Protein AF-0000000080794858 (afdb_homodimer)

Secondary structure (DSSP, 8-state):
------HHHHHHHH-GGGS-HHHHHHHHH-S--TT--HHHHHHHHHHHS-SHHHHHHS-HHHHHTSTTTHHHHHHHHHHHHHHHHHHHHHHHHHH-SB--SHHHHHHHTGGGGG-SS-EEEEEEE-TT-BEEEEEEEEE--SS-----HHHHHHHHHHTT-SEEEEEEE-TTS--PPPHHHHHHHHHHHHHHHHHT-EEEEEEEE-SSEEEETTTTEEEE--/------HHHHHHHH-GGGS-HHHHHHHHH-S--TT--HHHHHHHHHHHS-SHHHHHHS-HHHHHTSTTTHHHHHHHHHHHHHHHHHHHHHHHHHH-SB--SHHHHHHHTGGGGG-SS-EEEEEEE-TT-BEEEEEEEEE--SS-----HHHHHHHHHHTT-SEEEEEEE-TTS--PPPHHHHHHHHHHHHHHHHHT-EEEEEEEE-SSEEEETTTTEEEE--

InterPro domains:
  IPR001405 Uncharacterised protein family UPF0758 [PTHR30471] (3-214)
  IPR001405 Uncharacterised protein family UPF0758 [TIGR00608] (6-214)
  IPR010994 RuvA domain 2-like [SSF47781] (14-86)
  IPR020891 Uncharacterised protein family UPF0758, conserved site [PS01302] (168-173)
  IPR025657 RadC-like JAB domain [PF04002] (99-214)
  IPR025657 RadC-like JAB domain [cd08071] (103-213)
  IPR037518 MPN domain [PS50249] (98-219)
  IPR046778 UPF0758, N-terminal [PF20582] (3-74)

Radius of gyration: 23.9 Å; Cα contacts (8 Å, |Δi|>4): 787; chains: 2; bounding box: 67×64×55 Å

Structure (mmCIF, N/CA/C/O backbone):
data_AF-0000000080794858-model_v1
#
loop_
_entity.id
_entity.type
_entity.pdbx_description
1 polymer 'DNA repair protein RadC'
#
loop_
_atom_site.group_PDB
_atom_site.id
_atom_site.type_symbol
_atom_site.label_atom_id
_atom_site.label_alt_id
_atom_site.label_comp_id
_atom_site.label_asym_id
_atom_site.label_entity_id
_atom_site.label_seq_id
_atom_site.pdbx_PDB_ins_code
_atom_site.Cartn_x
_atom_site.Cartn_y
_atom_site.Cartn_z
_atom_site.occupancy
_atom_site.B_iso_or_equiv
_atom_site.auth_seq_id
_atom_site.auth_comp_id
_atom_site.auth_asym_id
_atom_site.auth_atom_id
_atom_site.pdbx_PDB_model_num
ATOM 1 N N . MET A 1 1 ? 20.516 34.281 8.891 1 31.47 1 MET A N 1
ATOM 2 C CA . MET A 1 1 ? 20.031 33.219 9.742 1 31.47 1 MET A CA 1
ATOM 3 C C . MET A 1 1 ? 19 32.344 9.008 1 31.47 1 MET A C 1
ATOM 5 O O . MET A 1 1 ? 17.938 32.844 8.625 1 31.47 1 MET A O 1
ATOM 9 N N . GLU A 1 2 ? 19.031 31.531 8.07 1 42.47 2 GLU A N 1
ATOM 10 C CA . GLU A 1 2 ? 18.266 30.953 6.977 1 42.47 2 GLU A CA 1
ATOM 11 C C . GLU A 1 2 ? 16.953 30.328 7.477 1 42.47 2 GLU A C 1
ATOM 13 O O . GLU A 1 2 ? 16.969 29.453 8.336 1 42.47 2 GLU A O 1
ATOM 18 N N . ASP A 1 3 ? 15.844 30.938 7.82 1 50.47 3 ASP A N 1
ATOM 19 C CA . ASP A 1 3 ? 14.617 30.953 8.617 1 50.47 3 ASP A CA 1
ATOM 20 C C . ASP A 1 3 ? 13.852 29.641 8.469 1 50.47 3 ASP A C 1
ATOM 22 O O . ASP A 1 3 ? 13.453 29.266 7.367 1 50.47 3 ASP A O 1
ATOM 26 N N . GLN A 1 4 ? 14.234 28.594 9.281 1 70 4 GLN A N 1
ATOM 27 C CA . GLN A 1 4 ? 13.789 27.203 9.305 1 70 4 GLN A CA 1
ATOM 28 C C . GLN A 1 4 ? 12.266 27.109 9.203 1 70 4 GLN A C 1
ATOM 30 O O . GLN A 1 4 ? 11.555 27.594 10.07 1 70 4 GLN A O 1
ATOM 35 N N . LEU A 1 5 ? 11.719 27 8.094 1 83.31 5 LEU A N 1
ATOM 36 C CA . LEU A 1 5 ? 10.289 26.922 7.84 1 83.31 5 LEU A CA 1
ATOM 37 C C . LEU A 1 5 ? 9.633 25.906 8.781 1 83.31 5 LEU A C 1
ATOM 39 O O . LEU A 1 5 ? 10.195 24.844 9.047 1 83.31 5 LEU A O 1
ATOM 43 N N . LYS A 1 6 ? 8.578 26.469 9.461 1 90.06 6 LYS A N 1
ATOM 44 C CA . LYS A 1 6 ? 7.75 25.547 10.219 1 90.06 6 LYS A CA 1
ATOM 45 C C . LYS A 1 6 ? 7.145 24.484 9.305 1 90.06 6 LYS A C 1
ATOM 47 O O . LYS A 1 6 ? 7.062 24.672 8.086 1 90.06 6 LYS A O 1
ATOM 52 N N . PRO A 1 7 ? 6.742 23.453 9.852 1 92.12 7 PRO A N 1
ATOM 53 C CA . PRO A 1 7 ? 6.273 22.328 9.039 1 92.12 7 PRO A CA 1
ATOM 54 C C . PRO A 1 7 ? 5.145 22.719 8.086 1 92.12 7 PRO A C 1
ATOM 56 O O . PRO A 1 7 ? 5.18 22.359 6.902 1 92.12 7 PRO A O 1
ATOM 59 N N . ARG A 1 8 ? 4.273 23.5 8.477 1 92.69 8 ARG A N 1
ATOM 60 C CA . ARG A 1 8 ? 3.16 23.891 7.617 1 92.69 8 ARG A CA 1
ATOM 61 C C . ARG A 1 8 ? 3.641 24.766 6.465 1 92.69 8 ARG A C 1
ATOM 63 O O . ARG A 1 8 ? 3.191 24.609 5.328 1 92.69 8 ARG A O 1
ATOM 70 N N . GLU A 1 9 ? 4.531 25.625 6.785 1 94.19 9 GLU A N 1
ATOM 71 C CA . GLU A 1 9 ? 5.098 26.484 5.758 1 94.19 9 GLU A CA 1
ATOM 72 C C . GLU A 1 9 ? 5.902 25.688 4.738 1 94.19 9 GLU A C 1
ATOM 74 O O . GLU A 1 9 ? 5.84 25.953 3.539 1 94.19 9 GLU A O 1
ATOM 79 N N . LYS A 1 10 ? 6.617 24.844 5.293 1 94.56 10 LYS A N 1
ATOM 80 C CA . LYS A 1 10 ? 7.426 23.984 4.43 1 94.56 10 LYS A CA 1
ATOM 81 C C . LYS A 1 10 ? 6.547 23.172 3.482 1 94.56 10 LYS A C 1
ATOM 83 O O . LYS A 1 10 ? 6.848 23.062 2.291 1 94.56 10 LYS A O 1
ATOM 88 N N . LEU A 1 11 ? 5.492 22.609 3.959 1 95.12 11 LEU A N 1
ATOM 89 C CA . LEU A 1 11 ? 4.555 21.844 3.137 1 95.12 11 LEU A CA 1
ATOM 90 C C . LEU A 1 11 ? 3.939 22.734 2.057 1 95.12 11 LEU A C 1
ATOM 92 O O . LEU A 1 11 ? 3.812 22.312 0.904 1 95.12 11 LEU A O 1
ATOM 96 N N . GLU A 1 12 ? 3.621 23.906 2.447 1 93.75 12 GLU A N 1
ATOM 97 C CA . GLU A 1 12 ? 3.004 24.844 1.515 1 93.75 12 GLU A CA 1
ATOM 98 C C . GLU A 1 12 ? 3.967 25.234 0.393 1 93.75 12 GLU A C 1
ATOM 100 O O . GLU A 1 12 ? 3.566 25.328 -0.769 1 93.75 12 GLU A O 1
ATOM 105 N N . LYS A 1 13 ? 5.156 25.344 0.765 1 92.69 13 LYS A N 1
ATOM 106 C CA . LYS A 1 13 ? 6.133 25.875 -0.186 1 92.69 13 LYS A CA 1
ATOM 107 C C . LYS A 1 13 ? 6.695 24.75 -1.065 1 92.69 13 LYS A C 1
ATOM 109 O O . LYS A 1 13 ? 6.895 24.953 -2.266 1 92.69 13 LYS A O 1
ATOM 114 N N . TYR A 1 14 ? 6.918 23.562 -0.442 1 91.19 14 TYR A N 1
ATOM 115 C CA . TYR A 1 14 ? 7.703 22.562 -1.155 1 91.19 14 TYR A CA 1
ATOM 116 C C . TYR A 1 14 ? 6.906 21.281 -1.352 1 91.19 14 TYR A C 1
ATOM 118 O O . TYR A 1 14 ? 7.352 20.359 -2.045 1 91.19 14 TYR A O 1
ATOM 126 N N . GLY A 1 15 ? 5.734 21.188 -0.728 1 89.94 15 GLY A N 1
ATOM 127 C CA . GLY A 1 15 ? 4.926 19.984 -0.835 1 89.94 15 GLY A CA 1
ATOM 128 C C . GLY A 1 15 ? 5.137 19.016 0.314 1 89.94 15 GLY A C 1
ATOM 129 O O . GLY A 1 15 ? 6.133 19.109 1.035 1 89.94 15 GLY A O 1
ATOM 130 N N . PRO A 1 16 ? 4.25 18.141 0.483 1 92.56 16 PRO A N 1
ATOM 131 C CA . PRO A 1 16 ? 4.301 17.234 1.633 1 92.56 16 PRO A CA 1
ATOM 132 C C . PRO A 1 16 ? 5.492 16.281 1.577 1 92.56 16 PRO A C 1
ATOM 134 O O . PRO A 1 16 ? 6.004 15.867 2.619 1 92.56 16 PRO A O 1
ATOM 137 N N . GLN A 1 17 ? 5.938 15.883 0.399 1 87.06 17 GLN A N 1
ATOM 138 C CA . GLN A 1 17 ? 7.039 14.938 0.234 1 87.06 17 GLN A CA 1
ATOM 139 C C . GLN A 1 17 ? 8.344 15.508 0.785 1 87.06 17 GLN A C 1
ATOM 141 O O . GLN A 1 17 ? 9.297 14.766 1.027 1 87.06 17 GLN A O 1
ATOM 146 N N . SER A 1 18 ? 8.391 16.75 0.962 1 89.12 18 SER A N 1
ATOM 147 C CA . SER A 1 18 ? 9.609 17.406 1.421 1 89.12 18 SER A CA 1
ATOM 148 C C . SER A 1 18 ? 9.742 17.328 2.938 1 89.12 18 SER A C 1
ATOM 150 O O . SER A 1 18 ? 10.805 17.625 3.486 1 89.12 18 SER A O 1
ATOM 152 N N . LEU A 1 19 ? 8.75 16.922 3.613 1 93.62 19 LEU A N 1
ATOM 153 C CA . LEU A 1 19 ? 8.75 16.875 5.07 1 93.62 19 LEU A CA 1
ATOM 154 C C . LEU A 1 19 ? 9.227 15.508 5.566 1 93.62 19 LEU A C 1
ATOM 156 O O . LEU A 1 19 ? 9.07 14.5 4.875 1 93.62 19 LEU A O 1
ATOM 160 N N . THR A 1 20 ? 9.75 15.516 6.734 1 93.12 20 THR A N 1
ATOM 161 C CA . THR A 1 20 ? 10.078 14.266 7.406 1 93.12 20 THR A CA 1
ATOM 162 C C . THR A 1 20 ? 8.836 13.664 8.062 1 93.12 20 THR A C 1
ATOM 164 O O . THR A 1 20 ? 7.812 14.336 8.203 1 93.12 20 THR A O 1
ATOM 167 N N . ASP A 1 21 ? 8.953 12.406 8.461 1 93.75 21 ASP A N 1
ATOM 168 C CA . ASP A 1 21 ? 7.852 11.781 9.195 1 93.75 21 ASP A CA 1
ATOM 169 C C . ASP A 1 21 ? 7.504 12.586 10.445 1 93.75 21 ASP A C 1
ATOM 171 O O . ASP A 1 21 ? 6.328 12.758 10.766 1 93.75 21 ASP A O 1
ATOM 175 N N . GLN A 1 22 ? 8.516 13.016 11.078 1 93.62 22 GLN A N 1
ATOM 176 C CA . GLN A 1 22 ? 8.336 13.812 12.289 1 93.62 22 GLN A CA 1
ATOM 177 C C . GLN A 1 22 ? 7.523 15.07 12 1 93.62 22 GLN A C 1
ATOM 179 O O . GLN A 1 22 ? 6.605 15.406 12.75 1 93.62 22 GLN A O 1
ATOM 184 N N . GLU A 1 23 ? 7.863 15.734 11.008 1 94.81 23 GLU A N 1
ATOM 185 C CA . GLU A 1 23 ? 7.18 16.969 10.633 1 94.81 23 GLU A CA 1
ATOM 186 C C . GLU A 1 23 ? 5.727 16.703 10.258 1 94.81 23 GLU A C 1
ATOM 188 O O . GLU A 1 23 ? 4.836 17.469 10.617 1 94.81 23 GLU A O 1
ATOM 193 N N . LEU A 1 24 ? 5.484 15.68 9.547 1 96.19 24 LEU A N 1
ATOM 194 C CA . LEU A 1 24 ? 4.125 15.328 9.148 1 96.19 24 LEU A CA 1
ATOM 195 C C . LEU A 1 24 ? 3.266 15.016 10.367 1 96.19 24 LEU A C 1
ATOM 197 O O . LEU A 1 24 ? 2.135 15.492 10.477 1 96.19 24 LEU A O 1
ATOM 201 N N . ILE A 1 25 ? 3.818 14.258 11.25 1 95.25 25 ILE A N 1
ATOM 202 C CA . ILE A 1 25 ? 3.094 13.898 12.461 1 95.25 25 ILE A CA 1
ATOM 203 C C . ILE A 1 25 ? 2.807 15.148 13.289 1 95.25 25 ILE A C 1
ATOM 205 O O . ILE A 1 25 ? 1.727 15.281 13.867 1 95.25 25 ILE A O 1
ATOM 209 N N . ALA A 1 26 ? 3.732 16.047 13.312 1 94.38 26 ALA A N 1
ATOM 210 C CA . ALA A 1 26 ? 3.549 17.312 14.039 1 94.38 26 ALA A CA 1
ATOM 211 C C . ALA A 1 26 ? 2.359 18.094 13.484 1 94.38 26 ALA A C 1
ATOM 213 O O . ALA A 1 26 ? 1.592 18.688 14.25 1 94.38 26 ALA A O 1
ATOM 214 N N . ILE A 1 27 ? 2.191 18.109 12.227 1 94 27 ILE A N 1
ATOM 215 C CA . ILE A 1 27 ? 1.076 18.812 11.594 1 94 27 ILE A CA 1
ATOM 216 C C . ILE A 1 27 ? -0.241 18.156 12.016 1 94 27 ILE A C 1
ATOM 218 O O . ILE A 1 27 ? -1.203 18.844 12.352 1 94 27 ILE A O 1
ATOM 222 N N . ILE A 1 28 ? -0.264 16.891 12.016 1 93.62 28 ILE A N 1
ATOM 223 C CA . ILE A 1 28 ? -1.477 16.125 12.297 1 93.62 28 ILE A CA 1
ATOM 224 C C . ILE A 1 28 ? -1.88 16.312 13.758 1 93.62 28 ILE A C 1
ATOM 226 O O . ILE A 1 28 ? -3.064 16.453 14.062 1 93.62 28 ILE A O 1
ATOM 230 N N . LEU A 1 29 ? -0.874 16.344 14.578 1 91.56 29 LEU A N 1
ATOM 231 C CA . LEU A 1 29 ? -1.149 16.516 16 1 91.56 29 LEU A CA 1
ATOM 232 C C . LEU A 1 29 ? -1.615 17.938 16.297 1 91.56 29 LEU A C 1
ATOM 234 O O . LEU A 1 29 ? -2.35 18.172 17.266 1 91.56 29 LEU A O 1
ATOM 238 N N . ARG A 1 30 ? -1.357 18.844 15.352 1 78.44 30 ARG A N 1
ATOM 239 C CA . ARG A 1 30 ? -1.738 20.25 15.414 1 78.44 30 ARG A CA 1
ATOM 240 C C . ARG A 1 30 ? -1.168 20.922 16.656 1 78.44 30 ARG A C 1
ATOM 242 O O . ARG A 1 30 ? -0.031 21.391 16.656 1 78.44 30 ARG A O 1
ATOM 249 N N . HIS A 1 31 ? -2.127 20.953 17.812 1 70.25 31 HIS A N 1
ATOM 250 C CA . HIS A 1 31 ? -1.74 21.672 19.016 1 70.25 31 HIS A CA 1
ATOM 251 C C . HIS A 1 31 ? -1.237 20.719 20.094 1 70.25 31 HIS A C 1
ATOM 253 O O . HIS A 1 31 ? -1.739 19.594 20.219 1 70.25 31 HIS A O 1
ATOM 259 N N . GLY A 1 32 ? 0.112 20.625 20.125 1 59.91 32 GLY A N 1
ATOM 260 C CA . GLY A 1 32 ? 0.549 19.906 21.312 1 59.91 32 GLY A CA 1
ATOM 261 C C . GLY A 1 32 ? -0.231 20.297 22.562 1 59.91 32 GLY A C 1
ATOM 262 O O . GLY A 1 32 ? -1.165 21.094 22.484 1 59.91 32 GLY A O 1
ATOM 263 N N . VAL A 1 33 ? -0.437 19.391 23.516 1 64.88 33 VAL A N 1
ATOM 264 C CA . VAL A 1 33 ? -0.989 19.734 24.828 1 64.88 33 VAL A CA 1
ATOM 265 C C . VAL A 1 33 ? -0.159 20.844 25.469 1 64.88 33 VAL A C 1
ATOM 267 O O . VAL A 1 33 ? 1.002 21.047 25.094 1 64.88 33 VAL A O 1
ATOM 270 N N . ARG A 1 34 ? -0.881 21.641 26.25 1 66 34 ARG A N 1
ATOM 271 C CA . ARG A 1 34 ? -0.225 22.719 26.984 1 66 34 ARG A CA 1
ATOM 272 C C . ARG A 1 34 ? 1.13 22.281 27.531 1 66 34 ARG A C 1
ATOM 274 O O . ARG A 1 34 ? 1.252 21.188 28.094 1 66 34 ARG A O 1
ATOM 281 N N . ASN A 1 35 ? 2.215 22.953 27.156 1 69.88 35 ASN A N 1
ATOM 282 C CA . ASN A 1 35 ? 3.562 22.828 27.703 1 69.88 35 ASN A CA 1
ATOM 283 C C . ASN A 1 35 ? 4.422 21.891 26.875 1 69.88 35 ASN A C 1
ATOM 285 O O . ASN A 1 35 ? 5.559 21.578 27.25 1 69.88 35 ASN A O 1
ATOM 289 N N . TYR A 1 36 ? 3.762 21.297 25.844 1 76.44 36 TYR A N 1
ATOM 290 C CA . TYR A 1 36 ? 4.629 20.422 25.062 1 76.44 36 TYR A CA 1
ATOM 291 C C . TYR A 1 36 ? 4.797 20.953 23.641 1 76.44 36 TYR A C 1
ATOM 293 O O . TYR A 1 36 ? 3.828 21.406 23.016 1 76.44 36 TYR A O 1
ATOM 301 N N . ASN A 1 37 ? 5.969 20.922 23.25 1 86.38 37 ASN A N 1
ATOM 302 C CA . ASN A 1 37 ? 6.312 21.203 21.859 1 86.38 37 ASN A CA 1
ATOM 303 C C . ASN A 1 37 ? 5.949 20.047 20.938 1 86.38 37 ASN A C 1
ATOM 305 O O . ASN A 1 37 ? 6.422 18.922 21.141 1 86.38 37 ASN A O 1
ATOM 309 N N . VAL A 1 38 ? 5.133 20.344 20.016 1 89.06 38 VAL A N 1
ATOM 310 C CA . VAL A 1 38 ? 4.574 19.281 19.188 1 89.06 38 VAL A CA 1
ATOM 311 C C . VAL A 1 38 ? 5.695 18.578 18.422 1 89.06 38 VAL A C 1
ATOM 313 O O . VAL A 1 38 ? 5.598 17.375 18.141 1 89.06 38 VAL A O 1
ATOM 316 N N . PHE A 1 39 ? 6.695 19.25 18.125 1 88.69 39 PHE A N 1
ATOM 317 C CA . PHE A 1 39 ? 7.832 18.641 17.438 1 88.69 39 PHE A CA 1
ATOM 318 C C . PHE A 1 39 ? 8.523 17.609 18.328 1 88.69 39 PHE A C 1
ATOM 320 O O . PHE A 1 39 ? 8.883 16.531 17.859 1 88.69 39 PHE A O 1
ATOM 327 N N . ASP A 1 40 ? 8.672 18 19.5 1 91.12 40 ASP A N 1
ATOM 328 C CA . ASP A 1 40 ? 9.273 17.078 20.469 1 91.12 40 ASP A CA 1
ATOM 329 C C . ASP A 1 40 ? 8.391 15.859 20.688 1 91.12 40 ASP A C 1
ATOM 331 O O . ASP A 1 40 ? 8.891 14.734 20.797 1 91.12 40 ASP A O 1
ATOM 335 N N . VAL A 1 41 ? 7.203 16.109 20.766 1 93.38 41 VAL A N 1
ATOM 336 C CA . VAL A 1 41 ? 6.242 15.023 20.953 1 93.38 41 VAL A CA 1
ATOM 337 C C . VAL A 1 41 ? 6.328 14.047 19.797 1 93.38 41 VAL A C 1
ATOM 339 O O . VAL A 1 41 ? 6.395 12.828 19.984 1 93.38 41 VAL A O 1
ATOM 342 N N . SER A 1 42 ? 6.336 14.57 18.594 1 94.06 42 SER A N 1
ATOM 343 C CA . SER A 1 42 ? 6.406 13.758 17.391 1 94.06 42 SER A CA 1
ATOM 344 C C . SER A 1 42 ? 7.691 12.93 17.344 1 94.06 42 SER A C 1
ATOM 346 O O . SER A 1 42 ? 7.68 11.773 16.922 1 94.06 42 SER A O 1
ATOM 348 N N . GLU A 1 43 ? 8.68 13.531 17.75 1 93.25 43 GLU A N 1
ATOM 349 C CA . GLU A 1 43 ? 9.961 12.828 17.812 1 93.25 43 GLU A CA 1
ATOM 350 C C . GLU A 1 43 ? 9.898 11.648 18.766 1 93.25 43 GLU A C 1
ATOM 352 O O . GLU A 1 43 ? 10.398 10.562 18.469 1 93.25 43 GLU A O 1
ATOM 357 N N . GLN A 1 44 ? 9.375 11.859 19.891 1 93.06 44 GLN A N 1
ATOM 358 C CA . GLN A 1 44 ? 9.258 10.812 20.891 1 93.06 44 GLN A CA 1
ATOM 359 C C . GLN A 1 44 ? 8.398 9.656 20.391 1 93.06 44 GLN A C 1
ATOM 361 O O . GLN A 1 44 ? 8.727 8.484 20.625 1 93.06 44 GLN A O 1
ATOM 366 N N . ILE A 1 45 ? 7.363 9.977 19.734 1 93.69 45 ILE A N 1
ATOM 367 C CA . ILE A 1 45 ? 6.461 8.977 19.172 1 93.69 45 ILE A CA 1
ATOM 368 C C . ILE A 1 45 ? 7.219 8.094 18.172 1 93.69 45 ILE A C 1
ATOM 370 O O . ILE A 1 45 ? 7.125 6.863 18.234 1 93.69 45 ILE A O 1
ATOM 374 N N . LEU A 1 46 ? 7.984 8.719 17.359 1 93.06 46 LEU A N 1
ATOM 375 C CA . LEU A 1 46 ? 8.68 7.984 16.297 1 93.06 46 LEU A CA 1
ATOM 376 C C . LEU A 1 46 ? 9.852 7.191 16.875 1 93.06 46 LEU A C 1
ATOM 378 O O . LEU A 1 46 ? 10.266 6.191 16.281 1 93.06 46 LEU A O 1
ATOM 382 N N . LYS A 1 47 ? 10.406 7.691 17.922 1 93 47 LYS A N 1
ATOM 383 C CA . LYS A 1 47 ? 11.453 6.934 18.594 1 93 47 LYS A CA 1
ATOM 384 C C . LYS A 1 47 ? 10.898 5.656 19.219 1 93 47 LYS A C 1
ATOM 386 O O . LYS A 1 47 ? 11.555 4.617 19.203 1 93 47 LYS A O 1
ATOM 391 N N . LYS A 1 48 ? 9.773 5.812 19.734 1 93.44 48 LYS A N 1
ATOM 392 C CA . LYS A 1 48 ? 9.141 4.684 20.406 1 93.44 48 LYS A CA 1
ATOM 393 C C . LYS A 1 48 ? 8.539 3.705 19.406 1 93.44 48 LYS A C 1
ATOM 395 O O . LYS A 1 48 ? 8.664 2.488 19.562 1 93.44 48 LYS A O 1
ATOM 400 N N . TYR A 1 49 ? 7.859 4.32 18.469 1 90.75 49 TYR A N 1
ATOM 401 C CA . TYR A 1 49 ? 7.262 3.525 17.406 1 90.75 49 TYR A CA 1
ATOM 402 C C . TYR A 1 49 ? 8.016 3.721 16.094 1 90.75 49 TYR A C 1
ATOM 404 O O . TYR A 1 49 ? 7.73 4.656 15.344 1 90.75 49 TYR A O 1
ATOM 412 N N . LYS A 1 50 ? 8.812 3.113 15.602 1 85.94 50 LYS A N 1
ATOM 413 C CA . LYS A 1 50 ? 9.867 3.254 14.602 1 85.94 50 LYS A CA 1
ATOM 414 C C . LYS A 1 50 ? 9.289 3.338 13.195 1 85.94 50 LYS A C 1
ATOM 416 O O . LYS A 1 50 ? 9.875 3.973 12.312 1 85.94 50 LYS A O 1
ATOM 421 N N . THR A 1 51 ? 8.117 2.654 12.992 1 85.62 51 THR A N 1
ATOM 422 C CA . THR A 1 51 ? 7.559 2.65 11.641 1 85.62 51 THR A CA 1
ATOM 423 C C . THR A 1 51 ? 6.094 3.076 11.656 1 85.62 51 THR A C 1
ATOM 425 O O . THR A 1 51 ? 5.434 3.002 12.695 1 85.62 51 THR A O 1
ATOM 428 N N . LEU A 1 52 ? 5.621 3.564 10.516 1 88.88 52 LEU A N 1
ATOM 429 C CA . LEU A 1 52 ? 4.211 3.908 10.391 1 88.88 52 LEU A CA 1
ATOM 430 C C . LEU A 1 52 ? 3.33 2.68 10.594 1 88.88 52 LEU A C 1
ATOM 432 O O . LEU A 1 52 ? 2.23 2.785 11.141 1 88.88 52 LEU A O 1
ATOM 436 N N . SER A 1 53 ? 3.875 1.523 10.25 1 82.94 53 SER A N 1
ATOM 437 C CA . SER A 1 53 ? 3.152 0.272 10.461 1 82.94 53 SER A CA 1
ATOM 438 C C . SER A 1 53 ? 2.914 0.01 11.945 1 82.94 53 SER A C 1
ATOM 440 O O . SER A 1 53 ? 1.817 -0.391 12.336 1 82.94 53 SER A O 1
ATOM 442 N N . GLU A 1 54 ? 3.9 0.25 12.68 1 85.56 54 GLU A N 1
ATOM 443 C CA . GLU A 1 54 ? 3.762 0.079 14.125 1 85.56 54 GLU A CA 1
ATOM 444 C C . GLU A 1 54 ? 2.762 1.076 14.703 1 85.56 54 GLU A C 1
ATOM 446 O O . GLU A 1 54 ? 1.99 0.738 15.602 1 85.56 54 GLU A O 1
ATOM 451 N N . LEU A 1 55 ? 2.748 2.258 14.18 1 91.06 55 LEU A N 1
ATOM 452 C CA . LEU A 1 55 ? 1.843 3.295 14.656 1 91.06 55 LEU A CA 1
ATOM 453 C C . LEU A 1 55 ? 0.393 2.936 14.352 1 91.06 55 LEU A C 1
ATOM 455 O O . LEU A 1 55 ? -0.503 3.223 15.148 1 91.06 55 LEU A O 1
ATOM 459 N N . VAL A 1 56 ? 0.213 2.377 13.25 1 88 56 VAL A N 1
ATOM 460 C CA . VAL A 1 56 ? -1.124 1.949 12.852 1 88 56 VAL A CA 1
ATOM 461 C C . VAL A 1 56 ? -1.64 0.891 13.82 1 88 56 VAL A C 1
ATOM 463 O O . VAL A 1 56 ? -2.822 0.883 14.172 1 88 56 VAL A O 1
ATOM 466 N N . ASP A 1 57 ? -0.797 0.107 14.391 1 83 57 ASP A N 1
ATOM 467 C CA . ASP A 1 57 ? -1.176 -1.06 15.188 1 83 57 ASP A CA 1
ATOM 468 C C . ASP A 1 57 ? -1.411 -0.682 16.641 1 83 57 ASP A C 1
ATOM 470 O O . ASP A 1 57 ? -2.006 -1.451 17.406 1 83 57 ASP A O 1
ATOM 474 N N . ILE A 1 58 ? -0.93 0.425 16.969 1 88.62 58 ILE A N 1
ATOM 475 C CA . ILE A 1 58 ? -1.081 0.834 18.375 1 88.62 58 ILE A CA 1
ATOM 476 C C . ILE A 1 58 ? -2.516 1.292 18.625 1 88.62 58 ILE A C 1
ATOM 478 O O . ILE A 1 58 ? -3.146 1.886 17.75 1 88.62 58 ILE A O 1
ATOM 482 N N . SER A 1 59 ? -2.996 1.044 19.781 1 90.62 59 SER A N 1
ATOM 483 C CA . SER A 1 59 ? -4.371 1.403 20.109 1 90.62 59 SER A CA 1
ATOM 484 C C . SER A 1 59 ? -4.504 2.902 20.359 1 90.62 59 SER A C 1
ATOM 486 O O . SER A 1 59 ? -3.521 3.574 20.672 1 90.62 59 SER A O 1
ATOM 488 N N . LEU A 1 60 ? -5.738 3.348 20.281 1 93.94 60 LEU A N 1
ATOM 489 C CA . LEU A 1 60 ? -6.035 4.746 20.562 1 93.94 60 LEU A CA 1
ATOM 490 C C . LEU A 1 60 ? -5.664 5.086 22 1 93.94 60 LEU A C 1
ATOM 492 O O . LEU A 1 60 ? -5.105 6.152 22.266 1 93.94 60 LEU A O 1
ATOM 496 N N . GLU A 1 61 ? -5.953 4.234 22.891 1 93.31 61 GLU A N 1
ATOM 497 C CA . GLU A 1 61 ? -5.668 4.434 24.297 1 93.31 61 GLU A CA 1
ATOM 498 C C . GLU A 1 61 ? -4.172 4.582 24.547 1 93.31 61 GLU A C 1
ATOM 500 O O . GLU A 1 61 ? -3.74 5.477 25.281 1 93.31 61 GLU A O 1
ATOM 505 N N . GLU A 1 62 ? -3.439 3.75 23.984 1 93.81 62 GLU A N 1
ATOM 506 C CA . GLU A 1 62 ? -1.991 3.752 24.172 1 93.81 62 GLU A CA 1
ATOM 507 C C . GLU A 1 62 ? -1.368 5.039 23.641 1 93.81 62 GLU A C 1
ATOM 509 O O . GLU A 1 62 ? -0.521 5.645 24.312 1 93.81 62 GLU A O 1
ATOM 514 N N . ILE A 1 63 ? -1.796 5.441 22.516 1 94 63 ILE A N 1
ATOM 515 C CA . ILE A 1 63 ? -1.201 6.629 21.906 1 94 63 ILE A CA 1
ATOM 516 C C . ILE A 1 63 ? -1.65 7.875 22.672 1 94 63 ILE A C 1
ATOM 518 O O . ILE A 1 63 ? -0.889 8.836 22.812 1 94 63 ILE A O 1
ATOM 522 N N . SER A 1 64 ? -2.832 7.898 23.219 1 93.94 64 SER A N 1
ATOM 523 C CA . SER A 1 64 ? -3.355 9.039 23.969 1 93.94 64 SER A CA 1
ATOM 524 C C . SER A 1 64 ? -2.58 9.25 25.266 1 93.94 64 SER A C 1
ATOM 526 O O . SER A 1 64 ? -2.549 10.359 25.797 1 93.94 64 SER A O 1
ATOM 528 N N . LYS A 1 65 ? -1.977 8.25 25.703 1 92.81 65 LYS A N 1
ATOM 529 C CA . LYS A 1 65 ? -1.26 8.305 26.969 1 92.81 65 LYS A CA 1
ATOM 530 C C . LYS A 1 65 ? 0.153 8.852 26.781 1 92.81 65 LYS A C 1
ATOM 532 O O . LYS A 1 65 ? 0.823 9.203 27.75 1 92.81 65 LYS A O 1
ATOM 537 N N . GLU A 1 66 ? 0.54 8.852 25.578 1 91.81 66 GLU A N 1
ATOM 538 C CA . GLU A 1 66 ? 1.854 9.438 25.328 1 91.81 66 GLU A CA 1
ATOM 539 C C . GLU A 1 66 ? 1.882 10.914 25.703 1 91.81 66 GLU A C 1
ATOM 541 O O . GLU A 1 66 ? 0.937 11.656 25.422 1 91.81 66 GLU A O 1
ATOM 546 N N . LYS A 1 67 ? 2.932 11.305 26.328 1 88.94 67 LYS A N 1
ATOM 547 C CA . LYS A 1 67 ? 3.053 12.68 26.812 1 88.94 67 LYS A CA 1
ATOM 548 C C . LYS A 1 67 ? 2.961 13.68 25.672 1 88.94 67 LYS A C 1
ATOM 550 O O . LYS A 1 67 ? 3.723 13.602 24.703 1 88.94 67 LYS A O 1
ATOM 555 N N . GLY A 1 68 ? 2.021 14.602 25.766 1 90.81 68 GLY A N 1
ATOM 556 C CA . GLY A 1 68 ? 1.928 15.688 24.812 1 90.81 68 GLY A CA 1
ATOM 557 C C . GLY A 1 68 ? 0.973 15.383 23.672 1 90.81 68 GLY A C 1
ATOM 558 O O . GLY A 1 68 ? 0.729 16.25 22.812 1 90.81 68 GLY A O 1
ATOM 559 N N . VAL A 1 69 ? 0.447 14.25 23.531 1 92.25 69 VAL A N 1
ATOM 560 C CA . VAL A 1 69 ? -0.434 13.891 22.422 1 92.25 69 VAL A CA 1
ATOM 561 C C . VAL A 1 69 ? -1.881 14.211 22.797 1 92.25 69 VAL A C 1
ATOM 563 O O . VAL A 1 69 ? -2.574 14.914 22.062 1 92.25 69 VAL A O 1
ATOM 566 N N . GLY A 1 70 ? -2.354 13.758 23.984 1 90.25 70 GLY A N 1
ATOM 567 C CA . GLY A 1 70 ? -3.727 13.945 24.422 1 90.25 70 GLY A CA 1
ATOM 568 C C . GLY A 1 70 ? -4.734 13.219 23.547 1 90.25 70 GLY A C 1
ATOM 569 O O . GLY A 1 70 ? -4.367 12.586 22.562 1 90.25 70 GLY A O 1
ATOM 570 N N . LYS A 1 71 ? -5.977 13.414 23.891 1 90.94 71 LYS A N 1
ATOM 571 C CA . LYS A 1 71 ? -7.062 12.688 23.234 1 90.94 71 LYS A CA 1
ATOM 572 C C . LYS A 1 71 ? -7.285 13.195 21.812 1 90.94 71 LYS A C 1
ATOM 574 O O . LYS A 1 71 ? -7.406 12.398 20.875 1 90.94 71 LYS A O 1
ATOM 579 N N . VAL A 1 72 ? -7.293 14.461 21.688 1 89.81 72 VAL A N 1
ATOM 580 C CA . VAL A 1 72 ? -7.578 15.07 20.391 1 89.81 72 VAL A CA 1
ATOM 581 C C . VAL A 1 72 ? -6.469 14.727 19.406 1 89.81 72 VAL A C 1
ATOM 583 O O . VAL A 1 72 ? -6.738 14.312 18.281 1 89.81 72 VAL A O 1
ATOM 586 N N . GLY A 1 73 ? -5.27 14.836 19.859 1 92.31 73 GLY A N 1
ATOM 587 C CA . GLY A 1 73 ? -4.141 14.477 19.016 1 92.31 73 GLY A CA 1
ATOM 588 C C . GLY A 1 73 ? -4.145 13.016 18.609 1 92.31 73 GLY A C 1
ATOM 589 O O . GLY A 1 73 ? -3.865 12.688 17.453 1 92.31 73 GLY A O 1
ATOM 590 N N . ALA A 1 74 ? -4.496 12.188 19.531 1 94.56 74 ALA A N 1
ATOM 591 C CA . ALA A 1 74 ? -4.551 10.758 19.266 1 94.56 74 ALA A CA 1
ATOM 592 C C . ALA A 1 74 ? -5.613 10.43 18.219 1 94.56 74 ALA A C 1
ATOM 594 O O . ALA A 1 74 ? -5.375 9.633 17.312 1 94.56 74 ALA A O 1
ATOM 595 N N . ILE A 1 75 ? -6.688 11.039 18.328 1 94.44 75 ILE A N 1
ATOM 596 C CA . ILE A 1 75 ? -7.793 10.82 17.406 1 94.44 75 ILE A CA 1
ATOM 597 C C . ILE A 1 75 ? -7.387 11.273 16 1 94.44 75 ILE A C 1
ATOM 599 O O . ILE A 1 75 ? -7.602 10.555 15.023 1 94.44 75 ILE A O 1
ATOM 603 N N . ASN A 1 76 ? -6.789 12.43 15.945 1 93.31 76 ASN A N 1
ATOM 604 C CA . ASN A 1 76 ? -6.336 12.945 14.656 1 93.31 76 ASN A CA 1
ATOM 605 C C . ASN A 1 76 ? -5.32 12.008 14.008 1 93.31 76 ASN A C 1
ATOM 607 O O . ASN A 1 76 ? -5.406 11.719 12.812 1 93.31 76 ASN A O 1
ATOM 611 N N . LEU A 1 77 ? -4.445 11.625 14.781 1 94.69 77 LEU A N 1
ATOM 612 C CA . LEU A 1 77 ? -3.389 10.758 14.273 1 94.69 77 LEU A CA 1
ATOM 613 C C . LEU A 1 77 ? -3.961 9.43 13.797 1 94.69 77 LEU A C 1
ATOM 615 O O . LEU A 1 77 ? -3.629 8.961 12.711 1 94.69 77 LEU A O 1
ATOM 619 N N . LYS A 1 78 ? -4.812 8.867 14.555 1 95.19 78 LYS A N 1
ATOM 620 C CA . LYS A 1 78 ? -5.422 7.594 14.188 1 95.19 78 LYS A CA 1
ATOM 621 C C . LYS A 1 78 ? -6.266 7.734 12.922 1 95.19 78 LYS A C 1
ATOM 623 O O . LYS A 1 78 ? -6.309 6.816 12.102 1 95.19 78 LYS A O 1
ATOM 628 N N . ALA A 1 79 ? -6.914 8.828 12.797 1 95.19 79 ALA A N 1
ATOM 629 C CA . ALA A 1 79 ? -7.688 9.086 11.586 1 95.19 79 ALA A CA 1
ATOM 630 C C . ALA A 1 79 ? -6.777 9.141 10.359 1 95.19 79 ALA A C 1
ATOM 632 O O . ALA A 1 79 ? -7.074 8.523 9.328 1 95.19 79 ALA A O 1
ATOM 633 N N . ALA A 1 80 ? -5.699 9.836 10.508 1 94.38 80 ALA A N 1
ATOM 634 C CA . ALA A 1 80 ? -4.746 9.961 9.406 1 94.38 80 ALA A CA 1
ATOM 635 C C . ALA A 1 80 ? -4.16 8.602 9.031 1 94.38 80 ALA A C 1
ATOM 637 O O . ALA A 1 80 ? -4.062 8.266 7.848 1 94.38 80 ALA A O 1
ATOM 638 N N . LEU A 1 81 ? -3.828 7.875 9.961 1 93.25 81 LEU A N 1
ATOM 639 C CA . LEU A 1 81 ? -3.246 6.559 9.734 1 93.25 81 LEU A CA 1
ATOM 640 C C . LEU A 1 81 ? -4.254 5.625 9.07 1 93.25 81 LEU A C 1
ATOM 642 O O . LEU A 1 81 ? -3.893 4.824 8.203 1 93.25 81 LEU A O 1
ATOM 646 N N . GLU A 1 82 ? -5.492 5.773 9.438 1 92.44 82 GLU A N 1
ATOM 647 C CA . GLU A 1 82 ? -6.539 4.969 8.812 1 92.44 82 GLU A CA 1
ATOM 648 C C . GLU A 1 82 ? -6.699 5.324 7.336 1 92.44 82 GLU A C 1
ATOM 650 O O . GLU A 1 82 ? -6.871 4.438 6.496 1 92.44 82 GLU A O 1
ATOM 655 N N . ILE A 1 83 ? -6.617 6.539 7.062 1 90.31 83 ILE A N 1
ATOM 656 C CA . ILE A 1 83 ? -6.652 6.973 5.668 1 90.31 83 ILE A CA 1
ATOM 657 C C . ILE A 1 83 ? -5.496 6.332 4.902 1 90.31 83 ILE A C 1
ATOM 659 O O . ILE A 1 83 ? -5.676 5.859 3.777 1 90.31 83 ILE A O 1
ATOM 663 N N . GLY A 1 84 ? -4.387 6.305 5.527 1 86 84 GLY A N 1
ATOM 664 C CA . GLY A 1 84 ? -3.227 5.676 4.918 1 86 84 GLY A CA 1
ATOM 665 C C . GLY A 1 84 ? -3.422 4.195 4.648 1 86 84 GLY A C 1
ATOM 666 O O . GLY A 1 84 ? -3.074 3.703 3.572 1 86 84 GLY A O 1
ATOM 667 N N . LYS A 1 85 ? -3.924 3.531 5.566 1 84.62 85 LYS A N 1
ATOM 668 C CA . LYS A 1 85 ? -4.219 2.109 5.426 1 84.62 85 LYS A CA 1
ATOM 669 C C . LYS A 1 85 ? -5.172 1.859 4.258 1 84.62 85 LYS A C 1
ATOM 671 O O . LYS A 1 85 ? -4.941 0.959 3.445 1 84.62 85 LYS A O 1
ATOM 676 N N . ARG A 1 86 ? -6.125 2.646 4.16 1 85.06 86 ARG A N 1
ATOM 677 C CA . ARG A 1 86 ? -7.105 2.488 3.09 1 85.06 86 ARG A CA 1
ATOM 678 C C . ARG A 1 86 ? -6.492 2.809 1.732 1 85.06 86 ARG A C 1
ATOM 680 O O . ARG A 1 86 ? -6.801 2.156 0.734 1 85.06 86 ARG A O 1
ATOM 687 N N . TYR A 1 87 ? -5.695 3.826 1.756 1 83.94 87 TYR A N 1
ATOM 688 C CA . TYR A 1 87 ? -4.973 4.145 0.53 1 83.94 87 TYR A CA 1
ATOM 689 C C . TYR A 1 87 ? -4.141 2.957 0.061 1 83.94 87 TYR A C 1
ATOM 691 O O . TYR A 1 87 ? -4.164 2.604 -1.12 1 83.94 87 TYR A O 1
ATOM 699 N N . HIS A 1 88 ? -3.459 2.381 0.964 1 76.75 88 HIS A N 1
ATOM 700 C CA . HIS A 1 88 ? -2.641 1.209 0.676 1 76.75 88 HIS A CA 1
ATOM 701 C C . HIS A 1 88 ? -3.48 0.081 0.089 1 76.75 88 HIS A C 1
ATOM 703 O O . HIS A 1 88 ? -3.115 -0.506 -0.932 1 76.75 88 HIS A O 1
ATOM 709 N N . LEU A 1 89 ? -4.551 -0.148 0.63 1 75.75 89 LEU A N 1
ATOM 710 C CA . LEU A 1 89 ? -5.422 -1.232 0.192 1 75.75 89 LEU A CA 1
ATOM 711 C C . LEU A 1 89 ? -5.992 -0.946 -1.194 1 75.75 89 LEU A C 1
ATOM 713 O O . LEU A 1 89 ? -6.098 -1.852 -2.025 1 75.75 89 LEU A O 1
ATOM 717 N N . GLN A 1 90 ? -6.371 0.276 -1.416 1 76.19 90 GLN A N 1
ATOM 718 C CA . GLN A 1 90 ? -6.844 0.688 -2.734 1 76.19 90 GLN A CA 1
ATOM 719 C C . GLN A 1 90 ? -5.777 0.458 -3.799 1 76.19 90 GLN A C 1
ATOM 721 O O . GLN A 1 90 ? -6.074 -0.044 -4.887 1 76.19 90 GLN A O 1
ATOM 726 N N . LYS A 1 91 ? -4.617 0.761 -3.467 1 75.12 91 LYS A N 1
ATOM 727 C CA . LYS A 1 91 ? -3.516 0.599 -4.41 1 75.12 91 LYS A CA 1
ATOM 728 C C . LYS A 1 91 ? -3.236 -0.877 -4.68 1 75.12 91 LYS A C 1
ATOM 730 O O . LYS A 1 91 ? -2.955 -1.263 -5.816 1 75.12 91 LYS A O 1
ATOM 735 N N . LEU A 1 92 ? -3.283 -1.688 -3.684 1 69.62 92 LEU A N 1
ATOM 736 C CA . LEU A 1 92 ? -3.084 -3.125 -3.84 1 69.62 92 LEU A CA 1
ATOM 737 C C . LEU A 1 92 ? -4.148 -3.725 -4.754 1 69.62 92 LEU A C 1
ATOM 739 O O . LEU A 1 92 ? -3.842 -4.559 -5.605 1 69.62 92 LEU A O 1
ATOM 743 N N . ARG A 1 93 ? -5.344 -3.246 -4.551 1 68.75 93 ARG A N 1
ATOM 744 C CA . ARG A 1 93 ? -6.445 -3.758 -5.359 1 68.75 93 ARG A CA 1
ATOM 745 C C . ARG A 1 93 ? -6.281 -3.355 -6.82 1 68.75 93 ARG A C 1
ATOM 747 O O . ARG A 1 93 ? -6.621 -4.121 -7.723 1 68.75 93 ARG A O 1
ATOM 754 N N . GLN A 1 94 ? -5.805 -2.244 -6.969 1 68.5 94 GLN A N 1
ATOM 755 C CA . GLN A 1 94 ? -5.523 -1.796 -8.328 1 68.5 94 GLN A CA 1
ATOM 756 C C . GLN A 1 94 ? -4.395 -2.611 -8.953 1 68.5 94 GLN A C 1
ATOM 758 O O . GLN A 1 94 ? -4.422 -2.9 -10.148 1 68.5 94 GLN A O 1
ATOM 763 N N . LYS A 1 95 ? -3.543 -3.01 -8.086 1 62.75 95 LYS A N 1
ATOM 764 C CA . LYS A 1 95 ? -2.383 -3.771 -8.547 1 62.75 95 LYS A CA 1
ATOM 765 C C . LYS A 1 95 ? -2.764 -5.215 -8.859 1 62.75 95 LYS A C 1
ATOM 767 O O . LYS A 1 95 ? -2.33 -5.77 -9.875 1 62.75 95 LYS A O 1
ATOM 772 N N . TYR A 1 96 ? -3.422 -5.758 -7.902 1 64.81 96 TYR A N 1
ATOM 773 C CA . TYR A 1 96 ? -3.744 -7.176 -8.023 1 64.81 96 TYR A CA 1
ATOM 774 C C . TYR A 1 96 ? -5.129 -7.367 -8.633 1 64.81 96 TYR A C 1
ATOM 776 O O . TYR A 1 96 ? -6.039 -7.867 -7.965 1 64.81 96 TYR A O 1
ATOM 784 N N . GLN A 1 97 ? -5.156 -6.922 -9.867 1 71.31 97 GLN A N 1
ATOM 785 C CA . GLN A 1 97 ? -6.41 -7.129 -10.578 1 71.31 97 GLN A CA 1
ATOM 786 C C . GLN A 1 97 ? -6.625 -8.609 -10.898 1 71.31 97 GLN A C 1
ATOM 788 O O . GLN A 1 97 ? -7.754 -9.031 -11.156 1 71.31 97 GLN A O 1
ATOM 793 N N . LYS A 1 98 ? -5.422 -9.289 -10.844 1 82.31 98 LYS A N 1
ATOM 794 C CA . LYS A 1 98 ? -5.441 -10.742 -11.016 1 82.31 98 LYS A CA 1
ATOM 795 C C . LYS A 1 98 ? -4.918 -11.453 -9.773 1 82.31 98 LYS A C 1
ATOM 797 O O . LYS A 1 98 ? -4.059 -10.922 -9.062 1 82.31 98 LYS A O 1
ATOM 802 N N . VAL A 1 99 ? -5.5 -12.547 -9.516 1 87.81 99 VAL A N 1
ATOM 803 C CA . VAL A 1 99 ? -5.004 -13.375 -8.422 1 87.81 99 VAL A CA 1
ATOM 804 C C . VAL A 1 99 ? -4.586 -14.742 -8.953 1 87.81 99 VAL A C 1
ATOM 806 O O . VAL A 1 99 ? -5.434 -15.562 -9.297 1 87.81 99 VAL A O 1
ATOM 809 N N . THR A 1 100 ? -3.25 -14.93 -8.945 1 86.31 100 THR A N 1
ATOM 810 C CA . THR A 1 100 ? -2.744 -16.172 -9.539 1 86.31 100 THR A CA 1
ATOM 811 C C . THR A 1 100 ? -1.979 -16.984 -8.508 1 86.31 100 THR A C 1
ATOM 813 O O . THR A 1 100 ? -1.453 -18.062 -8.82 1 86.31 100 THR A O 1
ATOM 816 N N . SER A 1 101 ? -1.863 -16.484 -7.301 1 87.5 101 SER A N 1
ATOM 817 C CA . SER A 1 101 ? -1.141 -17.188 -6.238 1 87.5 101 SER A CA 1
ATOM 818 C C . SER A 1 101 ? -1.775 -16.922 -4.875 1 87.5 101 SER A C 1
ATOM 820 O O . SER A 1 101 ? -2.48 -15.93 -4.695 1 87.5 101 SER A O 1
ATOM 822 N N . PRO A 1 102 ? -1.46 -17.844 -3.893 1 91.56 102 PRO A N 1
ATOM 823 C CA . PRO A 1 102 ? -1.966 -17.609 -2.539 1 91.56 102 PRO A CA 1
ATOM 824 C C . PRO A 1 102 ? -1.45 -16.297 -1.945 1 91.56 102 PRO A C 1
ATOM 826 O O . PRO A 1 102 ? -2.172 -15.617 -1.207 1 91.56 102 PRO A O 1
ATOM 829 N N . GLU A 1 103 ? -0.272 -16 -2.309 1 83.62 103 GLU A N 1
ATOM 830 C CA . GLU A 1 103 ? 0.326 -14.766 -1.802 1 83.62 103 GLU A CA 1
ATOM 831 C C . GLU A 1 103 ? -0.43 -13.539 -2.301 1 83.62 103 GLU A C 1
ATOM 833 O O . GLU A 1 103 ? -0.667 -12.602 -1.543 1 83.62 103 GLU A O 1
ATOM 838 N N . GLU A 1 104 ? -0.769 -13.555 -3.557 1 82.38 104 GLU A N 1
ATOM 839 C CA . GLU A 1 104 ? -1.541 -12.445 -4.113 1 82.38 104 GLU A CA 1
ATOM 840 C C . GLU A 1 104 ? -2.908 -12.336 -3.443 1 82.38 104 GLU A C 1
ATOM 842 O O . GLU A 1 104 ? -3.371 -11.234 -3.145 1 82.38 104 GLU A O 1
ATOM 847 N N . ALA A 1 105 ? -3.516 -13.508 -3.137 1 90.31 105 ALA A N 1
ATOM 848 C CA . ALA A 1 105 ? -4.789 -13.516 -2.422 1 90.31 105 ALA A CA 1
ATOM 849 C C . ALA A 1 105 ? -4.641 -12.922 -1.026 1 90.31 105 ALA A C 1
ATOM 851 O O . ALA A 1 105 ? -5.504 -12.164 -0.572 1 90.31 105 ALA A O 1
ATOM 852 N N . TYR A 1 106 ? -3.564 -13.234 -0.397 1 88.81 106 TYR A N 1
ATOM 853 C CA . TYR A 1 106 ? -3.26 -12.672 0.915 1 88.81 106 TYR A CA 1
ATOM 854 C C . TYR A 1 106 ? -3.184 -11.148 0.853 1 88.81 106 TYR A C 1
ATOM 856 O O . TYR A 1 106 ? -3.795 -10.461 1.67 1 88.81 106 TYR A O 1
ATOM 864 N N . HIS A 1 107 ? -2.578 -10.672 -0.128 1 81.75 107 HIS A N 1
ATOM 865 C CA . HIS A 1 107 ? -2.367 -9.234 -0.213 1 81.75 107 HIS A CA 1
ATOM 866 C C . HIS A 1 107 ? -3.666 -8.508 -0.545 1 81.75 107 HIS A C 1
ATOM 868 O O . HIS A 1 107 ? -3.916 -7.414 -0.032 1 81.75 107 HIS A O 1
ATOM 874 N N . VAL A 1 108 ? -4.418 -9.086 -1.356 1 83.06 108 VAL A N 1
ATOM 875 C CA . VAL A 1 108 ? -5.707 -8.508 -1.724 1 83.06 108 VAL A CA 1
ATOM 876 C C . VAL A 1 108 ? -6.605 -8.422 -0.491 1 83.06 108 VAL A C 1
ATOM 878 O O . VAL A 1 108 ? -7.395 -7.488 -0.358 1 83.06 108 VAL A O 1
ATOM 881 N N . CYS A 1 109 ? -6.395 -9.344 0.502 1 88.19 109 CYS A N 1
ATOM 882 C CA . CYS A 1 109 ? -7.277 -9.406 1.662 1 88.19 109 CYS A CA 1
ATOM 883 C C . CYS A 1 109 ? -6.527 -9.062 2.939 1 88.19 109 CYS A C 1
ATOM 885 O O . CYS A 1 109 ? -6.895 -9.516 4.027 1 88.19 109 CYS A O 1
ATOM 887 N N . GLU A 1 110 ? -5.484 -8.336 2.826 1 82.62 110 GLU A N 1
ATOM 888 C CA . GLU A 1 110 ? -4.609 -8.023 3.953 1 82.62 110 GLU A CA 1
ATOM 889 C C . GLU A 1 110 ? -5.355 -7.242 5.031 1 82.62 110 GLU A C 1
ATOM 891 O O . GLU A 1 110 ? -5 -7.312 6.211 1 82.62 110 GLU A O 1
ATOM 896 N N . ASP A 1 111 ? -6.355 -6.488 4.688 1 80.44 111 ASP A N 1
ATOM 897 C CA . ASP A 1 111 ? -7.156 -5.711 5.629 1 80.44 111 ASP A CA 1
ATOM 898 C C . ASP A 1 111 ? -7.805 -6.617 6.672 1 80.44 111 ASP A C 1
ATOM 900 O O . ASP A 1 111 ? -8.156 -6.164 7.766 1 80.44 111 ASP A O 1
ATOM 904 N N . MET A 1 112 ? -7.898 -7.828 6.434 1 86.44 112 MET A N 1
ATOM 905 C CA . MET A 1 112 ? -8.602 -8.758 7.312 1 86.44 112 MET A CA 1
ATOM 906 C C . MET A 1 112 ? -7.785 -9.039 8.57 1 86.44 112 MET A C 1
ATOM 908 O O . MET A 1 112 ? -8.305 -9.57 9.555 1 86.44 112 MET A O 1
ATOM 912 N N . ILE A 1 113 ? -6.535 -8.758 8.492 1 82 113 ILE A N 1
ATOM 913 C CA . ILE A 1 113 ? -5.676 -8.945 9.648 1 82 113 ILE A CA 1
ATOM 914 C C . ILE A 1 113 ? -6.203 -8.117 10.82 1 82 113 ILE A C 1
ATOM 916 O O . ILE A 1 113 ? -5.992 -8.477 11.984 1 82 113 ILE A O 1
ATOM 920 N N . TYR A 1 114 ? -6.891 -7.133 10.508 1 74.5 114 TYR A N 1
ATOM 921 C CA . TYR A 1 114 ? -7.277 -6.164 11.523 1 74.5 114 TYR A CA 1
ATOM 922 C C . TYR A 1 114 ? -8.703 -6.422 12.008 1 74.5 114 TYR A C 1
ATOM 924 O O . TYR A 1 114 ? -9.188 -5.734 12.906 1 74.5 114 TYR A O 1
ATOM 932 N N . LEU A 1 115 ? -9.336 -7.324 11.484 1 78.19 115 LEU A N 1
ATOM 933 C CA . LEU A 1 115 ? -10.711 -7.617 11.891 1 78.19 115 LEU A CA 1
ATOM 934 C C . LEU A 1 115 ? -10.734 -8.398 13.195 1 78.19 115 LEU A C 1
ATOM 936 O O . LEU A 1 115 ? -9.953 -9.328 13.383 1 78.19 115 LEU A O 1
ATOM 940 N N . SER A 1 116 ? -11.602 -8.016 14.016 1 78.62 116 SER A N 1
ATOM 941 C CA . SER A 1 116 ? -11.711 -8.648 15.328 1 78.62 116 SER A CA 1
ATOM 942 C C . SER A 1 116 ? -12.625 -9.867 15.273 1 78.62 116 SER A C 1
ATOM 944 O O . SER A 1 116 ? -12.672 -10.656 16.219 1 78.62 116 SER A O 1
ATOM 946 N N . THR A 1 117 ? -13.344 -9.977 14.297 1 82.88 117 THR A N 1
ATOM 947 C CA . THR A 1 117 ? -14.227 -11.125 14.117 1 82.88 117 THR A CA 1
ATOM 948 C C . THR A 1 117 ? -13.766 -11.992 12.953 1 82.88 117 THR A C 1
ATOM 950 O O . THR A 1 117 ? -13.164 -11.484 12 1 82.88 117 THR A O 1
ATOM 953 N N . GLU A 1 118 ? -14.062 -13.25 13.148 1 87.88 118 GLU A N 1
ATOM 954 C CA . GLU A 1 118 ? -13.797 -14.125 12.016 1 87.88 118 GLU A CA 1
ATOM 955 C C . GLU A 1 118 ? -14.734 -13.82 10.852 1 87.88 118 GLU A C 1
ATOM 957 O O . GLU A 1 118 ? -15.953 -13.875 11 1 87.88 118 GLU A O 1
ATOM 962 N N . THR A 1 119 ? -14.18 -13.492 9.797 1 90.25 119 THR A N 1
ATOM 963 C CA . THR A 1 119 ? -14.922 -13.125 8.594 1 90.25 119 THR A CA 1
ATOM 964 C C . THR A 1 119 ? -14.508 -13.992 7.414 1 90.25 119 THR A C 1
ATOM 966 O O . THR A 1 119 ? -13.32 -14.281 7.227 1 90.25 119 THR A O 1
ATOM 969 N N . VAL A 1 120 ? -15.547 -14.523 6.695 1 92.94 120 VAL A N 1
ATOM 970 C CA . VAL A 1 120 ? -15.297 -15.281 5.469 1 92.94 120 VAL A CA 1
ATOM 971 C C . VAL A 1 120 ? -15.547 -14.383 4.258 1 92.94 120 VAL A C 1
ATOM 973 O O . VAL A 1 120 ? -16.609 -13.773 4.137 1 92.94 120 VAL A O 1
ATOM 976 N N . ARG A 1 121 ? -14.492 -14.352 3.377 1 94.19 121 ARG A N 1
ATOM 977 C CA . ARG A 1 121 ? -14.516 -13.523 2.172 1 94.19 121 ARG A CA 1
ATOM 978 C C . ARG A 1 121 ? -14.297 -14.375 0.924 1 94.19 121 ARG A C 1
ATOM 980 O O . ARG A 1 121 ? -13.602 -15.391 0.975 1 94.19 121 ARG A O 1
ATOM 987 N N . ALA A 1 122 ? -14.969 -13.992 -0.209 1 96.06 122 ALA A N 1
ATOM 988 C CA . ALA A 1 122 ? -14.719 -14.664 -1.481 1 96.06 122 ALA A CA 1
ATOM 989 C C . ALA A 1 122 ? -14.227 -13.68 -2.537 1 96.06 122 ALA A C 1
ATOM 991 O O . ALA A 1 122 ? -14.75 -12.57 -2.645 1 96.06 122 ALA A O 1
ATOM 992 N N . ILE A 1 123 ? -13.242 -14.062 -3.264 1 95.88 123 ILE A N 1
ATOM 993 C CA . ILE A 1 123 ? -12.758 -13.344 -4.438 1 95.88 123 ILE A CA 1
ATOM 994 C C . ILE A 1 123 ? -13.266 -14.031 -5.707 1 95.88 123 ILE A C 1
ATOM 996 O O . ILE A 1 123 ? -12.828 -15.141 -6.035 1 95.88 123 ILE A O 1
ATOM 1000 N N . PHE A 1 124 ? -14.078 -13.391 -6.453 1 96.56 124 PHE A N 1
ATOM 1001 C CA . PHE A 1 124 ? -14.648 -13.992 -7.656 1 96.56 124 PHE A CA 1
ATOM 1002 C C . PHE A 1 124 ? -13.844 -13.602 -8.891 1 96.56 124 PHE A C 1
ATOM 1004 O O . PHE A 1 124 ? -13.492 -12.43 -9.062 1 96.56 124 PHE A O 1
ATOM 1011 N N . LEU A 1 125 ? -13.648 -14.539 -9.766 1 96.62 125 LEU A N 1
ATOM 1012 C CA . LEU A 1 125 ? -12.688 -14.352 -10.844 1 96.62 125 LEU A CA 1
ATOM 1013 C C . LEU A 1 125 ? -13.297 -14.703 -12.195 1 96.62 125 LEU A C 1
ATOM 1015 O O . LEU A 1 125 ? -14.219 -15.523 -12.266 1 96.62 125 LEU A O 1
ATOM 1019 N N . ASP A 1 126 ? -12.711 -14.086 -13.242 1 93.94 126 ASP A N 1
ATOM 1020 C CA . ASP A 1 126 ? -13.078 -14.484 -14.594 1 93.94 126 ASP A CA 1
ATOM 1021 C C . ASP A 1 126 ? -12.109 -15.539 -15.133 1 93.94 126 ASP A C 1
ATOM 1023 O O . ASP A 1 126 ? -11.312 -16.094 -14.375 1 93.94 126 ASP A O 1
ATOM 1027 N N . SER A 1 127 ? -12.281 -15.828 -16.375 1 93.44 127 SER A N 1
ATOM 1028 C CA . SER A 1 127 ? -11.523 -16.922 -16.969 1 93.44 127 SER A CA 1
ATOM 1029 C C . SER A 1 127 ? -10.039 -16.594 -17.047 1 93.44 127 SER A C 1
ATOM 1031 O O . SER A 1 127 ? -9.195 -17.484 -17.125 1 93.44 127 SER A O 1
ATOM 1033 N N . LYS A 1 128 ? -9.766 -15.336 -17 1 89.88 128 LYS A N 1
ATOM 1034 C CA . LYS A 1 128 ? -8.375 -14.914 -17.062 1 89.88 128 LYS A CA 1
ATOM 1035 C C . LYS A 1 128 ? -7.824 -14.648 -15.664 1 89.88 128 LYS A C 1
ATOM 1037 O O . LYS A 1 128 ? -6.723 -14.109 -15.516 1 89.88 128 LYS A O 1
ATOM 1042 N N . LEU A 1 129 ? -8.578 -14.938 -14.648 1 91.94 129 LEU A N 1
ATOM 1043 C CA . LEU A 1 129 ? -8.242 -14.82 -13.234 1 91.94 129 LEU A CA 1
ATOM 1044 C C . LEU A 1 129 ? -8.211 -13.359 -12.797 1 91.94 129 LEU A C 1
ATOM 1046 O O . LEU A 1 129 ? -7.57 -13.016 -11.805 1 91.94 129 LEU A O 1
ATOM 1050 N N . HIS A 1 130 ? -8.93 -12.594 -13.609 1 88.31 130 HIS A N 1
ATOM 1051 C CA . HIS A 1 130 ? -9.18 -11.227 -13.172 1 88.31 130 HIS A CA 1
ATOM 1052 C C . HIS A 1 130 ? -10.25 -11.188 -12.086 1 88.31 130 HIS A C 1
ATOM 1054 O O . HIS A 1 130 ? -11.242 -11.914 -12.156 1 88.31 130 HIS A O 1
ATOM 1060 N N . ILE A 1 131 ? -10.023 -10.258 -11.203 1 90.88 131 ILE A N 1
ATOM 1061 C CA . ILE A 1 131 ? -11.023 -10.094 -10.148 1 90.88 131 ILE A CA 1
ATOM 1062 C C . ILE A 1 131 ? -12.266 -9.422 -10.727 1 90.88 131 ILE A C 1
ATOM 1064 O O . ILE A 1 131 ? -12.188 -8.32 -11.281 1 90.88 131 ILE A O 1
ATOM 1068 N N . ILE A 1 132 ? -13.344 -10.133 -10.562 1 91.12 132 ILE A N 1
ATOM 1069 C CA . ILE A 1 132 ? -14.641 -9.555 -10.906 1 91.12 132 ILE A CA 1
ATOM 1070 C C . ILE A 1 132 ? -15.156 -8.727 -9.734 1 91.12 132 ILE A C 1
ATOM 1072 O O . ILE A 1 132 ? -15.555 -7.57 -9.906 1 91.12 132 ILE A O 1
ATOM 1076 N N . THR A 1 133 ? -15.156 -9.297 -8.555 1 88.69 133 THR A N 1
ATOM 1077 C CA . THR A 1 133 ? -15.609 -8.641 -7.336 1 88.69 133 THR A CA 1
ATOM 1078 C C . THR A 1 133 ? -15.156 -9.406 -6.098 1 88.69 133 THR A C 1
ATOM 1080 O O . THR A 1 133 ? -14.688 -10.547 -6.207 1 88.69 133 THR A O 1
ATOM 1083 N N . ILE A 1 134 ? -15.172 -8.711 -4.914 1 91.56 134 ILE A N 1
ATOM 1084 C CA . ILE A 1 134 ? -14.828 -9.273 -3.611 1 91.56 134 ILE A CA 1
ATOM 1085 C C . ILE A 1 134 ? -15.984 -9.055 -2.639 1 91.56 134 ILE A C 1
ATOM 1087 O O . ILE A 1 134 ? -16.516 -7.945 -2.52 1 91.56 134 ILE A O 1
ATOM 1091 N N . LYS A 1 135 ? -16.375 -10.203 -1.947 1 90.06 135 LYS A N 1
ATOM 1092 C CA . LYS A 1 135 ? -17.547 -10.102 -1.074 1 90.06 135 LYS A CA 1
ATOM 1093 C C . LYS A 1 135 ? -17.281 -10.781 0.268 1 90.06 135 LYS A C 1
ATOM 1095 O O . LYS A 1 135 ? -16.766 -11.891 0.315 1 90.06 135 LYS A O 1
ATOM 1100 N N . ASP A 1 136 ? -17.672 -10.055 1.324 1 90.31 136 ASP A N 1
ATOM 1101 C CA . ASP A 1 136 ? -17.766 -10.734 2.611 1 90.31 136 ASP A CA 1
ATOM 1102 C C . ASP A 1 136 ? -19 -11.617 2.678 1 90.31 136 ASP A C 1
ATOM 1104 O O . ASP A 1 136 ? -20.125 -11.125 2.613 1 90.31 136 ASP A O 1
ATOM 1108 N N . ILE A 1 137 ? -18.75 -12.891 2.801 1 91.69 137 ILE A N 1
ATOM 1109 C CA . ILE A 1 137 ? -19.828 -13.867 2.76 1 91.69 137 ILE A CA 1
ATOM 1110 C C . ILE A 1 137 ? -20.422 -14.039 4.156 1 91.69 137 ILE A C 1
ATOM 1112 O O . ILE A 1 137 ? -21.641 -14.203 4.301 1 91.69 137 ILE A O 1
ATOM 1116 N N . SER A 1 138 ? -19.547 -14.109 5.16 1 85.44 138 SER A N 1
ATOM 1117 C CA . SER A 1 138 ? -19.984 -14.289 6.539 1 85.44 138 SER A CA 1
ATOM 1118 C C . SER A 1 138 ? -19.125 -13.484 7.504 1 85.44 138 SER A C 1
ATOM 1120 O O . SER A 1 138 ? -17.922 -13.289 7.266 1 85.44 138 SER A O 1
ATOM 1122 N N . ASN A 1 139 ? -19.781 -12.938 8.5 1 76.75 139 ASN A N 1
ATOM 1123 C CA . ASN A 1 139 ? -19.094 -12.219 9.562 1 76.75 139 ASN A CA 1
ATOM 1124 C C . ASN A 1 139 ? -19.375 -12.836 10.93 1 76.75 139 ASN A C 1
ATOM 1126 O O . ASN A 1 139 ? -20.531 -12.922 11.352 1 76.75 139 ASN A O 1
ATOM 1130 N N . GLY A 1 140 ? -18.531 -13.922 11.391 1 59.94 140 GLY A N 1
ATOM 1131 C CA . GLY A 1 140 ? -18.656 -14.797 12.547 1 59.94 140 GLY A CA 1
ATOM 1132 C C . GLY A 1 140 ? -19.422 -14.172 13.688 1 59.94 140 GLY A C 1
ATOM 1133 O O . GLY A 1 140 ? -19 -13.172 14.258 1 59.94 140 GLY A O 1
ATOM 1134 N N . THR A 1 141 ? -20.641 -14.148 13.711 1 48.94 141 THR A N 1
ATOM 1135 C CA . THR A 1 141 ? -21.188 -14.125 15.062 1 48.94 141 THR A CA 1
ATOM 1136 C C . THR A 1 141 ? -20.688 -15.32 15.867 1 48.94 141 THR A C 1
ATOM 1138 O O . THR A 1 141 ? -20.109 -16.25 15.312 1 48.94 141 THR A O 1
ATOM 1141 N N . VAL A 1 142 ? -20.984 -15.547 17.25 1 44.5 142 VAL A N 1
ATOM 1142 C CA . VAL A 1 142 ? -20.641 -16.547 18.266 1 44.5 142 VAL A CA 1
ATOM 1143 C C . VAL A 1 142 ? -20.516 -17.922 17.594 1 44.5 142 VAL A C 1
ATOM 1145 O O . VAL A 1 142 ? -19.547 -18.641 17.844 1 44.5 142 VAL A O 1
ATOM 1148 N N . ASN A 1 143 ? -21.516 -18.656 17.219 1 44.53 143 ASN A N 1
ATOM 1149 C CA . ASN A 1 143 ? -21.625 -20.078 16.953 1 44.53 143 ASN A CA 1
ATOM 1150 C C . ASN A 1 143 ? -21.391 -20.406 15.484 1 44.53 143 ASN A C 1
ATOM 1152 O O . ASN A 1 143 ? -21.156 -21.562 15.125 1 44.53 143 ASN A O 1
ATOM 1156 N N . MET A 1 144 ? -21.938 -19.609 14.469 1 47.5 144 MET A N 1
ATOM 1157 C CA . MET A 1 144 ? -22.297 -20.078 13.133 1 47.5 144 MET A CA 1
ATOM 1158 C C . MET A 1 144 ? -21.312 -19.562 12.094 1 47.5 144 MET A C 1
ATOM 1160 O O . MET A 1 144 ? -21.703 -18.953 11.102 1 47.5 144 MET A O 1
ATOM 1164 N N . SER A 1 145 ? -20.156 -19.109 12.281 1 50.53 145 SER A N 1
ATOM 1165 C CA . SER A 1 145 ? -19.297 -18.297 11.422 1 50.53 145 SER A CA 1
ATOM 1166 C C . SER A 1 145 ? -19.031 -18.984 10.086 1 50.53 145 SER A C 1
ATOM 1168 O O . SER A 1 145 ? -18.203 -18.516 9.305 1 50.53 145 SER A O 1
ATOM 1170 N N . ILE A 1 146 ? -19.75 -20.188 9.859 1 60.72 146 ILE A N 1
ATOM 1171 C CA . ILE A 1 146 ? -19.25 -20.969 8.727 1 60.72 146 ILE A CA 1
ATOM 1172 C C . ILE A 1 146 ? -19.906 -20.453 7.441 1 60.72 146 ILE A C 1
ATOM 1174 O O . ILE A 1 146 ? -21.078 -20.125 7.426 1 60.72 146 ILE A O 1
ATOM 1178 N N . ALA A 1 147 ? -19.219 -20.031 6.461 1 78.25 147 ALA A N 1
ATOM 1179 C CA . ALA A 1 147 ? -19.719 -19.734 5.121 1 78.25 147 ALA A CA 1
ATOM 1180 C C . ALA A 1 147 ? -20.438 -20.938 4.527 1 78.25 147 ALA A C 1
ATOM 1182 O O . ALA A 1 147 ? -19.844 -22.016 4.367 1 78.25 147 ALA A O 1
ATOM 1183 N N . HIS A 1 148 ? -21.859 -20.781 4.398 1 86.81 148 HIS A N 1
ATOM 1184 C CA . HIS A 1 148 ? -22.594 -21.828 3.711 1 86.81 148 HIS A CA 1
ATOM 1185 C C . HIS A 1 148 ? -22.375 -21.766 2.203 1 86.81 148 HIS A C 1
ATOM 1187 O O . HIS A 1 148 ? -22.375 -20.688 1.616 1 86.81 148 HIS A O 1
ATOM 1193 N N . PRO A 1 149 ? -22.266 -23.047 1.614 1 91.88 149 PRO A N 1
ATOM 1194 C CA . PRO A 1 149 ? -22.047 -23.062 0.166 1 91.88 149 PRO A CA 1
ATOM 1195 C C . PRO A 1 149 ? -23.094 -22.266 -0.599 1 91.88 149 PRO A C 1
ATOM 1197 O O . PRO A 1 149 ? -22.766 -21.578 -1.577 1 91.88 149 PRO A O 1
ATOM 1200 N N . ARG A 1 150 ? -24.25 -22.281 -0.129 1 90.5 150 ARG A N 1
ATOM 1201 C CA . ARG A 1 150 ? -25.344 -21.578 -0.798 1 90.5 150 ARG A CA 1
ATOM 1202 C C . ARG A 1 150 ? -25.016 -20.094 -0.937 1 90.5 150 ARG A C 1
ATOM 1204 O O . ARG A 1 150 ? -25.266 -19.5 -1.987 1 90.5 150 ARG A O 1
ATOM 1211 N N . ASP A 1 151 ? -24.547 -19.516 0.07 1 92.12 151 ASP A N 1
ATOM 1212 C CA . ASP A 1 151 ? -24.281 -18.094 0.078 1 92.12 151 ASP A CA 1
ATOM 1213 C C . ASP A 1 151 ? -23.125 -17.734 -0.856 1 92.12 151 ASP A C 1
ATOM 1215 O O . ASP A 1 151 ? -23.141 -16.672 -1.499 1 92.12 151 ASP A O 1
ATOM 1219 N N . ILE A 1 152 ? -22.188 -18.562 -0.958 1 94.94 152 ILE A N 1
ATOM 1220 C CA . ILE A 1 152 ? -21.016 -18.359 -1.815 1 94.94 152 ILE A CA 1
ATOM 1221 C C . ILE A 1 152 ? -21.438 -18.453 -3.281 1 94.94 152 ILE A C 1
ATOM 1223 O O . ILE A 1 152 ? -21.141 -17.547 -4.074 1 94.94 152 ILE A O 1
ATOM 1227 N N . PHE A 1 153 ? -22.141 -19.453 -3.607 1 94.94 153 PHE A N 1
ATOM 1228 C CA . PHE A 1 153 ? -22.438 -19.734 -5.008 1 94.94 153 PHE A CA 1
ATOM 1229 C C . PHE A 1 153 ? -23.562 -18.828 -5.516 1 94.94 153 PHE A C 1
ATOM 1231 O O . PHE A 1 153 ? -23.625 -18.547 -6.711 1 94.94 153 PHE A O 1
ATOM 1238 N N . ARG A 1 154 ? -24.406 -18.391 -4.598 1 93.56 154 ARG A N 1
ATOM 1239 C CA . ARG A 1 154 ? -25.344 -17.344 -4.992 1 93.56 154 ARG A CA 1
ATOM 1240 C C . ARG A 1 154 ? -24.609 -16.141 -5.586 1 93.56 154 ARG A C 1
ATOM 1242 O O . ARG A 1 154 ? -24.953 -15.68 -6.676 1 93.56 154 ARG A O 1
ATOM 1249 N N . GLU A 1 155 ? -23.625 -15.719 -4.891 1 94.69 155 GLU A N 1
ATOM 1250 C CA . GLU A 1 155 ? -22.828 -14.578 -5.359 1 94.69 155 GLU A CA 1
ATOM 1251 C C . GLU A 1 155 ? -22.062 -14.93 -6.637 1 94.69 155 GLU A C 1
ATOM 1253 O O . GLU A 1 155 ? -22 -14.125 -7.566 1 94.69 155 GLU A O 1
ATOM 1258 N N . ALA A 1 156 ? -21.5 -16.078 -6.707 1 96 156 ALA A N 1
ATOM 1259 C CA . ALA A 1 156 ? -20.734 -16.516 -7.871 1 96 156 ALA A CA 1
ATOM 1260 C C . ALA A 1 156 ? -21.578 -16.469 -9.141 1 96 156 ALA A C 1
ATOM 1262 O O . ALA A 1 156 ? -21.125 -15.984 -10.18 1 96 156 ALA A O 1
ATOM 1263 N N . ILE A 1 157 ? -22.734 -16.953 -9.023 1 94.62 157 ILE A N 1
ATOM 1264 C CA . ILE A 1 157 ? -23.656 -17 -10.164 1 94.62 157 ILE A CA 1
ATOM 1265 C C . ILE A 1 157 ? -24.109 -15.594 -10.531 1 94.62 157 ILE A C 1
ATOM 1267 O O . ILE A 1 157 ? -24.125 -15.227 -11.703 1 94.62 157 ILE A O 1
ATOM 1271 N N . MET A 1 158 ? -24.438 -14.812 -9.547 1 93.56 158 MET A N 1
ATOM 1272 C CA . MET A 1 158 ? -24.891 -13.445 -9.758 1 93.56 158 MET A CA 1
ATOM 1273 C C . MET A 1 158 ? -23.875 -12.641 -10.539 1 93.56 158 MET A C 1
ATOM 1275 O O . MET A 1 158 ? -24.234 -11.812 -11.383 1 93.56 158 MET A O 1
ATOM 1279 N N . TYR A 1 159 ? -22.594 -12.875 -10.328 1 93.94 159 TYR A N 1
ATOM 1280 C CA . TYR A 1 159 ? -21.547 -12.055 -10.922 1 93.94 159 TYR A CA 1
ATOM 1281 C C . TYR A 1 159 ? -20.891 -12.773 -12.102 1 93.94 159 TYR A C 1
ATOM 1283 O O . TYR A 1 159 ? -19.875 -12.328 -12.625 1 93.94 159 TYR A O 1
ATOM 1291 N N . ASN A 1 160 ? -21.406 -13.883 -12.492 1 94.69 160 ASN A N 1
ATOM 1292 C CA . ASN A 1 160 ? -20.906 -14.68 -13.617 1 94.69 160 ASN A CA 1
ATOM 1293 C C . ASN A 1 160 ? -19.438 -15.039 -13.438 1 94.69 160 ASN A C 1
ATOM 1295 O O . ASN A 1 160 ? -18.641 -14.867 -14.359 1 94.69 160 ASN A O 1
ATOM 1299 N N . ALA A 1 161 ? -19.141 -15.477 -12.242 1 96.5 161 ALA A N 1
ATOM 1300 C CA . ALA A 1 161 ? -17.766 -15.883 -11.961 1 96.5 161 ALA A CA 1
ATOM 1301 C C . ALA A 1 161 ? -17.453 -17.234 -12.578 1 96.5 161 ALA A C 1
ATOM 1303 O O . ALA A 1 161 ? -18.297 -18.141 -12.578 1 96.5 161 ALA A O 1
ATOM 1304 N N . VAL A 1 162 ? -16.219 -17.344 -13.094 1 97.38 162 VAL A N 1
ATOM 1305 C CA . VAL A 1 162 ? -15.742 -18.625 -13.625 1 97.38 162 VAL A CA 1
ATOM 1306 C C . VAL A 1 162 ? -15.172 -19.469 -12.492 1 97.38 162 VAL A C 1
ATOM 1308 O O . VAL A 1 162 ? -15.352 -20.688 -12.469 1 97.38 162 VAL A O 1
ATOM 1311 N N . SER A 1 163 ? -14.523 -18.812 -11.586 1 97.75 163 SER A N 1
ATOM 1312 C CA . SER A 1 163 ? -13.938 -19.438 -10.406 1 97.75 163 SER A CA 1
ATOM 1313 C C . SER A 1 163 ? -13.859 -18.453 -9.242 1 97.75 163 SER A C 1
ATOM 1315 O O . SER A 1 163 ? -14.297 -17.312 -9.359 1 97.75 163 SER A O 1
ATOM 1317 N N . PHE A 1 164 ? -13.336 -19.016 -8.039 1 97.5 164 PHE A N 1
ATOM 1318 C CA . PHE A 1 164 ? -13.195 -18.109 -6.91 1 97.5 164 PHE A CA 1
ATOM 1319 C C . PHE A 1 164 ? -12.141 -18.625 -5.934 1 97.5 164 PHE A C 1
ATOM 1321 O O . PHE A 1 164 ? -11.695 -19.766 -6.047 1 97.5 164 PHE A O 1
ATOM 1328 N N . ILE A 1 165 ? -11.75 -17.719 -5.082 1 97.44 165 ILE A N 1
ATOM 1329 C CA . ILE A 1 165 ? -10.883 -18.031 -3.953 1 97.44 165 ILE A CA 1
ATOM 1330 C C . ILE A 1 165 ? -11.586 -17.672 -2.646 1 97.44 165 ILE A C 1
ATOM 1332 O O . ILE A 1 165 ? -12.133 -16.578 -2.51 1 97.44 165 ILE A O 1
ATOM 1336 N N . LEU A 1 166 ? -11.555 -18.656 -1.73 1 96.5 166 LEU A N 1
ATOM 1337 C CA . LEU A 1 166 ? -12.102 -18.406 -0.398 1 96.5 166 LEU A CA 1
ATOM 1338 C C . LEU A 1 166 ? -11.008 -17.922 0.553 1 96.5 166 LEU A C 1
ATOM 1340 O O . LEU A 1 166 ? -9.898 -18.453 0.548 1 96.5 166 LEU A O 1
ATOM 1344 N N . VAL A 1 167 ? -11.406 -16.891 1.322 1 95.38 167 VAL A N 1
ATOM 1345 C CA . VAL A 1 167 ? -10.461 -16.359 2.303 1 95.38 167 VAL A CA 1
ATOM 1346 C C . VAL A 1 167 ? -11.156 -16.188 3.652 1 95.38 167 VAL A C 1
ATOM 1348 O O . VAL A 1 167 ? -12.297 -15.727 3.717 1 95.38 167 VAL A O 1
ATOM 1351 N N . HIS A 1 168 ? -10.516 -16.547 4.766 1 94 168 HIS A N 1
ATOM 1352 C CA . HIS A 1 168 ? -11.023 -16.156 6.078 1 94 168 HIS A CA 1
ATOM 1353 C C . HIS A 1 168 ? -9.883 -15.844 7.043 1 94 168 HIS A C 1
ATOM 1355 O O . HIS A 1 168 ? -8.734 -16.219 6.793 1 94 168 HIS A O 1
ATOM 1361 N N . ASN A 1 169 ? -10.297 -15.055 8.07 1 92.5 169 ASN A N 1
ATOM 1362 C CA . ASN A 1 169 ? -9.266 -14.656 9.023 1 92.5 169 ASN A CA 1
ATOM 1363 C C . ASN A 1 169 ? -9.461 -15.344 10.367 1 92.5 169 ASN A C 1
ATOM 1365 O O . ASN A 1 169 ? -10.57 -15.758 10.711 1 92.5 169 ASN A O 1
ATOM 1369 N N . HIS A 1 170 ? -8.352 -15.5 11.016 1 89.25 170 HIS A N 1
ATOM 1370 C CA . HIS A 1 170 ? -8.359 -15.812 12.438 1 89.25 170 HIS A CA 1
ATOM 1371 C C . HIS A 1 170 ? -7.973 -14.594 13.266 1 89.25 170 HIS A C 1
ATOM 1373 O O . HIS A 1 170 ? -6.836 -14.125 13.195 1 89.25 170 HIS A O 1
ATOM 1379 N N . PRO A 1 171 ? -8.867 -14.164 14.086 1 83.56 171 PRO A N 1
ATOM 1380 C CA . PRO A 1 171 ? -8.555 -12.984 14.898 1 83.56 171 PRO A CA 1
ATOM 1381 C C . PRO A 1 171 ? -7.324 -13.18 15.781 1 83.56 171 PRO A C 1
ATOM 1383 O O . PRO A 1 171 ? -6.629 -12.211 16.109 1 83.56 171 PRO A O 1
ATOM 1386 N N . SER A 1 172 ? -7.023 -14.359 16.062 1 84.81 172 SER A N 1
ATOM 1387 C CA . SER A 1 172 ? -5.859 -14.68 16.875 1 84.81 172 SER A CA 1
ATOM 1388 C C . SER A 1 172 ? -4.559 -14.383 16.141 1 84.81 172 SER A C 1
ATOM 1390 O O . SER A 1 172 ? -3.492 -14.297 16.75 1 84.81 172 SER A O 1
ATOM 1392 N N . GLY A 1 173 ? -4.633 -14.375 14.82 1 87.25 173 GLY A N 1
ATOM 1393 C CA . GLY A 1 173 ? -3.447 -14.156 14.016 1 87.25 173 GLY A CA 1
ATOM 1394 C C . GLY A 1 173 ? -2.775 -15.438 13.57 1 87.25 173 GLY A C 1
ATOM 1395 O O . GLY A 1 173 ? -1.854 -15.414 12.75 1 87.25 173 GLY A O 1
ATOM 1396 N N . ASP A 1 174 ? -3.211 -16.578 14.062 1 90.44 174 ASP A N 1
ATOM 1397 C CA . ASP A 1 174 ? -2.676 -17.875 13.695 1 90.44 174 ASP A CA 1
ATOM 1398 C C . ASP A 1 174 ? -3.463 -18.5 12.539 1 90.44 174 ASP A C 1
ATOM 1400 O O . ASP A 1 174 ? -4.641 -18.828 12.688 1 90.44 174 ASP A O 1
ATOM 1404 N N . PRO A 1 175 ? -2.781 -18.734 11.484 1 94.19 175 PRO A N 1
ATOM 1405 C CA . PRO A 1 175 ? -3.512 -19.188 10.297 1 94.19 175 PRO A CA 1
ATOM 1406 C C . PRO A 1 175 ? -3.717 -20.703 10.273 1 94.19 175 PRO A C 1
ATOM 1408 O O . PRO A 1 175 ? -4.25 -21.25 9.297 1 94.19 175 PRO A O 1
ATOM 1411 N N . THR A 1 176 ? -3.365 -21.453 11.219 1 94.19 176 THR A N 1
ATOM 1412 C CA . THR A 1 176 ? -3.502 -22.906 11.242 1 94.19 176 THR A CA 1
ATOM 1413 C C . THR A 1 176 ? -4.965 -23.312 11.102 1 94.19 176 THR A C 1
ATOM 1415 O O . THR A 1 176 ? -5.824 -22.828 11.836 1 94.19 176 THR A O 1
ATOM 1418 N N . PRO A 1 177 ? -5.219 -24.25 10.258 1 94.44 177 PRO A N 1
ATOM 1419 C CA . PRO A 1 177 ? -6.613 -24.641 10.047 1 94.44 177 PRO A CA 1
ATOM 1420 C C . PRO A 1 177 ? -7.145 -25.547 11.156 1 94.44 177 PRO A C 1
ATOM 1422 O O . PRO A 1 177 ? -6.406 -26.391 11.68 1 94.44 177 PRO A O 1
ATOM 1425 N N . SER A 1 178 ? -8.445 -25.359 11.438 1 91.25 178 SER A N 1
ATOM 1426 C CA . SER A 1 178 ? -9.156 -26.297 12.312 1 91.25 178 SER A CA 1
ATOM 1427 C C . SER A 1 178 ? -9.75 -27.453 11.523 1 91.25 178 SER A C 1
ATOM 1429 O O . SER A 1 178 ? -9.719 -27.453 10.297 1 91.25 178 SER A O 1
ATOM 1431 N N . MET A 1 179 ? -10.234 -28.469 12.297 1 91.5 179 MET A N 1
ATOM 1432 C CA . MET A 1 179 ? -10.945 -29.562 11.641 1 91.5 179 MET A CA 1
ATOM 1433 C C . MET A 1 179 ? -12.203 -29.062 10.938 1 91.5 179 MET A C 1
ATOM 1435 O O . MET A 1 179 ? -12.547 -29.531 9.852 1 91.5 179 MET A O 1
ATOM 1439 N N . HIS A 1 180 ? -12.797 -28.125 11.531 1 89.25 180 HIS A N 1
ATOM 1440 C CA . HIS A 1 180 ? -13.977 -27.531 10.93 1 89.25 180 HIS A CA 1
ATOM 1441 C C . HIS A 1 180 ? -13.625 -26.828 9.625 1 89.25 180 HIS A C 1
ATOM 1443 O O . HIS A 1 180 ? -14.375 -26.922 8.641 1 89.25 180 HIS A O 1
ATOM 1449 N N . ASP A 1 181 ? -12.555 -26.141 9.609 1 91.75 181 ASP A N 1
ATOM 1450 C CA . ASP A 1 181 ? -12.094 -25.484 8.391 1 91.75 181 ASP A CA 1
ATOM 1451 C C . ASP A 1 181 ? -11.906 -26.5 7.258 1 91.75 181 ASP A C 1
ATOM 1453 O O . ASP A 1 181 ? -12.281 -26.234 6.113 1 91.75 181 ASP A O 1
ATOM 1457 N N . ARG A 1 182 ? -11.375 -27.609 7.562 1 93.38 182 ARG A N 1
ATOM 1458 C CA . ARG A 1 182 ? -11.109 -28.641 6.566 1 93.38 182 ARG A CA 1
ATOM 1459 C C . ARG A 1 182 ? -12.414 -29.219 6.031 1 93.38 182 ARG A C 1
ATOM 1461 O O . ARG A 1 182 ? -12.555 -29.453 4.824 1 93.38 182 ARG A O 1
ATOM 1468 N N . ASP A 1 183 ? -13.258 -29.406 6.91 1 91.75 183 ASP A N 1
ATOM 1469 C CA . ASP A 1 183 ? -14.547 -29.969 6.523 1 91.75 183 ASP A CA 1
ATOM 1470 C C . ASP A 1 183 ? -15.305 -29.031 5.594 1 91.75 183 ASP A C 1
ATOM 1472 O O . ASP A 1 183 ? -15.82 -29.453 4.555 1 91.75 183 ASP A O 1
ATOM 1476 N N . ILE A 1 184 ? -15.305 -27.859 5.957 1 90.88 184 ILE A N 1
ATOM 1477 C CA . ILE A 1 184 ? -16.062 -26.875 5.18 1 90.88 184 ILE A CA 1
ATOM 1478 C C . ILE A 1 184 ? -15.383 -26.672 3.824 1 90.88 184 ILE A C 1
ATOM 1480 O O . ILE A 1 184 ? -16.062 -26.469 2.814 1 90.88 184 ILE A O 1
ATOM 1484 N N . THR A 1 185 ? -14.172 -26.672 3.832 1 94.56 185 THR A N 1
ATOM 1485 C CA . THR A 1 185 ? -13.422 -26.531 2.586 1 94.56 185 THR A CA 1
ATOM 1486 C C . THR A 1 185 ? -13.789 -27.656 1.615 1 94.56 185 THR A C 1
ATOM 1488 O O . THR A 1 185 ? -14.062 -27.406 0.44 1 94.56 185 THR A O 1
ATOM 1491 N N . LYS A 1 186 ? -13.797 -28.828 2.115 1 94.69 186 LYS A N 1
ATOM 1492 C CA . LYS A 1 186 ? -14.148 -29.984 1.29 1 94.69 186 LYS A CA 1
ATOM 1493 C C . LYS A 1 186 ? -15.562 -29.859 0.739 1 94.69 186 LYS A C 1
ATOM 1495 O O . LYS A 1 186 ? -15.797 -30.094 -0.447 1 94.69 186 LYS A O 1
ATOM 1500 N N . LYS A 1 187 ? -16.406 -29.469 1.595 1 93.69 187 LYS A N 1
ATOM 1501 C CA . LYS A 1 187 ? -17.812 -2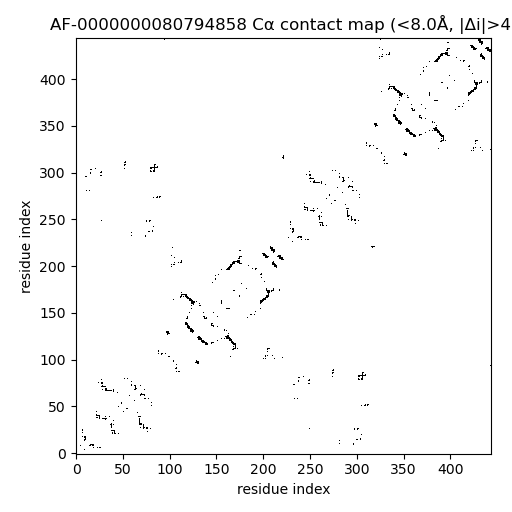9.312 1.199 1 93.69 187 LYS A CA 1
ATOM 1502 C C . LYS A 1 187 ? -17.953 -28.281 0.086 1 93.69 187 LYS A C 1
ATOM 1504 O O . LYS A 1 187 ? -18.656 -28.516 -0.895 1 93.69 187 LYS A O 1
ATOM 1509 N N . ILE A 1 188 ? -17.281 -27.234 0.216 1 95.5 188 ILE A N 1
ATOM 1510 C CA . ILE A 1 188 ? -17.391 -26.141 -0.751 1 95.5 188 ILE A CA 1
ATOM 1511 C C . ILE A 1 188 ? -16.703 -26.547 -2.059 1 95.5 188 ILE A C 1
ATOM 1513 O O . ILE A 1 188 ? -17.234 -26.281 -3.143 1 95.5 188 ILE A O 1
ATOM 1517 N N . MET A 1 189 ? -15.648 -27.188 -1.948 1 95.81 189 MET A N 1
ATOM 1518 C CA . MET A 1 189 ? -14.93 -27.656 -3.129 1 95.81 189 MET A CA 1
ATOM 1519 C C . MET A 1 189 ? -15.805 -28.625 -3.941 1 95.81 189 MET A C 1
ATOM 1521 O O . MET A 1 189 ? -15.906 -28.484 -5.16 1 95.81 189 MET A O 1
ATOM 1525 N N . ASP A 1 190 ? -16.391 -29.516 -3.264 1 95.25 190 ASP A N 1
ATOM 1526 C CA . ASP A 1 190 ? -17.266 -30.484 -3.912 1 95.25 190 ASP A CA 1
ATOM 1527 C C . ASP A 1 190 ? -18.453 -29.797 -4.59 1 95.25 190 ASP A C 1
ATOM 1529 O O . ASP A 1 190 ? -18.812 -30.141 -5.715 1 95.25 190 ASP A O 1
ATOM 1533 N N . SER A 1 191 ? -18.969 -28.859 -3.916 1 93.56 191 SER A N 1
ATOM 1534 C CA . SER A 1 191 ? -20.078 -28.109 -4.473 1 93.56 191 SER A CA 1
ATOM 1535 C C . SER A 1 191 ? -19.672 -27.359 -5.738 1 93.56 191 SER A C 1
ATOM 1537 O O . SER A 1 191 ? -20.422 -27.328 -6.711 1 93.56 191 SER A O 1
ATOM 1539 N N . GLY A 1 192 ? -18.5 -26.797 -5.738 1 96.19 192 GLY A N 1
ATOM 1540 C CA . GLY A 1 192 ? -17.984 -26.078 -6.895 1 96.19 192 GLY A CA 1
ATOM 1541 C C . GLY A 1 192 ? -17.781 -26.969 -8.109 1 96.19 192 GLY A C 1
ATOM 1542 O O . GLY A 1 192 ? -18.078 -26.562 -9.234 1 96.19 192 GLY A O 1
ATOM 1543 N N . GLU A 1 193 ? -17.391 -28.125 -7.848 1 94.12 193 GLU A N 1
ATOM 1544 C CA . GLU A 1 193 ? -17.203 -29.094 -8.922 1 94.12 193 GLU A CA 1
ATOM 1545 C C . GLU A 1 193 ? -18.531 -29.438 -9.578 1 94.12 193 GLU A C 1
ATOM 1547 O O . GLU A 1 193 ? -18.625 -29.516 -10.805 1 94.12 193 GLU A O 1
ATOM 1552 N N . ILE A 1 194 ? -19.438 -29.578 -8.828 1 93.62 194 ILE A N 1
ATOM 1553 C CA . ILE A 1 194 ? -20.75 -29.953 -9.305 1 93.62 194 ILE A CA 1
ATOM 1554 C C . ILE A 1 194 ? -21.359 -28.812 -10.125 1 93.62 194 ILE A C 1
ATOM 1556 O O . ILE A 1 194 ? -21.938 -29.047 -11.188 1 93.62 194 ILE A O 1
ATOM 1560 N N . LEU A 1 195 ? -21.188 -27.609 -9.695 1 93.69 195 LEU A N 1
ATOM 1561 C CA . LEU A 1 195 ? -21.828 -26.438 -10.305 1 93.69 195 LEU A CA 1
ATOM 1562 C C . LEU A 1 195 ? -21 -25.906 -11.469 1 93.69 195 LEU A C 1
ATOM 1564 O O . LEU A 1 195 ? -21.484 -25.094 -12.25 1 93.69 195 LEU A O 1
ATOM 1568 N N . GLY A 1 196 ? -19.797 -26.359 -11.562 1 95.06 196 GLY A N 1
ATOM 1569 C CA . GLY A 1 196 ? -18.906 -25.906 -12.617 1 95.06 196 GLY A CA 1
ATOM 1570 C C . GLY A 1 196 ? -18.25 -24.578 -12.297 1 95.06 196 GLY A C 1
ATOM 1571 O O . GLY A 1 196 ? -17.891 -23.812 -13.195 1 95.06 196 GLY A O 1
ATOM 1572 N N . ILE A 1 197 ? -18.188 -24.203 -11.07 1 97.19 197 ILE A N 1
ATOM 1573 C CA . ILE A 1 197 ? -17.5 -23.031 -10.57 1 97.19 197 ILE A CA 1
ATOM 1574 C C . ILE A 1 197 ? -16.469 -23.438 -9.508 1 97.19 197 ILE A C 1
ATOM 1576 O O . ILE A 1 197 ? -16.812 -23.531 -8.328 1 97.19 197 ILE A O 1
ATOM 1580 N N . ASN A 1 198 ? -15.289 -23.562 -9.875 1 97.06 198 ASN A N 1
ATOM 1581 C CA . ASN A 1 198 ? -14.281 -24.203 -9.039 1 97.06 198 ASN A CA 1
ATOM 1582 C C . ASN A 1 198 ? -13.688 -23.219 -8.031 1 97.06 198 ASN A C 1
ATOM 1584 O O . ASN A 1 198 ? -13.461 -22.062 -8.352 1 97.06 198 ASN A O 1
ATOM 1588 N N . MET A 1 199 ? -13.438 -23.781 -6.863 1 97.5 199 MET A N 1
ATOM 1589 C CA . MET A 1 199 ? -12.625 -23.062 -5.883 1 97.5 199 MET A CA 1
ATOM 1590 C C . MET A 1 199 ? -11.141 -23.266 -6.145 1 97.5 199 MET A C 1
ATOM 1592 O O . MET A 1 199 ? -10.633 -24.375 -6.008 1 97.5 199 MET A O 1
ATOM 1596 N N . ASN A 1 200 ? -10.484 -22.156 -6.461 1 97.38 200 ASN A N 1
ATOM 1597 C CA . ASN A 1 200 ? -9.07 -22.266 -6.809 1 97.38 200 ASN A CA 1
ATOM 1598 C C . ASN A 1 200 ? -8.203 -22.5 -5.578 1 97.38 200 ASN A C 1
ATOM 1600 O O . ASN A 1 200 ? -7.141 -23.109 -5.676 1 97.38 200 ASN A O 1
ATOM 1604 N N . ASP A 1 201 ? -8.617 -21.953 -4.484 1 97.25 201 ASP A N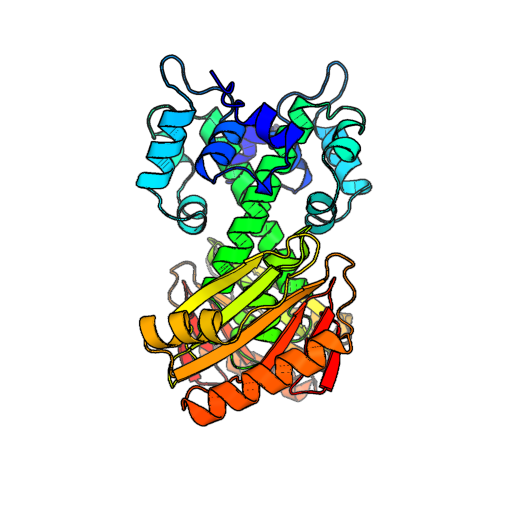 1
ATOM 1605 C CA . ASP A 1 201 ? -7.906 -22.109 -3.219 1 97.25 201 ASP A CA 1
ATOM 1606 C C . ASP A 1 201 ? -8.766 -21.641 -2.047 1 97.25 201 ASP A C 1
ATOM 1608 O O . ASP A 1 201 ? -9.781 -20.969 -2.244 1 97.25 201 ASP A O 1
ATOM 1612 N N . HIS A 1 202 ? -8.398 -22.094 -0.891 1 97.19 202 HIS A N 1
ATOM 1613 C CA . HIS A 1 202 ? -8.867 -21.562 0.381 1 97.19 202 HIS A CA 1
ATOM 1614 C C . HIS A 1 202 ? -7.699 -21.078 1.239 1 97.19 202 HIS A C 1
ATOM 1616 O O . HIS A 1 202 ? -6.836 -21.875 1.613 1 97.19 202 HIS A O 1
ATOM 1622 N N . ILE A 1 203 ? -7.781 -19.734 1.543 1 96.19 203 ILE A N 1
ATOM 1623 C CA . ILE A 1 203 ? -6.648 -19.125 2.238 1 96.19 203 ILE A CA 1
ATOM 1624 C C . ILE A 1 203 ? -7.078 -18.688 3.637 1 96.19 203 ILE A C 1
ATOM 1626 O O . ILE A 1 203 ? -8.141 -18.094 3.807 1 96.19 203 ILE A O 1
ATOM 1630 N N . ILE A 1 204 ? -6.254 -19.031 4.652 1 95.25 204 ILE A N 1
ATOM 1631 C CA . ILE A 1 204 ? -6.449 -18.516 6 1 95.25 204 ILE A CA 1
ATOM 1632 C C . ILE A 1 204 ? -5.41 -17.438 6.293 1 95.25 204 ILE A C 1
ATOM 1634 O O . ILE A 1 204 ? -4.207 -17.688 6.23 1 95.25 204 ILE A O 1
ATOM 1638 N N . ILE A 1 205 ? -5.965 -16.297 6.668 1 92.88 205 ILE A N 1
ATOM 1639 C CA . ILE A 1 205 ? -5.102 -15.148 6.879 1 92.88 205 ILE A CA 1
ATOM 1640 C C . ILE A 1 205 ? -4.711 -15.055 8.352 1 92.88 205 ILE A C 1
ATOM 1642 O O . ILE A 1 205 ? -5.574 -15.07 9.234 1 92.88 205 ILE A O 1
ATOM 1646 N N . GLY A 1 206 ? -3.406 -14.992 8.617 1 88.62 206 GLY A N 1
ATOM 1647 C CA . GLY A 1 206 ? -2.855 -14.68 9.93 1 88.62 206 GLY A CA 1
ATOM 1648 C C . GLY A 1 206 ? -2.074 -13.375 9.945 1 88.62 206 GLY A C 1
ATOM 1649 O O . GLY A 1 206 ? -2.15 -12.586 9 1 88.62 206 GLY A O 1
ATOM 1650 N N . LYS A 1 207 ? -1.452 -13.203 11.156 1 80.12 207 LYS A N 1
ATOM 1651 C CA . LYS A 1 207 ? -0.57 -12.047 11.266 1 80.12 207 LYS A CA 1
ATOM 1652 C C . LYS A 1 207 ? 0.75 -12.289 10.539 1 80.12 207 LYS A C 1
ATOM 1654 O O . LYS A 1 207 ? 1.524 -13.164 10.93 1 80.12 207 LYS A O 1
ATOM 1659 N N . ASP A 1 208 ? 1.021 -11.703 9.445 1 78.12 208 ASP A N 1
ATOM 1660 C CA . ASP A 1 208 ? 2.23 -11.797 8.633 1 78.12 208 ASP A CA 1
ATOM 1661 C C . ASP A 1 208 ? 2.428 -13.219 8.102 1 78.12 208 ASP A C 1
ATOM 1663 O O . ASP A 1 208 ? 3.562 -13.664 7.922 1 78.12 208 ASP A O 1
ATOM 1667 N N . SER A 1 209 ? 1.405 -14.016 8.055 1 89.06 209 SER A N 1
ATOM 1668 C CA . SER A 1 209 ? 1.442 -15.375 7.531 1 89.06 209 SER A CA 1
ATOM 1669 C C . SER A 1 209 ? 0.081 -15.797 6.988 1 89.06 209 SER A C 1
ATOM 1671 O O . SER A 1 209 ? -0.922 -15.125 7.223 1 89.06 209 SER A O 1
ATOM 1673 N N . TYR A 1 210 ? 0.167 -16.906 6.168 1 94.06 210 TYR A N 1
ATOM 1674 C CA . TYR A 1 210 ? -1.086 -17.484 5.68 1 94.06 210 TYR A CA 1
ATOM 1675 C C . TYR A 1 210 ? -0.978 -18.984 5.527 1 94.06 210 TYR A C 1
ATOM 1677 O O . TYR A 1 210 ? 0.124 -19.547 5.523 1 94.06 210 TYR A O 1
ATOM 1685 N N . PHE A 1 211 ? -2.139 -19.656 5.512 1 96.19 211 PHE A N 1
ATOM 1686 C CA . PHE A 1 211 ? -2.26 -21.062 5.148 1 96.19 211 PHE A CA 1
ATOM 1687 C C . PHE A 1 211 ? -3.006 -21.219 3.828 1 96.19 211 PHE A C 1
ATOM 1689 O O . PHE A 1 211 ? -4.027 -20.562 3.605 1 96.19 211 PHE A O 1
ATOM 1696 N N . SER A 1 212 ? -2.461 -22 2.975 1 97.12 212 SER A N 1
ATOM 1697 C CA . SER A 1 212 ? -3.111 -22.344 1.712 1 97.12 212 SER A CA 1
ATOM 1698 C C . SER A 1 212 ? -3.541 -23.797 1.688 1 97.12 212 SER A C 1
ATOM 1700 O O . SER A 1 212 ? -2.721 -24.703 1.894 1 97.12 212 SER A O 1
ATOM 1702 N N . PHE A 1 213 ? -4.773 -24.031 1.401 1 96.06 213 PHE A N 1
ATOM 1703 C CA . PHE A 1 213 ? -5.266 -25.406 1.356 1 96.06 213 PHE A CA 1
ATOM 1704 C C . PHE A 1 213 ? -4.73 -26.141 0.13 1 96.06 213 PHE A C 1
ATOM 1706 O O . PHE A 1 213 ? -4.504 -27.344 0.169 1 96.06 213 PHE A O 1
ATOM 1713 N N . THR A 1 214 ? -4.566 -25.406 -0.937 1 94.12 214 THR A N 1
ATOM 1714 C CA . THR A 1 214 ? -4.004 -26.016 -2.139 1 94.12 214 THR A CA 1
ATOM 1715 C C . THR A 1 214 ? -2.559 -26.438 -1.906 1 94.12 214 THR A C 1
ATOM 1717 O O . THR A 1 214 ? -2.152 -27.531 -2.316 1 94.12 214 THR A O 1
ATOM 1720 N N . LEU A 1 215 ? -1.83 -25.609 -1.227 1 92.69 215 LEU A N 1
ATOM 1721 C CA . LEU A 1 215 ? -0.442 -25.938 -0.914 1 92.69 215 LEU A CA 1
ATOM 1722 C C . LEU A 1 215 ? -0.357 -26.812 0.332 1 92.69 215 LEU A C 1
ATOM 1724 O O . LEU A 1 215 ? 0.663 -27.453 0.569 1 92.69 215 LEU A O 1
ATOM 1728 N N . ASP A 1 216 ? -1.275 -26.828 1.093 1 93.62 216 ASP A N 1
ATOM 1729 C CA . ASP A 1 216 ? -1.409 -27.547 2.355 1 93.62 216 ASP A CA 1
ATOM 1730 C C . ASP A 1 216 ? -0.26 -27.219 3.303 1 93.62 216 ASP A C 1
ATOM 1732 O O . ASP A 1 216 ? 0.371 -28.109 3.863 1 93.62 216 ASP A O 1
ATOM 1736 N N . ARG A 1 217 ? 0.014 -25.938 3.391 1 92.38 217 ARG A N 1
ATOM 1737 C CA . ARG A 1 217 ? 1.062 -25.469 4.293 1 92.38 217 ARG A CA 1
ATOM 1738 C C . ARG A 1 217 ? 0.915 -23.984 4.578 1 92.38 217 ARG A C 1
ATOM 1740 O O . ARG A 1 217 ? 0.223 -23.266 3.846 1 92.38 217 ARG A O 1
ATOM 1747 N N . SER A 1 218 ? 1.589 -23.609 5.68 1 90.56 218 SER A N 1
ATOM 1748 C CA . SER A 1 218 ? 1.654 -22.203 6.051 1 90.56 218 SER A CA 1
ATOM 1749 C C . SER A 1 218 ? 2.896 -21.531 5.473 1 90.56 218 SER A C 1
ATOM 1751 O O . SER A 1 218 ? 3.936 -22.172 5.312 1 90.56 218 SER A O 1
ATOM 1753 N N . GLU A 1 219 ? 2.639 -20.328 5.031 1 88.81 219 GLU A N 1
ATOM 1754 C CA . GLU A 1 219 ? 3.754 -19.516 4.543 1 88.81 219 GLU A CA 1
ATOM 1755 C C . GLU A 1 219 ? 3.83 -18.188 5.277 1 88.81 219 GLU A C 1
ATOM 1757 O O . GLU A 1 219 ? 2.803 -17.625 5.66 1 88.81 219 GLU A O 1
ATOM 1762 N N . LYS A 1 220 ? 5.082 -17.766 5.633 1 81.25 220 LYS A N 1
ATOM 1763 C CA . LYS A 1 220 ? 5.285 -16.453 6.238 1 81.25 220 LYS A CA 1
ATOM 1764 C C . LYS A 1 220 ? 5.383 -15.359 5.172 1 81.25 220 LYS A C 1
ATOM 1766 O O . LYS A 1 220 ? 5.859 -15.609 4.062 1 81.25 220 LYS A O 1
ATOM 1771 N N . ILE A 1 221 ? 4.617 -14.367 5.523 1 69.88 221 ILE A N 1
ATOM 1772 C CA . ILE A 1 221 ? 4.727 -13.203 4.656 1 69.88 221 ILE A CA 1
ATOM 1773 C C . ILE A 1 221 ? 5.945 -12.375 5.055 1 69.88 221 ILE A C 1
ATOM 1775 O O . ILE A 1 221 ? 6.148 -12.086 6.234 1 69.88 221 ILE A O 1
ATOM 1779 N N . ASP A 1 222 ? 6.902 -12.227 4.273 1 54.16 222 ASP A N 1
ATOM 1780 C CA . ASP A 1 222 ? 8.117 -11.484 4.586 1 54.16 222 ASP A CA 1
ATOM 1781 C C . ASP A 1 222 ? 7.855 -9.977 4.57 1 54.16 222 ASP A C 1
ATOM 1783 O O . ASP A 1 222 ? 6.98 -9.5 3.844 1 54.16 222 ASP A O 1
ATOM 1787 N N . MET B 1 1 ? -34.25 8.602 20.234 1 31.08 1 MET B N 1
ATOM 1788 C CA . MET B 1 1 ? -33.625 9.297 19.125 1 31.08 1 MET B CA 1
ATOM 1789 C C . MET B 1 1 ? -32.156 8.828 18.953 1 31.08 1 MET B C 1
ATOM 1791 O O . MET B 1 1 ? -31.344 9.023 19.859 1 31.08 1 MET B O 1
ATOM 1795 N N . GLU B 1 2 ? -31.594 7.789 18.609 1 41.53 2 GLU B N 1
ATOM 1796 C CA . GLU B 1 2 ? -30.391 6.965 18.734 1 41.53 2 GLU B CA 1
ATOM 1797 C C . GLU B 1 2 ? -29.125 7.766 18.406 1 41.53 2 GLU B C 1
ATOM 1799 O O . GLU B 1 2 ? -28.984 8.297 17.312 1 41.53 2 GLU B O 1
ATOM 1804 N N . ASP B 1 3 ? -28.484 8.68 19.156 1 49.75 3 ASP B N 1
ATOM 1805 C CA . ASP B 1 3 ? -27.656 9.875 19.234 1 49.75 3 ASP B CA 1
ATOM 1806 C C . ASP B 1 3 ? -26.391 9.727 18.375 1 49.75 3 ASP B C 1
ATOM 1808 O O . ASP B 1 3 ? -25.594 8.82 18.594 1 49.75 3 ASP B O 1
ATOM 1812 N N . GLN B 1 4 ? -26.531 10 17.016 1 69.5 4 GLN B N 1
ATOM 1813 C CA . GLN B 1 4 ? -25.578 9.844 15.922 1 69.5 4 GLN B CA 1
ATOM 1814 C C . GLN B 1 4 ? -24.188 10.359 16.312 1 69.5 4 GLN B C 1
ATOM 1816 O O . GLN B 1 4 ? -24.016 11.547 16.594 1 69.5 4 GLN B O 1
ATOM 1821 N N . LEU B 1 5 ? -23.359 9.617 16.844 1 82.31 5 LEU B N 1
ATOM 1822 C CA . LEU B 1 5 ? -22.016 9.969 17.281 1 82.31 5 LEU B CA 1
ATOM 1823 C C . LEU B 1 5 ? -21.297 10.773 16.219 1 82.31 5 LEU B C 1
ATOM 1825 O O . LEU B 1 5 ? -21.406 10.484 15.023 1 82.31 5 LEU B O 1
ATOM 1829 N N . LYS B 1 6 ? -20.828 11.945 16.719 1 90.06 6 LYS B N 1
ATOM 1830 C CA . LYS B 1 6 ? -19.922 12.695 15.844 1 90.06 6 LYS B CA 1
ATOM 1831 C C . LYS B 1 6 ? -18.703 11.859 15.477 1 90.06 6 LYS B C 1
ATOM 1833 O O . LYS B 1 6 ? -18.375 10.891 16.156 1 90.06 6 LYS B O 1
ATOM 1838 N N . PRO B 1 7 ? -18.094 12.211 14.461 1 92.38 7 PRO B N 1
ATOM 1839 C CA . PRO B 1 7 ? -16.984 11.391 13.953 1 92.38 7 PRO B CA 1
ATOM 1840 C C . PRO B 1 7 ? -15.906 11.141 15 1 92.38 7 PRO B C 1
ATOM 1842 O O . PRO B 1 7 ? -15.453 10 15.164 1 92.38 7 PRO B O 1
ATOM 1845 N N . ARG B 1 8 ? -15.586 12.062 15.766 1 92.69 8 ARG B N 1
ATOM 1846 C CA . ARG B 1 8 ? -14.547 11.883 16.766 1 92.69 8 ARG B CA 1
ATOM 1847 C C . ARG B 1 8 ? -15 10.922 17.859 1 92.69 8 ARG B C 1
ATOM 1849 O O . ARG B 1 8 ? -14.227 10.078 18.312 1 92.69 8 ARG B O 1
ATOM 1856 N N . GLU B 1 9 ? -16.219 11.078 18.234 1 94.19 9 GLU B N 1
ATOM 1857 C CA . GLU B 1 9 ? -16.766 10.188 19.234 1 94.19 9 GLU B CA 1
ATOM 1858 C C . GLU B 1 9 ? -16.859 8.75 18.734 1 94.19 9 GLU B C 1
ATOM 1860 O O . GLU B 1 9 ? -16.578 7.809 19.469 1 94.19 9 GLU B O 1
ATOM 1865 N N . LYS B 1 10 ? -17.281 8.703 17.578 1 94.62 10 LYS B N 1
ATOM 1866 C CA . LYS B 1 10 ? -17.391 7.387 16.953 1 94.62 10 LYS B CA 1
ATOM 1867 C C . LYS B 1 10 ? -16.031 6.703 16.891 1 94.62 10 LYS B C 1
ATOM 1869 O O . LYS B 1 10 ? -15.906 5.512 17.188 1 94.62 10 LYS B O 1
ATOM 1874 N N . LEU B 1 11 ? -15.008 7.395 16.5 1 95.25 11 LEU B N 1
ATOM 1875 C CA . LEU B 1 11 ? -13.656 6.859 16.438 1 95.25 11 LEU B CA 1
ATOM 1876 C C . LEU B 1 11 ? -13.18 6.414 17.812 1 95.25 11 LEU B C 1
ATOM 1878 O O . LEU B 1 11 ? -12.578 5.352 17.953 1 95.25 11 LEU B O 1
ATOM 1882 N N . GLU B 1 12 ? -13.508 7.219 18.766 1 93.75 12 GLU B N 1
ATOM 1883 C CA . GLU B 1 12 ? -13.094 6.918 20.141 1 93.75 12 GLU B CA 1
ATOM 1884 C C . GLU B 1 12 ? -13.766 5.652 20.656 1 93.75 12 GLU B C 1
ATOM 1886 O O . GLU B 1 12 ? -13.133 4.832 21.328 1 93.75 12 GLU B O 1
ATOM 1891 N N . LYS B 1 13 ? -14.938 5.52 20.266 1 92.75 13 LYS B N 1
ATOM 1892 C CA . LYS B 1 13 ? -15.734 4.434 20.844 1 92.75 13 LYS B CA 1
ATOM 1893 C C . LYS B 1 13 ? -15.516 3.131 20.062 1 92.75 13 LYS B C 1
ATOM 1895 O O . LYS B 1 13 ? -15.43 2.059 20.672 1 92.75 13 LYS B O 1
ATOM 1900 N N . TYR B 1 14 ? -15.398 3.256 18.719 1 91.19 14 TYR B N 1
ATOM 1901 C CA . TYR B 1 14 ? -15.461 2.039 17.922 1 91.19 14 TYR B CA 1
ATOM 1902 C C . TYR B 1 14 ? -14.188 1.85 17.109 1 91.19 14 TYR B C 1
ATOM 1904 O O . TYR B 1 14 ? -14 0.814 16.469 1 91.19 14 TYR B O 1
ATOM 1912 N N . GLY B 1 15 ? -13.312 2.842 17.109 1 89.88 15 GLY B N 1
ATOM 1913 C CA . GLY B 1 15 ? -12.086 2.756 16.328 1 89.88 15 GLY B CA 1
ATOM 1914 C C . GLY B 1 15 ? -12.195 3.402 14.961 1 89.88 15 GLY B C 1
ATOM 1915 O O . GLY B 1 15 ? -13.297 3.639 14.469 1 89.88 15 GLY B O 1
ATOM 1916 N N . PRO B 1 16 ? -11.109 3.68 14.391 1 92.56 16 PRO B N 1
ATOM 1917 C CA . PRO B 1 16 ? -11.109 4.41 13.117 1 92.56 16 PRO B CA 1
ATOM 1918 C C . PRO B 1 16 ? -11.734 3.609 11.977 1 92.56 16 PRO B C 1
ATOM 1920 O O . PRO B 1 16 ? -12.297 4.191 11.047 1 92.56 16 PRO B O 1
ATOM 1923 N N . GLN B 1 17 ? -11.625 2.285 11.984 1 87.12 17 GLN B N 1
ATOM 1924 C CA . GLN B 1 17 ? -12.141 1.43 10.914 1 87.12 17 GLN B CA 1
ATOM 1925 C C . GLN B 1 17 ? -13.664 1.524 10.82 1 87.12 17 GLN B C 1
ATOM 1927 O O . GLN B 1 17 ? -14.25 1.133 9.812 1 87.12 17 GLN B O 1
ATOM 1932 N N . SER B 1 18 ? -14.266 2.008 11.82 1 88.94 18 SER B N 1
ATOM 1933 C CA . SER B 1 18 ? -15.719 2.082 11.859 1 88.94 18 SER B CA 1
ATOM 1934 C C . SER B 1 18 ? -16.234 3.312 11.117 1 88.94 18 SER B C 1
ATOM 1936 O O . SER B 1 18 ? -17.438 3.434 10.859 1 88.94 18 SER B O 1
ATOM 1938 N N . LEU B 1 19 ? -15.391 4.203 10.773 1 93.62 19 LEU B N 1
ATOM 1939 C CA . LEU B 1 19 ? -15.781 5.457 10.133 1 93.62 19 LEU B CA 1
ATOM 1940 C C . LEU B 1 19 ? -15.773 5.316 8.617 1 93.62 19 LEU B C 1
ATOM 1942 O O . LEU B 1 19 ? -15.031 4.496 8.07 1 93.62 19 LEU B O 1
ATOM 1946 N N . THR B 1 20 ? -16.547 6.121 8 1 93.12 20 THR B N 1
ATOM 1947 C CA . THR B 1 20 ? -16.516 6.23 6.543 1 93.12 20 THR B CA 1
ATOM 1948 C C . THR B 1 20 ? -15.367 7.141 6.105 1 93.12 20 THR B C 1
ATOM 1950 O O . THR B 1 20 ? -14.797 7.867 6.918 1 93.12 20 THR B O 1
ATOM 1953 N N . ASP B 1 21 ? -15.062 7.094 4.824 1 93.69 21 ASP B N 1
ATOM 1954 C CA . ASP B 1 21 ? -14.062 8.016 4.297 1 93.69 21 ASP B CA 1
ATOM 1955 C C . ASP B 1 21 ? -14.445 9.461 4.586 1 93.69 21 ASP B C 1
ATOM 1957 O O . ASP B 1 21 ? -13.586 10.273 4.938 1 93.69 21 ASP B O 1
ATOM 1961 N N . GLN B 1 22 ? -15.672 9.711 4.41 1 93.62 22 GLN B N 1
ATOM 1962 C CA . GLN B 1 22 ? -16.188 11.055 4.664 1 93.62 22 GLN B CA 1
ATOM 1963 C C . GLN B 1 22 ? -15.922 11.484 6.102 1 93.62 22 GLN B C 1
ATOM 1965 O O . GLN B 1 22 ? -15.477 12.609 6.348 1 93.62 22 GLN B O 1
ATOM 1970 N N . GLU B 1 23 ? -16.203 10.664 6.98 1 94.81 23 GLU B N 1
ATOM 1971 C CA . GLU B 1 23 ? -16.016 10.953 8.398 1 94.81 23 GLU B CA 1
ATOM 1972 C C . GLU B 1 23 ? -14.547 11.148 8.734 1 94.81 23 GLU B C 1
ATOM 1974 O O . GLU B 1 23 ? -14.188 12.039 9.508 1 94.81 23 GLU B O 1
ATOM 1979 N N . LEU B 1 24 ? -13.711 10.359 8.203 1 96.12 24 LEU B N 1
ATOM 1980 C CA . LEU B 1 24 ? -12.281 10.477 8.445 1 96.12 24 LEU B CA 1
ATOM 1981 C C . LEU B 1 24 ? -11.75 11.805 7.922 1 96.12 24 LEU B C 1
ATOM 1983 O O . LEU B 1 24 ? -10.992 12.492 8.617 1 96.12 24 LEU B O 1
ATOM 1987 N N . ILE B 1 25 ? -12.156 12.133 6.738 1 95.25 25 ILE B N 1
ATOM 1988 C CA . ILE B 1 25 ? -11.719 13.391 6.137 1 95.25 25 ILE B CA 1
ATOM 1989 C C . ILE B 1 25 ? -12.219 14.562 6.977 1 95.25 25 ILE B C 1
ATOM 1991 O O . ILE B 1 25 ? -11.5 15.555 7.164 1 95.25 25 ILE B O 1
ATOM 1995 N N . ALA B 1 26 ? -13.398 14.453 7.488 1 94.44 26 ALA B N 1
ATOM 1996 C CA . ALA B 1 26 ? -13.961 15.5 8.336 1 94.44 26 ALA B CA 1
ATOM 1997 C C . ALA B 1 26 ? -13.102 15.727 9.578 1 94.44 26 ALA B C 1
ATOM 1999 O O . ALA B 1 26 ? -12.891 16.859 10 1 94.44 26 ALA B O 1
ATOM 2000 N N . ILE B 1 27 ? -12.609 14.711 10.156 1 94 27 ILE B N 1
ATOM 2001 C CA . ILE B 1 27 ? -11.75 14.812 11.336 1 94 27 ILE B CA 1
ATOM 2002 C C . ILE B 1 27 ? -10.461 15.539 10.969 1 94 27 ILE B C 1
ATOM 2004 O O . ILE B 1 27 ? -10.008 16.422 11.703 1 94 27 ILE B O 1
ATOM 2008 N N . ILE B 1 28 ? -9.922 15.211 9.875 1 93.62 28 ILE B N 1
ATOM 2009 C CA . ILE B 1 28 ? -8.633 15.75 9.445 1 93.62 28 ILE B CA 1
ATOM 2010 C C . ILE B 1 28 ? -8.773 17.234 9.125 1 93.62 28 ILE B C 1
ATOM 2012 O O . ILE B 1 28 ? -7.895 18.031 9.453 1 93.62 28 ILE B O 1
ATOM 2016 N N . LEU B 1 29 ? -9.891 17.531 8.539 1 91.56 29 LEU B N 1
ATOM 2017 C CA . LEU B 1 29 ? -10.125 18.938 8.18 1 91.56 29 LEU B CA 1
ATOM 2018 C C . LEU B 1 29 ? -10.398 19.766 9.43 1 91.56 29 LEU B C 1
ATOM 2020 O O . LEU B 1 29 ? -10.125 20.969 9.438 1 91.56 29 LEU B O 1
ATOM 2024 N N . ARG B 1 30 ? -10.703 19.094 10.523 1 78.25 30 ARG B N 1
ATOM 2025 C CA . ARG B 1 30 ? -10.969 19.672 11.836 1 78.25 30 ARG B CA 1
ATOM 2026 C C . ARG B 1 30 ? -12.094 20.703 11.758 1 78.25 30 ARG B C 1
ATOM 2028 O O . ARG B 1 30 ? -13.258 20.375 11.977 1 78.25 30 ARG B O 1
ATOM 2035 N N . HIS B 1 31 ? -11.609 22.109 11.555 1 69.88 31 HIS B N 1
ATOM 2036 C CA . HIS B 1 31 ? -12.578 23.188 11.602 1 69.88 31 HIS B CA 1
ATOM 2037 C C . HIS B 1 31 ? -12.953 23.656 10.203 1 69.88 31 HIS B C 1
ATOM 2039 O O . HIS B 1 31 ? -12.117 23.672 9.297 1 69.88 31 HIS B O 1
ATOM 2045 N N . GLY B 1 32 ? -14.102 23.094 9.766 1 59.56 32 GLY B N 1
ATOM 2046 C CA . GLY B 1 32 ? -14.547 23.766 8.547 1 59.56 32 GLY B CA 1
ATOM 2047 C C . GLY B 1 32 ? -14.375 25.266 8.586 1 59.56 32 GLY B C 1
ATOM 2048 O O . GLY B 1 32 ? -13.898 25.812 9.578 1 59.56 32 GLY B O 1
ATOM 2049 N N . VAL B 1 33 ? -14.102 25.953 7.484 1 64.81 33 VAL B N 1
ATOM 2050 C CA . VAL B 1 33 ? -14.133 27.406 7.395 1 64.81 33 VAL B CA 1
ATOM 2051 C C . VAL B 1 33 ? -15.492 27.922 7.855 1 64.81 33 VAL B C 1
ATOM 2053 O O . VAL B 1 33 ? -16.484 27.188 7.855 1 64.81 33 VAL B O 1
ATOM 2056 N N . ARG B 1 34 ? -15.414 29.125 8.422 1 65.81 34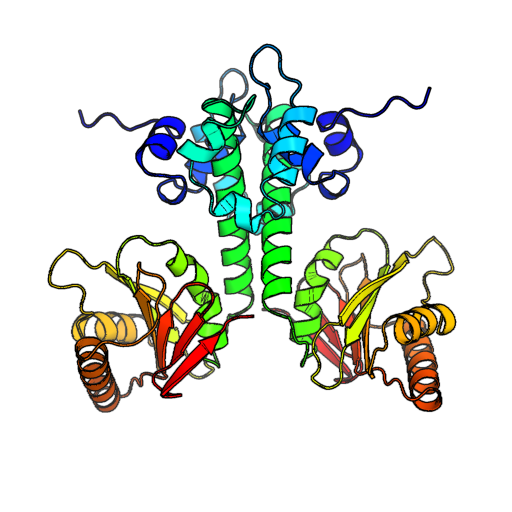 ARG B N 1
ATOM 2057 C CA . ARG B 1 34 ? -16.641 29.781 8.867 1 65.81 34 ARG B CA 1
ATOM 2058 C C . ARG B 1 34 ? -17.766 29.562 7.863 1 65.81 34 ARG B C 1
ATOM 2060 O O . ARG B 1 34 ? -17.562 29.703 6.656 1 65.81 34 ARG B O 1
ATOM 2067 N N . ASN B 1 35 ? -18.875 28.984 8.258 1 69.94 35 ASN B N 1
ATOM 2068 C CA . ASN B 1 35 ? -20.141 28.859 7.539 1 69.94 35 ASN B CA 1
ATOM 2069 C C . ASN B 1 35 ? -20.266 27.516 6.828 1 69.94 35 ASN B C 1
ATOM 2071 O O . ASN B 1 35 ? -21.219 27.266 6.102 1 69.94 35 ASN B O 1
ATOM 2075 N N . TYR B 1 36 ? -19.156 26.734 6.93 1 76.62 36 TYR B N 1
ATOM 2076 C CA . TYR B 1 36 ? -19.328 25.453 6.258 1 76.62 36 TYR B CA 1
ATOM 2077 C C . TYR B 1 36 ? -19.281 24.297 7.254 1 76.62 36 TYR B C 1
ATOM 2079 O O . TYR B 1 36 ? -18.438 24.297 8.156 1 76.62 36 TYR B O 1
ATOM 2087 N N . ASN B 1 37 ? -20.172 23.469 7.059 1 86.12 37 ASN B N 1
ATOM 2088 C CA . ASN B 1 37 ? -20.188 22.203 7.777 1 86.12 37 ASN B CA 1
ATOM 2089 C C . ASN B 1 37 ? -19.125 21.234 7.246 1 86.12 37 ASN B C 1
ATOM 2091 O O . ASN B 1 37 ? -19.125 20.922 6.055 1 86.12 37 ASN B O 1
ATOM 2095 N N . VAL B 1 38 ? -18.266 20.859 8.117 1 89 38 VAL B N 1
ATOM 2096 C CA . VAL B 1 38 ? -17.125 20.078 7.699 1 89 38 VAL B CA 1
ATOM 2097 C C . VAL B 1 38 ? -17.578 18.766 7.07 1 89 38 VAL B C 1
ATOM 2099 O O . VAL B 1 38 ? -16.922 18.234 6.18 1 89 38 VAL B O 1
ATOM 2102 N N . PHE B 1 39 ? -18.641 18.281 7.484 1 88.62 39 PHE B N 1
ATOM 2103 C CA . PHE B 1 39 ? -19.188 17.047 6.918 1 88.62 39 PHE B CA 1
ATOM 2104 C C . PHE B 1 39 ? -19.609 17.25 5.465 1 88.62 39 PHE B C 1
ATOM 2106 O O . PHE B 1 39 ? -19.344 16.406 4.609 1 88.62 39 PHE B O 1
ATOM 2113 N N . ASP B 1 40 ? -20.219 18.328 5.281 1 91.12 40 ASP B N 1
ATOM 2114 C CA . ASP B 1 40 ? -20.641 18.656 3.922 1 91.12 40 ASP B CA 1
ATOM 2115 C C . ASP B 1 40 ? -19.422 18.891 3.02 1 91.12 40 ASP B C 1
ATOM 2117 O O . ASP B 1 40 ? -19.422 18.469 1.861 1 91.12 40 ASP B O 1
ATOM 2121 N N . VAL B 1 41 ? -18.531 19.516 3.539 1 93.38 41 VAL B N 1
ATOM 2122 C CA . VAL B 1 41 ? -17.297 19.781 2.795 1 93.38 41 VAL B CA 1
ATOM 2123 C C . VAL B 1 41 ? -16.641 18.469 2.396 1 93.38 41 VAL B C 1
ATOM 2125 O O . VAL B 1 41 ? -16.25 18.281 1.241 1 93.38 41 VAL B O 1
ATOM 2128 N N . SER B 1 42 ? -16.547 17.562 3.342 1 94.06 42 SER B N 1
ATOM 2129 C CA . SER B 1 42 ? -15.922 16.266 3.105 1 94.06 42 SER B CA 1
ATOM 2130 C C . SER B 1 42 ? -16.688 15.469 2.043 1 94.06 42 SER B C 1
ATOM 2132 O O . SER B 1 42 ? -16.078 14.789 1.213 1 94.06 42 SER B O 1
ATOM 2134 N N . GLU B 1 43 ? -17.891 15.594 2.111 1 93.19 43 GLU B N 1
ATOM 2135 C CA . GLU B 1 43 ? -18.734 14.914 1.123 1 93.19 43 GLU B CA 1
ATOM 2136 C C . GLU B 1 43 ? -18.469 15.453 -0.281 1 93.19 43 GLU B C 1
ATOM 2138 O O . GLU B 1 43 ? -18.359 14.68 -1.237 1 93.19 43 GLU B O 1
ATOM 2143 N N . GLN B 1 44 ? -18.422 16.703 -0.41 1 93.12 44 GLN B N 1
ATOM 2144 C CA . GLN B 1 44 ? -18.172 17.344 -1.699 1 93.12 44 GLN B CA 1
ATOM 2145 C C . GLN B 1 44 ? -16.797 16.938 -2.258 1 93.12 44 GLN B C 1
ATOM 2147 O O . GLN B 1 44 ? -16.672 16.688 -3.457 1 93.12 44 GLN B O 1
ATOM 2152 N N . ILE B 1 45 ? -15.859 16.875 -1.417 1 93.75 45 ILE B N 1
ATOM 2153 C CA . ILE B 1 45 ? -14.5 16.5 -1.808 1 93.75 45 ILE B CA 1
ATOM 2154 C C . ILE B 1 45 ? -14.516 15.078 -2.383 1 93.75 45 ILE B C 1
ATOM 2156 O O . ILE B 1 45 ? -13.945 14.836 -3.449 1 93.75 45 ILE B O 1
ATOM 2160 N N . LEU B 1 46 ? -15.211 14.219 -1.718 1 93.06 46 LEU B N 1
ATOM 2161 C CA . LEU B 1 46 ? -15.211 12.82 -2.119 1 93.06 46 LEU B CA 1
ATOM 2162 C C . LEU B 1 46 ? -16.062 12.609 -3.365 1 93.06 46 LEU B C 1
ATOM 2164 O O . LEU B 1 46 ? -15.852 11.656 -4.117 1 93.06 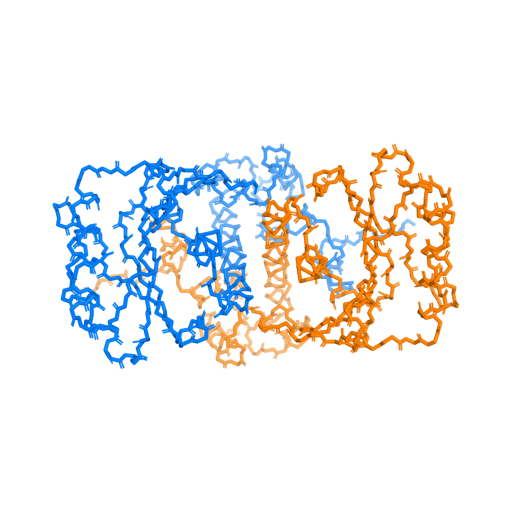46 LEU B O 1
ATOM 2168 N N . LYS B 1 47 ? -17.031 13.438 -3.516 1 93 47 LYS B N 1
ATOM 2169 C CA . LYS B 1 47 ? -17.812 13.383 -4.742 1 93 47 LYS B CA 1
ATOM 2170 C C . LYS B 1 47 ? -16.984 13.805 -5.949 1 93 47 LYS B C 1
ATOM 2172 O O . LYS B 1 47 ? -17.125 13.234 -7.035 1 93 47 LYS B O 1
ATOM 2177 N N . LYS B 1 48 ? -16.219 14.75 -5.711 1 93.5 48 LYS B N 1
ATOM 2178 C CA . LYS B 1 48 ? -15.398 15.297 -6.789 1 93.5 48 LYS B CA 1
ATOM 2179 C C . LYS B 1 48 ? -14.188 14.406 -7.062 1 93.5 48 LYS B C 1
ATOM 2181 O O . LYS B 1 48 ? -13.836 14.164 -8.219 1 93.5 48 LYS B O 1
ATOM 2186 N N . TYR B 1 49 ? -13.578 14.039 -5.961 1 90.81 49 TYR B N 1
ATOM 2187 C CA . TYR B 1 49 ? -12.438 13.141 -6.047 1 90.81 49 TYR B CA 1
ATOM 2188 C C . TYR B 1 49 ? -12.805 11.742 -5.555 1 90.81 49 TYR B C 1
ATOM 2190 O O . TYR B 1 49 ? -12.734 11.461 -4.355 1 90.81 49 TYR B O 1
ATOM 2198 N N . LYS B 1 50 ? -13.102 10.812 -6.102 1 86 50 LYS B N 1
ATOM 2199 C CA . LYS B 1 50 ? -13.797 9.555 -5.867 1 86 50 LYS B CA 1
ATOM 2200 C C . LYS B 1 50 ? -12.93 8.586 -5.062 1 86 50 LYS B C 1
ATOM 2202 O O . LYS B 1 50 ? -13.445 7.746 -4.324 1 86 50 LYS B O 1
ATOM 2207 N N . THR B 1 51 ? -11.578 8.711 -5.25 1 85.62 51 THR B N 1
ATOM 2208 C CA . THR B 1 51 ? -10.719 7.77 -4.551 1 85.62 51 THR B CA 1
ATOM 2209 C C . THR B 1 51 ? -9.633 8.5 -3.77 1 85.62 51 THR B C 1
ATOM 2211 O O . THR B 1 51 ? -9.32 9.656 -4.062 1 85.62 51 THR B O 1
ATOM 2214 N N . LEU B 1 52 ? -9.102 7.844 -2.75 1 88.81 52 LEU B N 1
ATOM 2215 C CA . LEU B 1 52 ? -7.984 8.406 -2 1 88.81 52 LEU B CA 1
ATOM 2216 C C . LEU B 1 52 ? -6.777 8.625 -2.904 1 88.81 52 LEU B C 1
ATOM 2218 O O . LEU B 1 52 ? -6.02 9.578 -2.721 1 88.81 52 LEU B O 1
ATOM 2222 N N . SER B 1 53 ? -6.668 7.785 -3.924 1 82.94 53 SER B N 1
ATOM 2223 C CA . SER B 1 53 ? -5.586 7.922 -4.891 1 82.94 53 SER B CA 1
ATOM 2224 C C . SER B 1 53 ? -5.691 9.242 -5.652 1 82.94 53 SER B C 1
ATOM 2226 O O . SER B 1 53 ? -4.688 9.93 -5.852 1 82.94 53 SER B O 1
ATOM 2228 N N . GLU B 1 54 ? -6.848 9.539 -6.027 1 85.69 54 GLU B N 1
ATOM 2229 C CA . GLU B 1 54 ? -7.062 10.805 -6.723 1 85.69 54 GLU B CA 1
ATOM 2230 C C . GLU B 1 54 ? -6.77 11.992 -5.809 1 85.69 54 GLU B C 1
ATOM 2232 O O . GLU B 1 54 ? -6.215 13 -6.25 1 85.69 54 GLU B O 1
ATOM 2237 N N . LEU B 1 55 ? -7.102 11.859 -4.566 1 91.12 55 LEU B N 1
ATOM 2238 C CA . LEU B 1 55 ? -6.883 12.938 -3.602 1 91.12 55 LEU B CA 1
ATOM 2239 C C . LEU B 1 55 ? -5.391 13.172 -3.381 1 91.12 55 LEU B C 1
ATOM 2241 O O . LEU B 1 55 ? -4.957 14.305 -3.199 1 91.12 55 LEU B O 1
ATOM 2245 N N . VAL B 1 56 ? -4.699 12.125 -3.375 1 87.94 56 VAL B N 1
ATOM 2246 C CA . VAL B 1 56 ? -3.25 12.211 -3.209 1 87.94 56 VAL B CA 1
ATOM 2247 C C . VAL B 1 56 ? -2.643 12.984 -4.379 1 87.94 56 VAL B C 1
ATOM 2249 O O . VAL B 1 56 ? -1.717 13.773 -4.195 1 87.94 56 VAL B O 1
ATOM 2252 N N . ASP B 1 57 ? -3.203 12.906 -5.523 1 83.12 57 ASP B N 1
ATOM 2253 C CA . ASP B 1 57 ? -2.615 13.43 -6.754 1 83.12 57 ASP B CA 1
ATOM 2254 C C . ASP B 1 57 ? -2.98 14.898 -6.953 1 83.12 57 ASP B C 1
ATOM 2256 O O . ASP B 1 57 ? -2.363 15.594 -7.766 1 83.12 57 ASP B O 1
ATOM 2260 N N . ILE B 1 58 ? -3.947 15.305 -6.266 1 88.75 58 ILE B N 1
ATOM 2261 C CA . ILE B 1 58 ? -4.379 16.688 -6.438 1 88.75 58 ILE B CA 1
ATOM 2262 C C . ILE B 1 58 ? -3.4 17.625 -5.734 1 88.75 58 ILE B C 1
ATOM 2264 O O . ILE B 1 58 ? -2.855 17.281 -4.684 1 88.75 58 ILE B O 1
ATOM 2268 N N . SER B 1 59 ? -3.209 18.75 -6.285 1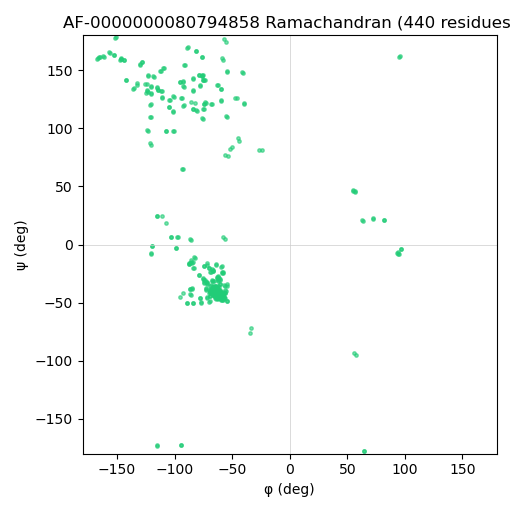 90.88 59 SER B N 1
ATOM 2269 C CA . SER B 1 59 ? -2.26 19.703 -5.719 1 90.88 59 SER B CA 1
ATOM 2270 C C . SER B 1 59 ? -2.832 20.391 -4.48 1 90.88 59 SER B C 1
ATOM 2272 O O . SER B 1 59 ? -4.051 20.438 -4.301 1 90.88 59 SER B O 1
ATOM 2274 N N . LEU B 1 60 ? -1.933 20.953 -3.703 1 94 60 LEU B N 1
ATOM 2275 C CA . LEU B 1 60 ? -2.336 21.703 -2.523 1 94 60 LEU B CA 1
ATOM 2276 C C . LEU B 1 60 ? -3.201 22.891 -2.916 1 94 60 LEU B C 1
ATOM 2278 O O . LEU B 1 60 ? -4.203 23.188 -2.256 1 94 60 LEU B O 1
ATOM 2282 N N . GLU B 1 61 ? -2.846 23.547 -3.939 1 93.38 61 GLU B N 1
ATOM 2283 C CA . GLU B 1 61 ? -3.574 24.719 -4.422 1 93.38 61 GLU B CA 1
ATOM 2284 C C . GLU B 1 61 ? -5.004 24.359 -4.816 1 93.38 61 GLU B C 1
ATOM 2286 O O . GLU B 1 61 ? -5.949 25.062 -4.457 1 93.38 61 GLU B O 1
ATOM 2291 N N . GLU B 1 62 ? -5.133 23.328 -5.516 1 93.88 62 GLU B N 1
ATOM 2292 C CA . GLU B 1 62 ? -6.441 22.906 -6 1 93.88 62 GLU B CA 1
ATOM 2293 C C . GLU B 1 62 ? -7.363 22.531 -4.84 1 93.88 62 GLU B C 1
ATOM 2295 O O . GLU B 1 62 ? -8.531 22.922 -4.82 1 93.88 62 GLU B O 1
ATOM 2300 N N . ILE B 1 63 ? -6.84 21.844 -3.912 1 94 63 ILE B N 1
ATOM 2301 C CA . ILE B 1 63 ? -7.676 21.391 -2.803 1 94 63 ILE B CA 1
ATOM 2302 C C . ILE B 1 63 ? -8.016 22.578 -1.904 1 94 63 ILE B C 1
ATOM 2304 O O . ILE B 1 63 ? -9.109 22.641 -1.341 1 94 63 ILE B O 1
ATOM 2308 N N . SER B 1 64 ? -7.156 23.547 -1.77 1 94 64 SER B N 1
ATOM 2309 C CA . SER B 1 64 ? -7.383 24.734 -0.935 1 94 64 SER B CA 1
ATOM 2310 C C . SER B 1 64 ? -8.516 25.594 -1.489 1 94 64 SER B C 1
ATOM 2312 O O . SER B 1 64 ? -9.148 26.344 -0.747 1 94 64 SER B O 1
ATOM 2314 N N . LYS B 1 65 ? -8.742 25.438 -2.719 1 92.81 65 LYS B N 1
ATOM 2315 C CA . LYS B 1 65 ? -9.75 26.266 -3.385 1 92.81 65 LYS B CA 1
ATOM 2316 C C . LYS B 1 65 ? -11.141 25.656 -3.23 1 92.81 65 LYS B C 1
ATOM 2318 O O . LYS B 1 65 ? -12.148 26.312 -3.506 1 92.81 65 LYS B O 1
ATOM 2323 N N . GLU B 1 66 ? -11.148 24.453 -2.838 1 91.81 66 GLU B N 1
ATOM 2324 C CA . GLU B 1 66 ? -12.453 23.859 -2.596 1 91.81 66 GLU B CA 1
ATOM 2325 C C . GLU B 1 66 ? -13.195 24.578 -1.472 1 91.81 66 GLU B C 1
ATOM 2327 O O . GLU B 1 66 ? -12.602 24.906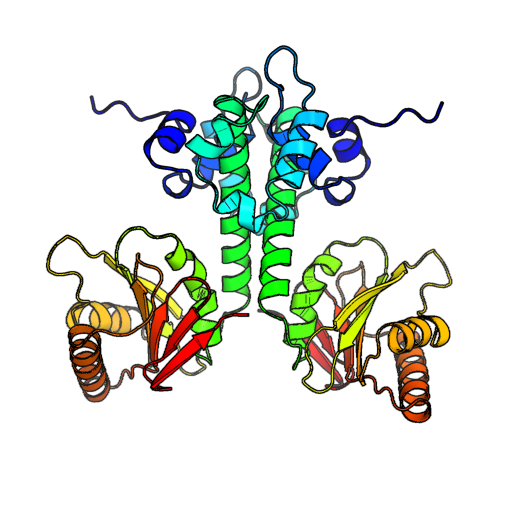 -0.446 1 91.81 66 GLU B O 1
ATOM 2332 N N . LYS B 1 67 ? -14.43 24.797 -1.678 1 88.94 67 LYS B N 1
ATOM 2333 C CA . LYS B 1 67 ? -15.234 25.547 -0.718 1 88.94 67 LYS B CA 1
ATOM 2334 C C . LYS B 1 67 ? -15.242 24.859 0.646 1 88.94 67 LYS B C 1
ATOM 2336 O O . LYS B 1 67 ? -15.594 23.688 0.752 1 88.94 67 LYS B O 1
ATOM 2341 N N . GLY B 1 68 ? -14.852 25.594 1.659 1 90.81 68 GLY B N 1
ATOM 2342 C CA . GLY B 1 68 ? -14.938 25.078 3.021 1 90.81 68 GLY B CA 1
ATOM 2343 C C . GLY B 1 68 ? -13.664 24.406 3.494 1 90.81 68 GLY B C 1
ATOM 2344 O O . GLY B 1 68 ? -13.562 24.016 4.656 1 90.81 68 GLY B O 1
ATOM 2345 N N . VAL B 1 69 ? -12.703 24.203 2.705 1 92.31 69 VAL B N 1
ATOM 2346 C CA . VAL B 1 69 ? -11.484 23.516 3.088 1 92.31 69 VAL B CA 1
ATOM 2347 C C . VAL B 1 69 ? -10.461 24.516 3.623 1 92.31 69 VAL B C 1
ATOM 2349 O O . VAL B 1 69 ? -9.945 24.359 4.73 1 92.31 69 VAL B O 1
ATOM 2352 N N . GLY B 1 70 ? -10.203 25.625 2.875 1 90.31 70 GLY B N 1
ATOM 2353 C CA . GLY B 1 70 ? -9.211 26.625 3.246 1 90.31 70 GLY B CA 1
ATOM 2354 C C . GLY B 1 70 ? -7.797 26.078 3.254 1 90.31 70 GLY B C 1
ATOM 2355 O O . GLY B 1 70 ? -7.574 24.891 3.018 1 90.31 70 GLY B O 1
ATOM 2356 N N . LYS B 1 71 ? -6.898 26.938 3.623 1 91 71 LYS B N 1
ATOM 2357 C CA . LYS B 1 71 ? -5.477 26.625 3.564 1 91 71 LYS B CA 1
ATOM 2358 C C . LYS B 1 71 ? -5.09 25.609 4.648 1 91 71 LYS B C 1
ATOM 2360 O O . LYS B 1 71 ? -4.395 24.641 4.375 1 91 71 LYS B O 1
ATOM 2365 N N . VAL B 1 72 ? -5.566 25.875 5.805 1 89.81 72 VAL B N 1
ATOM 2366 C CA . VAL B 1 72 ? -5.203 25.031 6.941 1 89.81 72 VAL B CA 1
ATOM 2367 C C . VAL B 1 72 ? -5.75 23.609 6.734 1 89.81 72 VAL B C 1
ATOM 2369 O O . VAL B 1 72 ? -5.023 22.641 6.918 1 89.81 72 VAL B O 1
ATOM 2372 N N . GLY B 1 73 ? -6.957 23.547 6.309 1 92.31 73 GLY B N 1
ATOM 2373 C CA . GLY B 1 73 ? -7.551 22.25 6.023 1 92.31 73 GLY B CA 1
ATOM 2374 C C . GLY B 1 73 ? -6.828 21.484 4.926 1 92.31 73 GLY B C 1
ATOM 2375 O O . GLY B 1 73 ? -6.617 20.281 5.035 1 92.31 73 GLY B O 1
ATOM 2376 N N . ALA B 1 74 ? -6.445 22.203 3.934 1 94.62 74 ALA B N 1
ATOM 2377 C CA . ALA B 1 74 ? -5.734 21.594 2.811 1 94.62 74 ALA B CA 1
ATOM 2378 C C . ALA B 1 74 ? -4.383 21.047 3.256 1 94.62 74 ALA B C 1
ATOM 2380 O O . ALA B 1 74 ? -4.004 19.938 2.865 1 94.62 74 ALA B O 1
ATOM 2381 N N . ILE B 1 75 ? -3.727 21.766 4.031 1 94.44 75 ILE B N 1
ATOM 2382 C CA . ILE B 1 75 ? -2.418 21.344 4.527 1 94.44 75 ILE B CA 1
ATOM 2383 C C . ILE B 1 75 ? -2.562 20.094 5.379 1 94.44 75 ILE B C 1
ATOM 2385 O O . ILE B 1 75 ? -1.804 19.141 5.215 1 94.44 75 ILE B O 1
ATOM 2389 N N . ASN B 1 76 ? -3.547 20.109 6.246 1 93.44 76 ASN B N 1
ATOM 2390 C CA . ASN B 1 76 ? -3.785 18.938 7.09 1 93.44 76 ASN B CA 1
ATOM 2391 C C . ASN B 1 76 ? -4.102 17.703 6.258 1 93.44 76 ASN B C 1
ATOM 2393 O O . ASN B 1 76 ? -3.568 16.625 6.52 1 93.44 76 ASN B O 1
ATOM 2397 N N . LEU B 1 77 ? -4.91 17.906 5.359 1 94.75 77 LEU B N 1
ATOM 2398 C CA . LEU B 1 77 ? -5.324 16.797 4.516 1 94.75 77 LEU B CA 1
ATOM 2399 C C . LEU B 1 77 ? -4.145 16.25 3.711 1 94.75 77 LEU B C 1
ATOM 2401 O O . LEU B 1 77 ? -3.93 15.039 3.656 1 94.75 77 LEU B O 1
ATOM 2405 N N . LYS B 1 78 ? -3.396 17.109 3.156 1 95.25 78 LYS B N 1
ATOM 2406 C CA . LYS B 1 78 ? -2.238 16.688 2.373 1 95.25 78 LYS B CA 1
ATOM 2407 C C . LYS B 1 78 ? -1.211 15.969 3.246 1 95.25 78 LYS B C 1
ATOM 2409 O O . LYS B 1 78 ? -0.562 15.023 2.801 1 95.25 78 LYS B O 1
ATOM 2414 N N . ALA B 1 79 ? -1.058 16.438 4.434 1 95.12 79 ALA B N 1
ATOM 2415 C CA . ALA B 1 79 ? -0.154 15.773 5.367 1 95.12 79 ALA B CA 1
ATOM 2416 C C . ALA B 1 79 ? -0.619 14.352 5.656 1 95.12 79 ALA B C 1
ATOM 2418 O O . ALA B 1 79 ? 0.18 13.406 5.629 1 95.12 79 ALA B O 1
ATOM 2419 N N . ALA B 1 80 ? -1.884 14.219 5.895 1 94.38 80 ALA B N 1
ATOM 2420 C CA . ALA B 1 80 ? -2.447 12.906 6.188 1 94.38 80 ALA B CA 1
ATOM 2421 C C . ALA B 1 80 ? -2.289 11.969 4.996 1 94.38 80 ALA B C 1
ATOM 2423 O O . ALA B 1 80 ? -1.899 10.805 5.156 1 94.38 80 ALA B O 1
ATOM 2424 N N . LEU B 1 81 ? -2.541 12.445 3.893 1 93.31 81 LEU B N 1
ATOM 2425 C CA . LEU B 1 81 ? -2.438 11.641 2.678 1 93.31 81 LEU B CA 1
ATOM 2426 C C . LEU B 1 81 ? -0.993 11.227 2.42 1 93.31 81 LEU B C 1
ATOM 2428 O O . LEU B 1 81 ? -0.734 10.109 1.973 1 93.31 81 LEU B O 1
ATOM 2432 N N . GLU B 1 82 ? -0.072 12.094 2.738 1 92.5 82 GLU B N 1
ATOM 2433 C CA . GLU B 1 82 ? 1.342 11.766 2.59 1 92.5 82 GLU B CA 1
ATOM 2434 C C . GLU B 1 82 ? 1.749 10.648 3.541 1 92.5 82 GLU B C 1
ATOM 2436 O O . GLU B 1 82 ? 2.496 9.742 3.162 1 92.5 82 GLU B O 1
ATOM 2441 N N . ILE B 1 83 ? 1.252 10.703 4.691 1 90.31 83 ILE B N 1
ATOM 2442 C CA . ILE B 1 83 ? 1.497 9.625 5.641 1 90.31 83 ILE B CA 1
ATOM 2443 C C . ILE B 1 83 ? 0.975 8.312 5.074 1 90.31 83 ILE B C 1
ATOM 2445 O O . ILE B 1 83 ? 1.644 7.277 5.168 1 90.31 83 ILE B O 1
ATOM 2449 N N . GLY B 1 84 ? -0.152 8.391 4.48 1 86.06 84 GLY B N 1
ATOM 2450 C CA . GLY B 1 84 ? -0.727 7.207 3.854 1 86.06 84 GLY B CA 1
ATOM 2451 C C . GLY B 1 84 ? 0.129 6.648 2.734 1 86.06 84 GLY B C 1
ATOM 2452 O O . GLY B 1 84 ? 0.338 5.438 2.65 1 86.06 84 GLY B O 1
ATOM 2453 N N . LYS B 1 85 ? 0.58 7.48 1.92 1 84.62 85 LYS B N 1
ATOM 2454 C CA . LYS B 1 85 ? 1.462 7.086 0.824 1 84.62 85 LYS B CA 1
ATOM 2455 C C . LYS B 1 85 ? 2.717 6.398 1.35 1 84.62 85 LYS B C 1
ATOM 2457 O O . LYS B 1 85 ? 3.121 5.355 0.832 1 84.62 85 LYS B O 1
ATOM 2462 N N . ARG B 1 86 ? 3.254 6.91 2.35 1 84.88 86 ARG B N 1
ATOM 2463 C CA . ARG B 1 86 ? 4.469 6.344 2.92 1 84.88 86 ARG B CA 1
ATOM 2464 C C . ARG B 1 86 ? 4.188 4.996 3.582 1 84.88 86 ARG B C 1
ATOM 2466 O O . ARG B 1 86 ? 5.008 4.078 3.502 1 84.88 86 ARG B O 1
ATOM 2473 N N . TYR B 1 87 ? 3.082 4.98 4.242 1 84.06 87 TYR B N 1
ATOM 2474 C CA . TYR B 1 87 ? 2.672 3.703 4.816 1 84.06 87 TYR B CA 1
ATOM 2475 C C . TYR B 1 87 ? 2.574 2.631 3.736 1 84.06 87 TYR B C 1
ATOM 2477 O O . TYR B 1 87 ? 3.07 1.516 3.916 1 84.06 87 TYR B O 1
ATOM 2485 N N . HIS B 1 88 ? 1.968 2.969 2.676 1 76.94 88 HIS B N 1
ATOM 2486 C CA . HIS B 1 88 ? 1.821 2.059 1.546 1 76.94 88 HIS B CA 1
ATOM 2487 C C . HIS B 1 88 ? 3.18 1.586 1.04 1 76.94 88 HIS B C 1
ATOM 2489 O O . HIS B 1 88 ? 3.393 0.387 0.844 1 76.94 88 HIS B O 1
ATOM 2495 N N . LEU B 1 89 ? 4.035 2.438 0.904 1 75.5 89 LEU B N 1
ATOM 2496 C CA . LEU B 1 89 ? 5.359 2.119 0.387 1 75.5 89 LEU B CA 1
ATOM 2497 C C . LEU B 1 89 ? 6.125 1.229 1.36 1 75.5 89 LEU B C 1
ATOM 2499 O O . LEU B 1 89 ? 6.828 0.304 0.943 1 75.5 89 LEU B O 1
ATOM 2503 N N . GLN B 1 90 ? 6.016 1.521 2.617 1 76.06 90 GLN B N 1
ATOM 2504 C CA . GLN B 1 90 ? 6.629 0.685 3.645 1 76.06 90 GLN B CA 1
ATOM 2505 C C . GLN B 1 90 ? 6.102 -0.745 3.578 1 76.06 90 GLN B C 1
ATOM 2507 O O . GLN B 1 90 ? 6.871 -1.702 3.668 1 76.06 90 GLN B O 1
ATOM 2512 N N . LYS B 1 91 ? 4.875 -0.844 3.385 1 75.06 91 LYS B N 1
ATOM 2513 C CA . LYS B 1 91 ? 4.254 -2.164 3.318 1 75.06 91 LYS B CA 1
ATOM 2514 C C . LYS B 1 91 ? 4.695 -2.916 2.066 1 75.06 91 LYS B C 1
ATOM 2516 O O . LYS B 1 91 ? 4.938 -4.125 2.115 1 75.06 91 LYS B O 1
ATOM 2521 N N . LEU B 1 92 ? 4.785 -2.26 0.973 1 69.44 92 LEU B N 1
ATOM 2522 C CA . LEU B 1 92 ? 5.246 -2.871 -0.269 1 69.44 92 LEU B CA 1
ATOM 2523 C C . LEU B 1 92 ? 6.676 -3.385 -0.123 1 69.44 92 LEU B C 1
A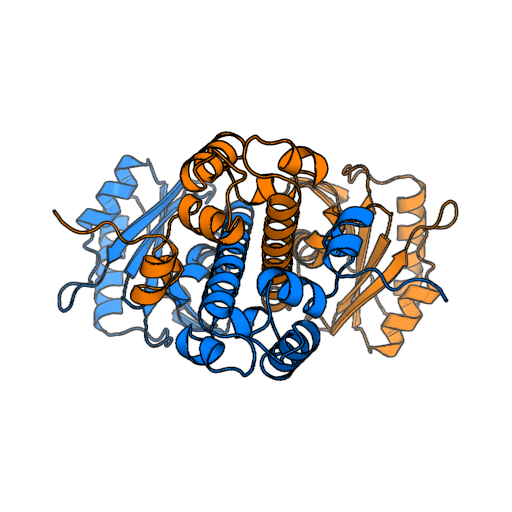TOM 2525 O O . LEU B 1 92 ? 6.996 -4.48 -0.588 1 69.44 92 LEU B O 1
ATOM 2529 N N . ARG B 1 93 ? 7.469 -2.578 0.539 1 68.5 93 ARG B N 1
ATOM 2530 C CA . ARG B 1 93 ? 8.859 -2.967 0.731 1 68.5 93 ARG B CA 1
ATOM 2531 C C . ARG B 1 93 ? 8.969 -4.195 1.629 1 68.5 93 ARG B C 1
ATOM 2533 O O . ARG B 1 93 ? 9.836 -5.047 1.423 1 68.5 93 ARG B O 1
ATOM 2540 N N . GLN B 1 94 ? 8.133 -4.223 2.521 1 68.12 94 GLN B N 1
ATOM 2541 C CA . GLN B 1 94 ? 8.094 -5.398 3.383 1 68.12 94 GLN B CA 1
ATOM 2542 C C . GLN B 1 94 ? 7.629 -6.629 2.609 1 68.12 94 GLN B C 1
ATOM 2544 O O . GLN B 1 94 ? 8.109 -7.738 2.85 1 68.12 94 GLN B O 1
ATOM 2549 N N . LYS B 1 95 ? 6.816 -6.332 1.666 1 62.69 95 LYS B N 1
ATOM 2550 C CA . LYS B 1 95 ? 6.254 -7.418 0.863 1 62.69 95 LYS B CA 1
ATOM 2551 C C . LYS B 1 95 ? 7.27 -7.93 -0.155 1 62.69 95 LYS B C 1
ATOM 2553 O O . LYS B 1 95 ? 7.41 -9.141 -0.346 1 62.69 95 LYS B O 1
ATOM 2558 N N . TYR B 1 96 ? 7.789 -6.98 -0.832 1 64.62 96 TYR B N 1
ATOM 2559 C CA . TYR B 1 96 ? 8.688 -7.348 -1.925 1 64.62 96 TYR B CA 1
ATOM 2560 C C . TYR B 1 96 ? 10.133 -7.375 -1.457 1 64.62 96 TYR B C 1
ATOM 2562 O O . TYR B 1 96 ? 10.953 -6.562 -1.898 1 64.62 96 TYR B O 1
ATOM 2570 N N . GLN B 1 97 ? 10.297 -8.32 -0.57 1 70.69 97 GLN B N 1
ATOM 2571 C CA . GLN B 1 97 ? 11.672 -8.508 -0.113 1 70.69 97 GLN B CA 1
ATOM 2572 C C . GLN B 1 97 ? 12.547 -9.109 -1.211 1 70.69 97 GLN B C 1
ATOM 2574 O O . GLN B 1 97 ? 13.773 -9 -1.171 1 70.69 97 GLN B O 1
ATOM 2579 N N . LYS B 1 98 ? 11.758 -9.727 -2.158 1 82.06 98 LYS B N 1
ATOM 2580 C CA . LYS B 1 98 ? 12.406 -10.281 -3.346 1 82.06 98 LYS B CA 1
ATOM 2581 C C . LYS B 1 98 ? 11.898 -9.602 -4.613 1 82.06 98 LYS B C 1
ATOM 2583 O O . LYS B 1 98 ? 10.742 -9.18 -4.68 1 82.06 98 LYS B O 1
ATOM 2588 N N . VAL B 1 99 ? 12.766 -9.461 -5.516 1 87.69 99 VAL B N 1
ATOM 2589 C CA . VAL B 1 99 ? 12.367 -8.938 -6.816 1 87.69 99 VAL B CA 1
ATOM 2590 C C . VAL B 1 99 ? 12.703 -9.953 -7.91 1 87.69 99 VAL B C 1
ATOM 2592 O O . VAL B 1 99 ? 13.867 -10.141 -8.258 1 87.69 99 VAL B O 1
ATOM 2595 N N . THR B 1 100 ? 11.617 -10.531 -8.445 1 86.25 100 THR B N 1
ATOM 2596 C CA . THR B 1 100 ? 11.836 -11.594 -9.422 1 86.25 100 THR B CA 1
ATOM 2597 C C . THR B 1 100 ? 11.219 -11.227 -10.773 1 86.25 100 THR B C 1
ATOM 2599 O O . THR B 1 100 ? 11.273 -12.008 -11.719 1 86.25 100 THR B O 1
ATOM 2602 N N . SER B 1 101 ? 10.586 -10.078 -10.859 1 87.38 101 SER B N 1
ATOM 2603 C CA . SER B 1 101 ? 9.945 -9.633 -12.094 1 87.38 101 SER B CA 1
ATOM 2604 C C . SER B 1 101 ? 10.023 -8.117 -12.242 1 87.38 101 SER B C 1
ATOM 2606 O O . SER B 1 101 ? 10.195 -7.398 -11.25 1 87.38 101 SER B O 1
ATOM 2608 N N . PRO B 1 102 ? 9.859 -7.641 -13.539 1 91.38 102 PRO B N 1
ATOM 2609 C CA . PRO B 1 102 ? 9.836 -6.188 -13.734 1 91.38 102 PRO B CA 1
ATOM 2610 C C . PRO B 1 102 ? 8.695 -5.512 -12.977 1 91.38 102 PRO B C 1
ATOM 2612 O O . PRO B 1 102 ? 8.852 -4.391 -12.484 1 91.38 102 PRO B O 1
ATOM 2615 N N . GLU B 1 103 ? 7.645 -6.207 -12.906 1 83.75 103 GLU B N 1
ATOM 2616 C CA . GLU B 1 103 ? 6.488 -5.664 -12.203 1 83.75 103 GLU B CA 1
ATOM 2617 C C . GLU B 1 103 ? 6.789 -5.461 -10.719 1 83.75 103 GLU B C 1
ATOM 2619 O O . GLU B 1 103 ? 6.406 -4.441 -10.133 1 83.75 103 GLU B O 1
ATOM 2624 N N . GLU B 1 104 ? 7.426 -6.422 -10.125 1 82.25 104 GLU B N 1
ATOM 2625 C CA . GLU B 1 104 ? 7.805 -6.297 -8.727 1 82.25 104 GLU B CA 1
ATOM 2626 C C . GLU B 1 104 ? 8.773 -5.133 -8.516 1 82.25 104 GLU B C 1
ATOM 2628 O O . GLU B 1 104 ? 8.648 -4.383 -7.547 1 82.25 104 GLU B O 1
ATOM 2633 N N . ALA B 1 105 ? 9.703 -4.949 -9.492 1 90.19 105 ALA B N 1
ATOM 2634 C CA . ALA B 1 105 ? 10.625 -3.82 -9.43 1 90.19 105 ALA B CA 1
ATOM 2635 C C . ALA B 1 105 ? 9.875 -2.494 -9.516 1 90.19 105 ALA B C 1
ATOM 2637 O O . ALA B 1 105 ? 10.203 -1.543 -8.797 1 90.19 105 ALA B O 1
ATOM 2638 N N . TYR B 1 106 ? 8.883 -2.459 -10.344 1 88.81 106 TYR B N 1
ATOM 2639 C CA . TYR B 1 106 ? 8.039 -1.281 -10.469 1 88.81 106 TYR B CA 1
ATOM 2640 C C . TYR B 1 106 ? 7.371 -0.946 -9.141 1 88.81 106 TYR B C 1
ATOM 2642 O O . TYR B 1 106 ? 7.402 0.204 -8.695 1 88.81 106 TYR B O 1
ATOM 2650 N N . HIS B 1 107 ? 6.91 -1.917 -8.492 1 81.88 107 HIS B N 1
ATOM 2651 C CA . HIS B 1 107 ? 6.168 -1.679 -7.258 1 81.88 107 HIS B CA 1
ATOM 2652 C C . HIS B 1 107 ? 7.098 -1.249 -6.129 1 81.88 107 HIS B C 1
ATOM 2654 O O . HIS B 1 107 ? 6.73 -0.406 -5.305 1 81.88 107 HIS B O 1
ATOM 2660 N N . VAL B 1 108 ? 8.219 -1.812 -6.109 1 82.94 108 VAL B N 1
ATOM 2661 C CA . VAL B 1 108 ? 9.211 -1.458 -5.098 1 82.94 108 VAL B CA 1
ATOM 2662 C C . VAL B 1 108 ? 9.617 0.004 -5.266 1 82.94 108 VAL B C 1
ATOM 2664 O O . VAL B 1 108 ? 9.898 0.693 -4.281 1 82.94 108 VAL B O 1
ATOM 2667 N N . CYS B 1 109 ? 9.547 0.538 -6.523 1 88.19 109 CYS B N 1
ATOM 2668 C CA . CYS B 1 109 ? 10.023 1.888 -6.801 1 88.19 109 CYS B CA 1
ATOM 2669 C C . CYS B 1 109 ? 8.875 2.799 -7.219 1 88.19 109 CYS B C 1
ATOM 2671 O O . CYS B 1 109 ? 9.086 3.77 -7.945 1 88.19 109 CYS B O 1
ATOM 2673 N N . GLU B 1 110 ? 7.695 2.471 -6.82 1 82.62 110 GLU B N 1
ATOM 2674 C CA . GLU B 1 110 ? 6.5 3.191 -7.246 1 82.62 110 GLU B CA 1
ATOM 2675 C C . GLU B 1 110 ? 6.539 4.648 -6.789 1 82.62 110 GLU B C 1
ATOM 2677 O O . GLU B 1 110 ? 5.938 5.52 -7.422 1 82.62 110 GLU B O 1
ATOM 2682 N N . ASP B 1 111 ? 7.211 4.953 -5.723 1 80.5 111 ASP B N 1
ATOM 2683 C CA . ASP B 1 111 ? 7.34 6.312 -5.199 1 80.5 111 ASP B CA 1
ATOM 2684 C C . ASP B 1 111 ? 7.984 7.238 -6.227 1 80.5 111 ASP B C 1
ATOM 2686 O O . ASP B 1 111 ? 7.809 8.453 -6.172 1 80.5 111 ASP B O 1
ATOM 2690 N N . MET B 1 112 ? 8.625 6.734 -7.164 1 86.38 112 MET B N 1
ATOM 2691 C CA . MET B 1 112 ? 9.375 7.531 -8.133 1 86.38 112 MET B CA 1
ATOM 2692 C C . MET B 1 112 ? 8.43 8.227 -9.109 1 86.38 112 MET B C 1
ATOM 2694 O O . MET B 1 112 ? 8.836 9.148 -9.82 1 86.38 112 MET B O 1
ATOM 2698 N N . ILE B 1 113 ? 7.246 7.734 -9.172 1 82.06 113 ILE B N 1
ATOM 2699 C CA . ILE B 1 113 ? 6.254 8.352 -10.039 1 82.06 113 ILE B CA 1
ATOM 2700 C C . ILE B 1 113 ? 6.059 9.812 -9.641 1 82.06 113 ILE B C 1
ATOM 2702 O O . ILE B 1 113 ? 5.703 10.648 -10.477 1 82.06 113 ILE B O 1
ATOM 2706 N N . TYR B 1 114 ? 6.355 10.094 -8.469 1 74.44 114 TYR B N 1
ATOM 2707 C CA . TYR B 1 114 ? 6.027 11.406 -7.926 1 74.44 114 TYR B CA 1
ATOM 2708 C C . TYR B 1 114 ? 7.238 12.328 -7.957 1 74.44 114 TYR B C 1
ATOM 2710 O O . TYR B 1 114 ? 7.145 13.5 -7.582 1 74.44 114 TYR B O 1
ATOM 2718 N N . LEU B 1 115 ? 8.305 11.867 -8.359 1 78.19 115 LEU B N 1
ATOM 2719 C CA . LEU B 1 115 ? 9.508 12.688 -8.398 1 78.19 115 LEU B CA 1
ATOM 2720 C C . LEU B 1 115 ? 9.492 13.625 -9.594 1 78.19 115 LEU B C 1
ATOM 2722 O O . LEU B 1 115 ? 9.125 13.219 -10.703 1 78.19 115 LEU B O 1
ATOM 2726 N N . SER B 1 116 ? 9.859 14.805 -9.352 1 78.62 116 SER B N 1
ATOM 2727 C CA . SER B 1 116 ? 9.852 15.812 -10.398 1 78.62 116 SER B CA 1
ATOM 2728 C C . SER B 1 116 ? 11.148 15.797 -11.195 1 78.62 116 SER B C 1
ATOM 2730 O O . SER B 1 116 ? 11.242 16.422 -12.258 1 78.62 116 SER B O 1
ATOM 2732 N N . THR B 1 117 ? 12.109 15.203 -10.719 1 83 117 THR B N 1
ATOM 2733 C CA . THR B 1 117 ? 13.383 15.086 -11.406 1 83 117 THR B CA 1
ATOM 2734 C C . THR B 1 117 ? 13.648 13.633 -11.812 1 83 117 THR B C 1
ATOM 2736 O O . THR B 1 117 ? 13.172 12.703 -11.156 1 83 117 THR B O 1
ATOM 2739 N N . GLU B 1 118 ? 14.367 13.578 -12.906 1 88.06 118 GLU B N 1
ATOM 2740 C CA . GLU B 1 118 ? 14.797 12.234 -13.281 1 88.06 118 GLU B CA 1
ATOM 2741 C C . GLU B 1 118 ? 15.812 11.68 -12.289 1 88.06 118 GLU B C 1
ATOM 2743 O O . GLU B 1 118 ? 16.859 12.281 -12.062 1 88.06 118 GLU B O 1
ATOM 2748 N N . THR B 1 119 ? 15.484 10.633 -11.742 1 90.25 119 THR B N 1
ATOM 2749 C CA . THR B 1 119 ? 16.312 9.984 -10.727 1 90.25 119 THR B CA 1
ATOM 2750 C C . THR B 1 119 ? 16.625 8.547 -11.133 1 90.25 119 THR B C 1
ATOM 2752 O O . THR B 1 119 ? 15.75 7.828 -11.633 1 90.25 119 THR B O 1
ATOM 2755 N N . VAL B 1 120 ? 17.938 8.188 -11.008 1 93 120 VAL B N 1
ATOM 2756 C CA . VAL B 1 120 ? 18.344 6.809 -11.242 1 93 120 VAL B CA 1
ATOM 2757 C C . VAL B 1 120 ? 18.547 6.098 -9.906 1 93 120 VAL B C 1
ATOM 2759 O O . VAL B 1 120 ? 19.266 6.59 -9.031 1 93 120 VAL B O 1
ATOM 2762 N N . ARG B 1 121 ? 17.844 4.914 -9.828 1 94.25 121 ARG B N 1
ATOM 2763 C CA . ARG B 1 121 ? 17.875 4.098 -8.617 1 94.25 121 ARG B CA 1
ATOM 2764 C C . ARG B 1 121 ? 18.359 2.686 -8.914 1 94.25 121 ARG B C 1
ATOM 2766 O O . ARG B 1 121 ? 18.156 2.172 -10.016 1 94.25 121 ARG B O 1
ATOM 2773 N N . ALA B 1 122 ? 19.109 2.078 -7.934 1 96.12 122 ALA B N 1
ATOM 2774 C CA . ALA B 1 122 ? 19.516 0.682 -8.078 1 96.12 122 ALA B CA 1
ATOM 2775 C C . ALA B 1 122 ? 18.969 -0.164 -6.926 1 96.12 122 ALA B C 1
ATOM 2777 O O . ALA B 1 122 ? 19 0.26 -5.766 1 96.12 122 ALA B O 1
ATOM 2778 N N . ILE B 1 123 ? 18.453 -1.303 -7.246 1 95.88 123 ILE B N 1
ATOM 2779 C CA . ILE B 1 123 ? 18.062 -2.328 -6.285 1 95.88 123 ILE B CA 1
ATOM 2780 C C . ILE B 1 123 ? 19.125 -3.422 -6.238 1 95.88 123 ILE B C 1
ATOM 2782 O O . ILE B 1 123 ? 19.281 -4.195 -7.188 1 95.88 123 ILE B O 1
ATOM 2786 N N . PHE B 1 124 ? 19.797 -3.564 -5.137 1 96.56 124 PHE B N 1
ATOM 2787 C CA . PHE B 1 124 ? 20.859 -4.555 -5.027 1 96.56 124 PHE B CA 1
ATOM 2788 C C . PHE B 1 124 ? 20.344 -5.848 -4.414 1 96.56 124 PHE B C 1
ATOM 2790 O O . PHE B 1 124 ? 19.609 -5.82 -3.42 1 96.56 124 PHE B O 1
ATOM 2797 N N . LEU B 1 125 ? 20.781 -6.945 -4.93 1 96.56 125 LEU B N 1
ATOM 2798 C CA . LEU B 1 125 ? 20.156 -8.227 -4.602 1 96.56 125 LEU B CA 1
ATOM 2799 C C . LEU B 1 125 ? 21.203 -9.25 -4.191 1 96.56 125 LEU B C 1
ATOM 2801 O O . LEU B 1 125 ? 22.359 -9.18 -4.629 1 96.56 125 LEU B O 1
ATOM 2805 N N . ASP B 1 126 ? 20.734 -10.234 -3.387 1 93.69 126 ASP B N 1
ATOM 2806 C CA . ASP B 1 126 ? 21.594 -11.383 -3.094 1 93.69 126 ASP B CA 1
ATOM 2807 C C . ASP B 1 126 ? 21.312 -12.531 -4.062 1 93.69 126 ASP B C 1
ATOM 2809 O O . ASP B 1 126 ? 20.625 -12.344 -5.074 1 93.69 126 ASP B O 1
ATOM 2813 N N . SER B 1 127 ? 21.922 -13.633 -3.775 1 93.31 127 SER B N 1
ATOM 2814 C CA . SER B 1 127 ? 21.859 -14.766 -4.699 1 93.31 127 SER B CA 1
ATOM 2815 C C . SER B 1 127 ? 20.453 -15.328 -4.789 1 93.31 127 SER B C 1
ATOM 2817 O O . SER B 1 127 ? 20.109 -15.992 -5.77 1 93.31 127 SER B O 1
ATOM 2819 N N . LYS B 1 128 ? 19.688 -15.062 -3.787 1 89.62 128 LYS B N 1
ATOM 2820 C CA . LYS B 1 128 ? 18.328 -15.555 -3.777 1 89.62 128 LYS B CA 1
ATOM 2821 C C . LYS B 1 128 ? 17.344 -14.477 -4.262 1 89.62 128 LYS B C 1
ATOM 2823 O O . LYS B 1 128 ? 16.125 -14.641 -4.148 1 89.62 128 LYS B O 1
ATOM 2828 N N . LEU B 1 129 ? 17.844 -13.367 -4.715 1 91.75 129 LEU B N 1
ATOM 2829 C CA . LEU B 1 129 ? 17.109 -12.234 -5.273 1 91.75 129 LEU B CA 1
ATOM 2830 C C . LEU B 1 129 ? 16.375 -11.469 -4.176 1 91.75 129 LEU B C 1
ATOM 2832 O O . LEU B 1 129 ? 15.398 -10.766 -4.449 1 91.75 129 LEU B O 1
ATOM 2836 N N . HIS B 1 130 ? 16.922 -11.672 -2.992 1 87.88 130 HIS B N 1
ATOM 2837 C CA . HIS B 1 130 ? 16.469 -10.805 -1.902 1 87.88 130 HIS B CA 1
ATOM 2838 C C . HIS B 1 130 ? 17.094 -9.422 -2.01 1 87.88 130 HIS B C 1
ATOM 2840 O O . HIS B 1 130 ? 18.281 -9.289 -2.346 1 87.88 130 HIS B O 1
ATOM 2846 N N . ILE B 1 131 ? 16.281 -8.484 -1.624 1 90.44 131 ILE B N 1
ATOM 2847 C CA . ILE B 1 131 ? 16.797 -7.121 -1.625 1 90.44 131 ILE B CA 1
ATOM 2848 C C . ILE B 1 131 ? 17.781 -6.941 -0.468 1 90.44 131 ILE B C 1
ATOM 2850 O O . ILE B 1 131 ? 17.422 -7.152 0.694 1 90.44 131 ILE B O 1
ATOM 2854 N N . ILE B 1 132 ? 18.969 -6.566 -0.863 1 90.81 132 ILE B N 1
ATOM 2855 C CA . ILE B 1 132 ? 19.969 -6.191 0.139 1 90.81 132 ILE B CA 1
ATOM 2856 C C . ILE B 1 132 ? 19.766 -4.73 0.537 1 90.81 132 ILE B C 1
ATOM 2858 O O . ILE B 1 132 ? 19.688 -4.41 1.726 1 90.81 132 ILE B O 1
ATOM 2862 N N . THR B 1 133 ? 19.672 -3.852 -0.436 1 88.62 133 THR B N 1
ATOM 2863 C CA . THR B 1 133 ? 19.469 -2.424 -0.22 1 88.62 133 THR B CA 1
ATOM 2864 C C . THR B 1 133 ? 19.047 -1.737 -1.513 1 88.62 133 THR B C 1
ATOM 2866 O O . THR B 1 133 ? 19.109 -2.332 -2.59 1 88.62 133 THR B O 1
ATOM 2869 N N . ILE B 1 134 ? 18.438 -0.503 -1.372 1 91.44 134 ILE B N 1
ATOM 2870 C CA . ILE B 1 134 ? 18.016 0.343 -2.48 1 91.44 134 ILE B CA 1
ATOM 2871 C C . ILE B 1 134 ? 18.672 1.717 -2.365 1 91.44 134 ILE B C 1
ATOM 2873 O O . ILE B 1 134 ? 18.641 2.336 -1.299 1 91.44 134 ILE B O 1
ATOM 2877 N N . LYS B 1 135 ? 19.281 2.168 -3.547 1 89.94 135 LYS B N 1
ATOM 2878 C CA . LYS B 1 135 ? 20.016 3.426 -3.488 1 89.94 135 LYS B CA 1
ATOM 2879 C C . LYS B 1 135 ? 19.703 4.309 -4.691 1 89.94 135 LYS B C 1
ATOM 2881 O O . LYS B 1 135 ? 19.688 3.83 -5.828 1 89.94 135 LYS B O 1
ATOM 2886 N N . ASP B 1 136 ? 19.453 5.582 -4.371 1 90.25 136 ASP B N 1
ATOM 2887 C CA . ASP B 1 136 ? 19.453 6.555 -5.461 1 90.25 136 ASP B CA 1
ATOM 2888 C C . ASP B 1 136 ? 20.875 6.863 -5.922 1 90.25 136 ASP B C 1
ATOM 2890 O O . ASP B 1 136 ? 21.688 7.402 -5.156 1 90.25 136 ASP B O 1
ATOM 2894 N N . ILE B 1 137 ? 21.141 6.52 -7.148 1 91.75 137 ILE B N 1
ATOM 2895 C CA . ILE B 1 137 ? 22.484 6.645 -7.691 1 91.75 137 ILE B CA 1
ATOM 2896 C C . ILE B 1 137 ? 22.703 8.055 -8.234 1 91.75 137 ILE B C 1
ATOM 2898 O O . ILE B 1 137 ? 23.781 8.625 -8.109 1 91.75 137 ILE B O 1
ATOM 2902 N N . SER B 1 138 ? 21.688 8.555 -8.953 1 85.31 138 SER B N 1
ATOM 2903 C CA . SER B 1 138 ? 21.766 9.883 -9.539 1 85.31 138 SER B CA 1
ATOM 2904 C C . SER B 1 138 ? 20.422 10.609 -9.469 1 85.31 138 SER B C 1
ATOM 2906 O O . SER B 1 138 ? 19.375 9.969 -9.523 1 85.31 138 SER B O 1
ATOM 2908 N N . ASN B 1 139 ? 20.531 11.891 -9.211 1 76.25 139 ASN B N 1
ATOM 2909 C CA . ASN B 1 139 ? 19.344 12.734 -9.203 1 76.25 139 ASN B CA 1
ATOM 2910 C C . ASN B 1 139 ? 19.453 13.867 -10.227 1 76.25 139 ASN B C 1
ATOM 2912 O O . ASN B 1 139 ? 20.375 14.688 -10.148 1 76.25 139 ASN B O 1
ATOM 2916 N N . GLY B 1 140 ? 19.062 13.594 -11.586 1 59.81 140 GLY B N 1
ATOM 2917 C CA . GLY B 1 140 ? 19.203 14.406 -12.781 1 59.81 140 GLY B CA 1
ATOM 2918 C C . GLY B 1 140 ? 19.312 15.891 -12.484 1 59.81 140 GLY B C 1
ATOM 2919 O O . GLY B 1 140 ? 18.375 16.5 -11.945 1 59.81 140 GLY B O 1
ATOM 2920 N N . THR B 1 141 ? 20.375 16.391 -12.148 1 50.12 141 THR B N 1
ATOM 2921 C CA . THR B 1 141 ? 20.484 17.797 -12.492 1 50.12 141 THR B CA 1
ATOM 2922 C C . THR B 1 141 ? 20.25 18.016 -13.977 1 50.12 141 THR B C 1
ATOM 2924 O O . THR B 1 141 ? 20.234 17.062 -14.758 1 50.12 141 THR B O 1
ATOM 2927 N N . VAL B 1 142 ? 20.188 19.312 -14.562 1 44.22 142 VAL B N 1
ATOM 2928 C CA . VAL B 1 142 ? 19.984 19.812 -15.914 1 44.22 142 VAL B CA 1
ATOM 2929 C C . VAL B 1 142 ? 20.609 18.859 -16.922 1 44.22 142 VAL B C 1
ATOM 2931 O O . VAL B 1 142 ? 19.984 18.516 -17.938 1 44.22 142 VAL B O 1
ATOM 2934 N N . ASN B 1 143 ? 21.875 18.703 -17.109 1 45.25 143 ASN B N 1
ATOM 2935 C CA . ASN B 1 143 ? 22.578 18.156 -18.281 1 45.25 143 ASN B CA 1
ATOM 2936 C C . ASN B 1 143 ? 22.875 16.672 -18.109 1 45.25 143 ASN B C 1
ATOM 2938 O O . ASN B 1 143 ? 23.219 15.984 -19.078 1 45.25 143 ASN B O 1
ATOM 2942 N N . MET B 1 144 ? 23.391 16.141 -16.922 1 47.66 144 MET B N 1
ATOM 2943 C CA . MET B 1 144 ? 24.203 14.938 -16.828 1 47.66 144 MET B CA 1
ATOM 2944 C C . MET B 1 144 ? 23.438 13.812 -16.141 1 47.66 144 MET B C 1
ATOM 2946 O O . MET B 1 144 ? 23.797 13.383 -15.039 1 47.66 144 MET B O 1
ATOM 2950 N N . SER B 1 145 ? 22.219 13.641 -16.047 1 50.66 145 SER B N 1
ATOM 2951 C CA . SER B 1 145 ? 21.422 12.789 -15.172 1 50.66 145 SER B CA 1
ATOM 2952 C C . SER B 1 145 ? 21.828 11.328 -15.281 1 50.66 145 SER B C 1
ATOM 2954 O O . SER B 1 145 ? 21.156 10.438 -14.773 1 50.66 145 SER B O 1
ATOM 2956 N N . ILE B 1 146 ? 22.953 11.031 -16.109 1 60.84 146 ILE B N 1
ATOM 2957 C CA . ILE B 1 146 ? 23.156 9.633 -16.453 1 60.84 146 ILE B CA 1
ATOM 2958 C C . ILE B 1 146 ? 23.891 8.922 -15.312 1 60.84 146 ILE B C 1
ATOM 2960 O O . ILE B 1 146 ? 24.797 9.484 -14.703 1 60.84 146 ILE B O 1
ATOM 2964 N N . ALA B 1 147 ? 23.391 7.91 -14.719 1 78.5 147 ALA B N 1
ATOM 2965 C CA . ALA B 1 147 ? 24.078 7.031 -13.789 1 78.5 147 ALA B CA 1
ATOM 2966 C C . ALA B 1 147 ? 25.359 6.465 -14.406 1 78.5 147 ALA B C 1
ATOM 2968 O O . ALA B 1 147 ? 25.312 5.781 -15.438 1 78.5 147 ALA B O 1
ATOM 2969 N N . HIS B 1 148 ? 26.578 6.984 -13.828 1 86.81 148 HIS B N 1
ATOM 2970 C CA . HIS B 1 148 ? 27.844 6.383 -14.273 1 86.81 148 HIS B CA 1
ATOM 2971 C C . HIS B 1 148 ? 28.031 4.996 -13.672 1 86.81 148 HIS B C 1
ATOM 2973 O O . HIS B 1 148 ? 27.766 4.785 -12.484 1 86.81 148 HIS B O 1
ATOM 2979 N N . PRO B 1 149 ? 28.609 4.09 -14.578 1 92 149 PRO B N 1
ATOM 2980 C CA . PRO B 1 149 ? 28.828 2.734 -14.07 1 92 149 PRO B CA 1
ATOM 2981 C C . PRO B 1 149 ? 29.641 2.715 -12.773 1 92 149 PRO B C 1
ATOM 2983 O O . PRO B 1 149 ? 29.359 1.918 -11.875 1 92 149 PRO B O 1
ATOM 2986 N N . ARG B 1 150 ? 30.531 3.572 -12.672 1 90.56 150 ARG B N 1
ATOM 2987 C CA . ARG B 1 150 ? 31.391 3.623 -11.484 1 90.56 150 ARG B CA 1
ATOM 2988 C C . ARG B 1 150 ? 30.547 3.787 -10.219 1 90.56 150 ARG B C 1
ATOM 2990 O O . ARG B 1 150 ? 30.812 3.135 -9.211 1 90.56 150 ARG B O 1
ATOM 2997 N N . ASP B 1 151 ? 29.625 4.633 -10.266 1 92.19 151 ASP B N 1
ATOM 2998 C CA . ASP B 1 151 ? 28.812 4.938 -9.086 1 92.19 151 ASP B CA 1
ATOM 2999 C C . ASP B 1 151 ? 27.922 3.756 -8.719 1 92.19 151 ASP B C 1
ATOM 3001 O O . ASP B 1 151 ? 27.688 3.496 -7.535 1 92.19 151 ASP B O 1
ATOM 3005 N N . ILE B 1 152 ? 27.453 3.066 -9.656 1 94.94 152 ILE B N 1
ATOM 3006 C CA . ILE B 1 152 ? 26.594 1.908 -9.445 1 94.94 152 ILE B CA 1
ATOM 3007 C C . ILE B 1 152 ? 27.391 0.771 -8.82 1 94.94 152 ILE B C 1
ATOM 3009 O O . ILE B 1 152 ? 27 0.211 -7.797 1 94.94 152 ILE B O 1
ATOM 3013 N N . PHE B 1 153 ? 28.516 0.484 -9.375 1 94.94 153 PHE B N 1
ATOM 3014 C CA . PHE B 1 153 ? 29.266 -0.696 -8.977 1 94.94 153 PHE B CA 1
ATOM 3015 C C . PHE B 1 153 ? 30.016 -0.439 -7.676 1 94.94 153 PHE B C 1
ATOM 3017 O O . PHE B 1 153 ? 30.297 -1.371 -6.914 1 94.94 153 PHE B O 1
ATOM 3024 N N . ARG B 1 154 ? 30.328 0.817 -7.434 1 93.62 154 ARG B N 1
ATOM 3025 C CA . ARG B 1 154 ? 30.844 1.141 -6.109 1 93.62 154 ARG B CA 1
ATOM 3026 C C . ARG B 1 154 ? 29.891 0.66 -5.02 1 93.62 154 ARG B C 1
ATOM 3028 O O . ARG B 1 154 ? 30.297 -0.028 -4.082 1 93.62 154 ARG B O 1
ATOM 3035 N N . GLU B 1 155 ? 28.656 0.987 -5.195 1 94.69 155 GLU B N 1
ATOM 3036 C CA . GLU B 1 155 ? 27.641 0.574 -4.23 1 94.69 155 GLU B CA 1
ATOM 3037 C C . GLU B 1 155 ? 27.453 -0.941 -4.23 1 94.69 155 GLU B C 1
ATOM 3039 O O . GLU B 1 155 ? 27.328 -1.558 -3.172 1 94.69 155 GLU B O 1
ATOM 3044 N N . ALA B 1 156 ? 27.438 -1.541 -5.363 1 95.88 156 ALA B N 1
ATOM 3045 C CA . ALA B 1 156 ? 27.25 -2.984 -5.48 1 95.88 156 ALA B CA 1
ATOM 3046 C C . ALA B 1 156 ? 28.328 -3.742 -4.695 1 95.88 156 ALA B C 1
ATOM 3048 O O . ALA B 1 156 ? 28.016 -4.703 -3.986 1 95.88 156 ALA B O 1
ATOM 3049 N N . ILE B 1 157 ? 29.5 -3.314 -4.855 1 94.5 157 ILE B N 1
ATOM 3050 C CA . ILE B 1 157 ? 30.641 -3.959 -4.195 1 94.5 157 ILE B CA 1
ATOM 3051 C C . ILE B 1 157 ? 30.562 -3.707 -2.691 1 94.5 157 ILE B C 1
ATOM 3053 O O . ILE B 1 157 ? 30.75 -4.629 -1.892 1 94.5 157 ILE B O 1
ATOM 3057 N N . MET B 1 158 ? 30.266 -2.502 -2.32 1 93.44 158 MET B N 1
ATOM 3058 C CA . MET B 1 158 ? 30.188 -2.121 -0.914 1 93.44 158 MET B CA 1
ATOM 3059 C C . MET B 1 158 ? 29.172 -2.992 -0.173 1 93.44 158 MET B C 1
ATOM 3061 O O . MET B 1 158 ? 29.391 -3.354 0.985 1 93.44 158 MET B O 1
ATOM 3065 N N . TYR B 1 159 ? 28.109 -3.387 -0.808 1 93.81 159 TYR B N 1
ATOM 3066 C CA . TYR B 1 159 ? 27.016 -4.102 -0.146 1 93.81 159 TYR B CA 1
ATOM 3067 C C . TYR B 1 159 ? 27.062 -5.59 -0.473 1 93.81 159 TYR B C 1
ATOM 3069 O O . TYR B 1 159 ? 26.141 -6.336 -0.144 1 93.81 159 TYR B O 1
ATOM 3077 N N . ASN B 1 160 ? 28.078 -6.027 -1.15 1 94.5 160 ASN B N 1
ATOM 3078 C CA . ASN B 1 160 ? 28.266 -7.422 -1.525 1 94.5 160 ASN B CA 1
ATOM 3079 C C . ASN B 1 160 ? 27.078 -7.957 -2.314 1 94.5 160 ASN B C 1
ATOM 3081 O O . ASN B 1 160 ? 26.562 -9.039 -2.018 1 94.5 160 ASN B O 1
ATOM 3085 N N . ALA B 1 161 ? 26.656 -7.164 -3.252 1 96.44 161 ALA B N 1
ATOM 3086 C CA . ALA B 1 161 ? 25.531 -7.578 -4.094 1 96.44 161 ALA B CA 1
ATOM 3087 C C . ALA B 1 161 ? 25.969 -8.625 -5.113 1 96.44 161 ALA B C 1
ATOM 3089 O O . ALA B 1 161 ? 27.062 -8.539 -5.668 1 96.44 161 ALA B O 1
ATOM 3090 N N . VAL B 1 162 ? 25.078 -9.586 -5.34 1 97.19 162 VAL B N 1
ATOM 3091 C CA . VAL B 1 162 ? 25.312 -10.594 -6.371 1 97.19 162 VAL B CA 1
ATOM 3092 C C . VAL B 1 162 ? 24.844 -10.062 -7.723 1 97.19 162 V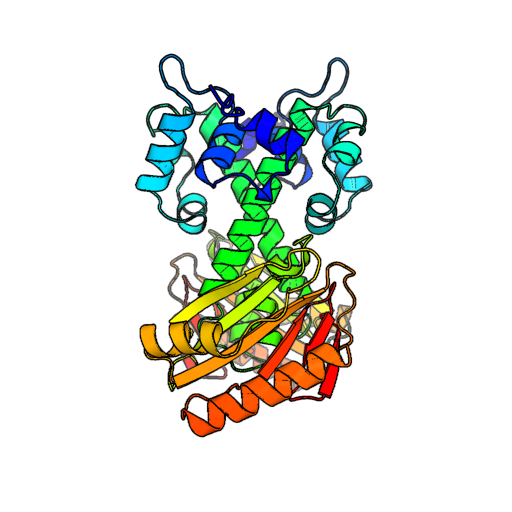AL B C 1
ATOM 3094 O O . VAL B 1 162 ? 25.5 -10.305 -8.75 1 97.19 162 VAL B O 1
ATOM 3097 N N . SER B 1 163 ? 23.766 -9.367 -7.703 1 97.75 163 SER B N 1
ATOM 3098 C CA . SER B 1 163 ? 23.188 -8.742 -8.883 1 97.75 163 SER B CA 1
ATOM 3099 C C . SER B 1 163 ? 22.406 -7.484 -8.516 1 97.75 163 SER B C 1
ATOM 3101 O O . SER B 1 163 ? 22.359 -7.094 -7.348 1 97.75 163 SER B O 1
ATOM 3103 N N . PHE B 1 164 ? 21.844 -6.801 -9.625 1 97.44 164 PHE B N 1
ATOM 3104 C CA . PHE B 1 164 ? 21.031 -5.621 -9.328 1 97.44 164 PHE B CA 1
ATOM 3105 C C . PHE B 1 164 ? 20.062 -5.332 -10.461 1 97.44 164 PHE B C 1
ATOM 3107 O O . PHE B 1 164 ? 20.156 -5.926 -11.539 1 97.44 164 PHE B O 1
ATOM 3114 N N . ILE B 1 165 ? 19.125 -4.496 -10.117 1 97.38 165 ILE B N 1
ATOM 3115 C CA . ILE B 1 165 ? 18.172 -3.947 -11.078 1 97.38 165 ILE B CA 1
ATOM 3116 C C . ILE B 1 165 ? 18.281 -2.424 -11.094 1 97.38 165 ILE B C 1
ATOM 3118 O O . ILE B 1 165 ? 18.281 -1.782 -10.039 1 97.38 165 ILE B O 1
ATOM 3122 N N . LEU B 1 166 ? 18.422 -1.917 -12.336 1 96.44 166 LEU B N 1
ATOM 3123 C CA . LEU B 1 166 ? 18.438 -0.469 -12.508 1 96.44 166 LEU B CA 1
ATOM 3124 C C . LEU B 1 166 ? 17.031 0.06 -12.773 1 96.44 166 LEU B C 1
ATOM 3126 O O . LEU B 1 166 ? 16.266 -0.54 -13.531 1 96.44 166 LEU B O 1
ATOM 3130 N N . VAL B 1 167 ? 16.75 1.181 -12.055 1 95.31 167 VAL B N 1
ATOM 3131 C CA . VAL B 1 167 ? 15.438 1.802 -12.258 1 95.31 167 VAL B CA 1
ATOM 3132 C C . VAL B 1 167 ? 15.609 3.307 -12.461 1 95.31 167 VAL B C 1
ATOM 3134 O O . VAL B 1 167 ? 16.391 3.947 -11.758 1 95.31 167 VAL B O 1
ATOM 3137 N N . HIS B 1 168 ? 14.883 3.922 -13.391 1 94 168 HIS B N 1
ATOM 3138 C CA . HIS B 1 168 ? 14.812 5.379 -13.43 1 94 168 HIS B CA 1
ATOM 3139 C C . HIS B 1 168 ? 13.422 5.852 -13.859 1 94 168 HIS B C 1
ATOM 3141 O O . HIS B 1 168 ? 12.641 5.07 -14.406 1 94 168 HIS B O 1
ATOM 3147 N N . ASN B 1 169 ? 13.188 7.121 -13.469 1 92.5 169 ASN B N 1
ATOM 3148 C CA . ASN B 1 169 ? 11.867 7.656 -13.789 1 92.5 169 ASN B CA 1
ATOM 3149 C C . ASN B 1 169 ? 11.945 8.719 -14.883 1 92.5 169 ASN B C 1
ATOM 3151 O O . ASN B 1 169 ? 12.992 9.344 -15.07 1 92.5 169 ASN B O 1
ATOM 3155 N N . HIS B 1 170 ? 10.867 8.789 -15.586 1 89.12 170 HIS B N 1
ATOM 3156 C CA . HIS B 1 170 ? 10.617 9.953 -16.438 1 89.12 170 HIS B CA 1
ATOM 3157 C C . HIS B 1 170 ? 9.562 10.859 -15.812 1 89.12 170 HIS B C 1
ATOM 3159 O O . HIS B 1 170 ? 8.398 10.477 -15.68 1 89.12 170 HIS B O 1
ATOM 3165 N N . PRO B 1 171 ? 9.938 12.055 -15.523 1 83.44 171 PRO B N 1
ATOM 3166 C CA . PRO B 1 171 ? 8.977 12.969 -14.906 1 83.44 171 PRO B CA 1
ATOM 3167 C C . PRO B 1 171 ? 7.738 13.188 -15.781 1 83.44 171 PRO B C 1
ATOM 3169 O O . PRO B 1 171 ? 6.652 13.461 -15.258 1 83.44 171 PRO B O 1
ATOM 3172 N N . SER B 1 172 ? 7.879 13 -17.016 1 84.44 172 SER B N 1
ATOM 3173 C CA . SER B 1 172 ? 6.77 13.156 -17.938 1 84.44 172 SER B CA 1
ATOM 3174 C C . SER B 1 172 ? 5.719 12.07 -17.734 1 84.44 172 SER B C 1
ATOM 3176 O O . SER B 1 172 ? 4.586 12.195 -18.219 1 84.44 172 SER B O 1
ATOM 3178 N N . GLY B 1 173 ? 6.133 10.961 -17.172 1 87.12 173 GLY B N 1
ATOM 3179 C CA . GLY B 1 173 ? 5.23 9.836 -16.984 1 87.12 173 GLY B CA 1
ATOM 3180 C C . GLY B 1 173 ? 5.281 8.828 -18.109 1 87.12 173 GLY B C 1
ATOM 3181 O O . GLY B 1 173 ? 4.699 7.746 -18 1 87.12 173 GLY B O 1
ATOM 3182 N N . ASP B 1 174 ? 5.973 9.117 -19.188 1 90.38 174 ASP B N 1
ATOM 3183 C CA . ASP B 1 174 ? 6.133 8.219 -20.328 1 90.38 174 ASP B CA 1
ATOM 3184 C C . ASP B 1 174 ? 7.383 7.352 -20.172 1 90.38 174 ASP B C 1
ATOM 3186 O O . ASP B 1 174 ? 8.508 7.863 -20.203 1 90.38 174 ASP B O 1
ATOM 3190 N N . PRO B 1 175 ? 7.18 6.074 -20.141 1 94.06 175 PRO B N 1
ATOM 3191 C CA . PRO B 1 175 ? 8.32 5.207 -19.859 1 94.06 175 PRO B CA 1
ATOM 3192 C C . PRO B 1 175 ? 9.117 4.848 -21.109 1 94.06 175 PRO B C 1
ATOM 3194 O O . PRO B 1 175 ? 10.062 4.059 -21.047 1 94.06 175 PRO B O 1
ATOM 3197 N N . THR B 1 176 ? 8.852 5.336 -22.25 1 94.12 176 THR B N 1
ATOM 3198 C CA . THR B 1 176 ? 9.547 5.008 -23.484 1 94.12 176 THR B CA 1
ATOM 3199 C C . THR B 1 176 ? 11.031 5.359 -23.375 1 94.12 176 THR B C 1
ATOM 3201 O O . THR B 1 176 ? 11.383 6.48 -23.016 1 94.12 176 THR B O 1
ATOM 3204 N N . PRO B 1 177 ? 11.852 4.473 -23.781 1 94.44 177 PRO B N 1
ATOM 3205 C CA . PRO B 1 177 ? 13.289 4.738 -23.656 1 94.44 177 PRO B CA 1
ATOM 3206 C C . PRO B 1 177 ? 13.812 5.668 -24.75 1 94.44 177 PRO B C 1
ATOM 3208 O O . PRO B 1 177 ? 13.367 5.59 -25.891 1 94.44 177 PRO B O 1
ATOM 3211 N N . SER B 1 178 ? 14.789 6.488 -24.359 1 91.19 178 SER B N 1
ATOM 3212 C CA . SER B 1 178 ? 15.539 7.285 -25.328 1 91.19 178 SER B CA 1
ATOM 3213 C C . SER B 1 178 ? 16.75 6.516 -25.844 1 91.19 178 SER B C 1
ATOM 3215 O O . SER B 1 178 ? 17.062 5.426 -25.359 1 91.19 178 SER B O 1
ATOM 3217 N N . MET B 1 179 ? 17.375 7.09 -26.922 1 91.5 179 MET B N 1
ATOM 3218 C CA . MET B 1 179 ? 18.609 6.504 -27.422 1 91.5 179 MET B CA 1
ATOM 3219 C C . MET B 1 179 ? 19.688 6.535 -26.344 1 91.5 179 MET B C 1
ATOM 3221 O O . MET B 1 179 ? 20.484 5.602 -26.234 1 91.5 179 MET B O 1
ATOM 3225 N N . HIS B 1 180 ? 19.672 7.555 -25.609 1 89.31 180 HIS B N 1
ATOM 3226 C CA . HIS B 1 180 ? 20.625 7.668 -24.516 1 89.31 180 HIS B CA 1
ATOM 3227 C C . HIS B 1 180 ? 20.406 6.582 -23.469 1 89.31 180 HIS B C 1
ATOM 3229 O O . HIS B 1 180 ? 21.359 6.008 -22.938 1 89.31 180 HIS B O 1
ATOM 3235 N N . ASP B 1 181 ? 19.188 6.328 -23.156 1 91.81 181 ASP B N 1
ATOM 3236 C CA . ASP B 1 181 ? 18.859 5.262 -22.219 1 91.81 181 ASP B CA 1
ATOM 3237 C C . ASP B 1 181 ? 19.406 3.922 -22.703 1 91.81 181 ASP B C 1
ATOM 3239 O O . ASP B 1 181 ? 19.938 3.146 -21.906 1 91.81 181 ASP B O 1
ATOM 3243 N N . ARG B 1 182 ? 19.312 3.66 -23.938 1 93.38 182 ARG B N 1
ATOM 3244 C CA . ARG B 1 182 ? 19.766 2.4 -24.5 1 93.38 182 ARG B CA 1
ATOM 3245 C C . ARG B 1 182 ? 21.297 2.295 -24.438 1 93.38 182 ARG B C 1
ATOM 3247 O O . ARG B 1 182 ? 21.828 1.235 -24.125 1 93.38 182 ARG B O 1
ATOM 3254 N N . ASP B 1 183 ? 21.875 3.346 -24.734 1 91.81 183 ASP B N 1
ATOM 3255 C CA . ASP B 1 183 ? 23.328 3.375 -24.719 1 91.81 183 ASP B CA 1
ATOM 3256 C C . ASP B 1 183 ? 23.859 3.129 -23.312 1 91.81 183 ASP B C 1
ATOM 3258 O O . ASP B 1 183 ? 24.766 2.314 -23.125 1 91.81 183 ASP B O 1
ATOM 3262 N N . ILE B 1 184 ? 23.281 3.781 -22.438 1 90.94 184 ILE B N 1
ATOM 3263 C CA . ILE B 1 184 ? 23.766 3.676 -21.062 1 90.94 184 ILE B CA 1
ATOM 3264 C C . ILE B 1 184 ? 23.469 2.279 -20.531 1 90.94 184 ILE B C 1
ATOM 3266 O O . ILE B 1 184 ? 24.25 1.728 -19.75 1 90.94 184 ILE B O 1
ATOM 3270 N N . THR B 1 185 ? 22.391 1.796 -20.859 1 94.62 185 THR B N 1
ATOM 3271 C CA . THR B 1 185 ? 22.031 0.444 -20.438 1 94.62 185 THR B CA 1
ATOM 3272 C C . THR B 1 185 ? 23.078 -0.565 -20.922 1 94.62 185 THR B C 1
ATOM 3274 O O . THR B 1 185 ? 23.531 -1.416 -20.156 1 94.62 185 THR B O 1
ATOM 3277 N N . LYS B 1 186 ? 23.406 -0.461 -22.141 1 94.75 186 LYS B N 1
ATOM 3278 C CA . LYS B 1 186 ? 24.406 -1.36 -22.719 1 94.75 186 LYS B CA 1
ATOM 3279 C C . LYS B 1 186 ? 25.734 -1.236 -22 1 94.75 186 LYS B C 1
ATOM 3281 O O . LYS B 1 186 ? 26.375 -2.244 -21.672 1 94.75 186 LYS B O 1
ATOM 3286 N N . LYS B 1 187 ? 26.094 -0.047 -21.781 1 93.62 187 LYS B N 1
ATOM 3287 C CA . LYS B 1 187 ? 27.359 0.213 -21.094 1 93.62 187 LYS B CA 1
ATOM 3288 C C . LYS B 1 187 ? 27.375 -0.414 -19.703 1 93.62 187 LYS B C 1
ATOM 3290 O O . LYS B 1 187 ? 28.359 -1.042 -19.312 1 93.62 187 LYS B O 1
ATOM 3295 N N . ILE B 1 188 ? 26.344 -0.259 -19.031 1 95.5 188 ILE B N 1
ATOM 3296 C CA . ILE B 1 188 ? 26.25 -0.764 -17.672 1 95.5 188 ILE B CA 1
ATOM 3297 C C . ILE B 1 188 ? 26.188 -2.289 -17.688 1 95.5 188 ILE B C 1
ATOM 3299 O O . ILE B 1 188 ? 26.828 -2.953 -16.859 1 95.5 188 ILE B O 1
ATOM 3303 N N . MET B 1 189 ? 25.469 -2.801 -18.562 1 95.75 189 MET B N 1
ATOM 3304 C CA . MET B 1 189 ? 25.375 -4.25 -18.703 1 95.75 189 MET B CA 1
ATOM 3305 C C . MET B 1 189 ? 26.734 -4.871 -18.969 1 95.75 189 MET B C 1
ATOM 3307 O O . MET B 1 189 ? 27.109 -5.863 -18.344 1 95.75 189 MET B O 1
ATOM 3311 N N . ASP B 1 190 ? 27.422 -4.297 -19.859 1 95.25 190 ASP B N 1
ATOM 3312 C CA . ASP B 1 190 ? 28.766 -4.777 -20.203 1 95.25 190 ASP B CA 1
ATOM 3313 C C . ASP B 1 190 ? 29.703 -4.703 -19 1 95.25 190 ASP B C 1
ATOM 3315 O O . ASP B 1 190 ? 30.469 -5.633 -18.75 1 95.25 190 ASP B O 1
ATOM 3319 N N . SER B 1 191 ? 29.594 -3.643 -18.328 1 93.69 191 SER B N 1
ATOM 3320 C CA . SER B 1 191 ? 30.422 -3.469 -17.141 1 93.69 191 SER B CA 1
ATOM 3321 C C . SER B 1 191 ? 30.109 -4.535 -16.094 1 93.69 191 SER B C 1
ATOM 3323 O O . SER B 1 191 ? 31.031 -5.07 -15.461 1 93.69 191 SER B O 1
ATOM 3325 N N . GLY B 1 192 ? 28.844 -4.859 -15.93 1 96.12 192 GLY B N 1
ATOM 3326 C CA . GLY B 1 192 ? 28.422 -5.875 -14.977 1 96.12 192 GLY B CA 1
ATOM 3327 C C . GLY B 1 192 ? 28.953 -7.258 -15.312 1 96.12 192 GLY B C 1
ATOM 3328 O O . GLY B 1 192 ? 29.359 -8.008 -14.43 1 96.12 192 GLY B O 1
ATOM 3329 N N . GLU B 1 193 ? 28.984 -7.5 -16.531 1 94.12 193 GLU B N 1
ATOM 3330 C CA . GLU B 1 193 ? 29.516 -8.781 -17 1 94.12 193 GLU B CA 1
ATOM 3331 C C . GLU B 1 193 ? 31 -8.914 -16.672 1 94.12 193 GLU B C 1
ATOM 3333 O O . GLU B 1 193 ? 31.453 -9.969 -16.219 1 94.12 193 GLU B O 1
ATOM 3338 N N . ILE B 1 194 ? 31.625 -7.945 -16.859 1 93.62 194 ILE B N 1
ATOM 3339 C CA . ILE B 1 194 ? 33.062 -7.941 -16.641 1 93.62 194 ILE B CA 1
ATOM 3340 C C . ILE B 1 194 ? 33.375 -8.102 -15.141 1 93.62 194 ILE B C 1
ATOM 3342 O O . ILE B 1 194 ? 34.25 -8.859 -14.758 1 93.62 194 ILE B O 1
ATOM 3346 N N . LEU B 1 195 ? 32.625 -7.449 -14.312 1 93.56 195 LEU B N 1
ATOM 3347 C CA . LEU B 1 195 ? 32.875 -7.398 -12.875 1 93.56 195 LEU B CA 1
ATOM 3348 C C . LEU B 1 195 ? 32.281 -8.602 -12.172 1 93.56 195 LEU B C 1
ATOM 3350 O O . LEU B 1 195 ? 32.562 -8.867 -11.008 1 93.56 195 LEU B O 1
ATOM 3354 N N . GLY B 1 196 ? 31.422 -9.297 -12.859 1 95 196 GLY B N 1
ATOM 3355 C CA . GLY B 1 196 ? 30.75 -10.445 -12.273 1 95 196 GLY B CA 1
ATOM 3356 C C . GLY B 1 196 ? 29.562 -10.062 -11.422 1 95 196 GLY B C 1
ATOM 3357 O O . GLY B 1 196 ? 29.188 -10.789 -10.492 1 95 196 GLY B O 1
ATOM 3358 N N . ILE B 1 197 ? 29.016 -8.93 -11.609 1 97.19 197 ILE B N 1
ATOM 3359 C CA . ILE B 1 197 ? 27.797 -8.453 -10.977 1 97.19 197 ILE B CA 1
ATOM 3360 C C . ILE B 1 197 ? 26.781 -8.055 -12.039 1 97.19 197 ILE B C 1
ATOM 3362 O O . ILE B 1 197 ? 26.766 -6.914 -12.516 1 97.19 197 ILE B O 1
ATOM 3366 N N . ASN B 1 198 ? 25.891 -8.875 -12.32 1 97 198 ASN B N 1
ATOM 3367 C CA . ASN B 1 198 ? 25.031 -8.734 -13.492 1 97 198 ASN B CA 1
ATOM 3368 C C . ASN B 1 198 ? 23.844 -7.812 -13.203 1 97 198 ASN B C 1
ATOM 3370 O O . ASN B 1 198 ? 23.266 -7.863 -12.125 1 97 198 ASN B O 1
ATOM 3374 N N . MET B 1 199 ? 23.531 -7.047 -14.227 1 97.44 199 MET B N 1
ATOM 3375 C CA . MET B 1 199 ? 22.266 -6.316 -14.211 1 97.44 199 MET B CA 1
ATOM 3376 C C . MET B 1 199 ? 21.125 -7.199 -14.695 1 97.44 199 MET B C 1
ATOM 3378 O O . MET B 1 199 ? 21.078 -7.594 -15.859 1 97.44 199 MET B O 1
ATOM 3382 N N . ASN B 1 200 ? 20.188 -7.43 -13.781 1 97.31 200 ASN B N 1
ATOM 3383 C CA . ASN B 1 200 ? 19.094 -8.328 -14.109 1 97.31 200 ASN B CA 1
ATOM 3384 C C . ASN B 1 200 ? 18.094 -7.672 -15.062 1 97.31 200 ASN B C 1
ATOM 3386 O O . ASN B 1 200 ? 17.438 -8.352 -15.852 1 97.31 200 ASN B O 1
ATOM 3390 N N . ASP B 1 201 ? 17.938 -6.402 -14.914 1 97.19 201 ASP B N 1
ATOM 3391 C CA . ASP B 1 201 ? 17.031 -5.629 -15.75 1 97.19 201 ASP B CA 1
ATOM 3392 C C . ASP B 1 201 ? 17.266 -4.129 -15.578 1 97.19 201 ASP B C 1
ATOM 3394 O O . ASP B 1 201 ? 17.938 -3.707 -14.633 1 97.19 201 ASP B O 1
ATOM 3398 N N . HIS B 1 202 ? 16.828 -3.4 -16.547 1 97.19 202 HIS B N 1
ATOM 3399 C CA . HIS B 1 202 ? 16.656 -1.954 -16.453 1 97.19 202 HIS B CA 1
ATOM 3400 C C . HIS B 1 202 ? 15.211 -1.545 -16.703 1 97.19 202 HIS B C 1
ATOM 3402 O O . HIS B 1 202 ? 14.672 -1.785 -17.781 1 97.19 202 HIS B O 1
ATOM 3408 N N . ILE B 1 203 ? 14.656 -0.868 -15.633 1 96.19 203 ILE B N 1
ATOM 3409 C CA . ILE B 1 203 ? 13.234 -0.547 -15.695 1 96.19 203 ILE B CA 1
ATOM 3410 C C . ILE B 1 203 ? 13.047 0.967 -15.75 1 96.19 203 ILE B C 1
ATOM 3412 O O . ILE B 1 203 ? 13.688 1.707 -15 1 96.19 203 ILE B O 1
ATOM 3416 N N . ILE B 1 204 ? 12.195 1.433 -16.688 1 95.25 204 ILE B N 1
ATOM 3417 C CA . ILE B 1 204 ? 11.789 2.834 -16.734 1 95.25 204 ILE B CA 1
ATOM 3418 C C . ILE B 1 204 ? 10.367 2.973 -16.188 1 95.25 204 ILE B C 1
ATOM 3420 O O . ILE B 1 204 ? 9.43 2.367 -16.734 1 95.25 204 ILE B O 1
ATOM 3424 N N . ILE B 1 205 ? 10.297 3.836 -15.203 1 92.75 205 ILE B N 1
ATOM 3425 C CA . ILE B 1 205 ? 9.016 3.99 -14.516 1 92.75 205 ILE B CA 1
ATOM 3426 C C . ILE B 1 205 ? 8.234 5.148 -15.141 1 92.75 205 ILE B C 1
ATOM 3428 O O . ILE B 1 205 ? 8.758 6.258 -15.266 1 92.75 205 ILE B O 1
ATOM 3432 N N . GLY B 1 206 ? 6.988 4.879 -15.555 1 88.56 206 GLY B N 1
ATOM 3433 C CA . GLY B 1 206 ? 6.023 5.891 -15.953 1 88.56 206 GLY B CA 1
ATOM 3434 C C . GLY B 1 206 ? 4.812 5.953 -15.047 1 88.56 206 GLY B C 1
ATOM 3435 O O . GLY B 1 206 ? 4.82 5.383 -13.953 1 88.56 206 GLY B O 1
ATOM 3436 N N . LYS B 1 207 ? 3.869 6.801 -15.562 1 80.31 207 LYS B N 1
ATOM 3437 C CA . LYS B 1 207 ? 2.602 6.863 -14.836 1 80.31 207 LYS B CA 1
ATOM 3438 C C . LYS B 1 207 ? 1.745 5.633 -15.117 1 80.31 207 LYS B C 1
ATOM 3440 O O . LYS B 1 207 ? 1.305 5.422 -16.25 1 80.31 207 LYS B O 1
ATOM 3445 N N . ASP B 1 208 ? 1.554 4.727 -14.234 1 78.19 208 ASP B N 1
ATOM 3446 C CA . ASP B 1 208 ? 0.758 3.508 -14.32 1 78.19 208 ASP B CA 1
ATOM 3447 C C . ASP B 1 208 ? 1.299 2.574 -15.398 1 78.19 208 ASP B C 1
ATOM 3449 O O . ASP B 1 208 ? 0.538 1.838 -16.031 1 78.19 208 ASP B O 1
ATOM 3453 N N . SER B 1 209 ? 2.539 2.713 -15.789 1 89 209 SER B N 1
ATOM 3454 C CA . SER B 1 209 ? 3.199 1.866 -16.781 1 89 209 SER B CA 1
ATOM 3455 C C . SER B 1 209 ? 4.707 1.82 -16.547 1 89 209 SER B C 1
ATOM 3457 O O . SER B 1 209 ? 5.246 2.613 -15.773 1 89 209 SER B O 1
ATOM 3459 N N . TYR B 1 210 ? 5.305 0.762 -17.219 1 94 210 TYR B N 1
ATOM 3460 C CA . TYR B 1 210 ? 6.762 0.685 -17.172 1 94 210 TYR B CA 1
ATOM 3461 C C . TYR B 1 210 ? 7.32 0.091 -18.453 1 94 210 TYR B C 1
ATOM 3463 O O . TYR B 1 210 ? 6.582 -0.511 -19.234 1 94 210 TYR B O 1
ATOM 3471 N N . PHE B 1 211 ? 8.609 0.372 -18.719 1 96.12 211 PHE B N 1
ATOM 3472 C CA . PHE B 1 211 ? 9.375 -0.284 -19.766 1 96.12 211 PHE B CA 1
ATOM 3473 C C . PHE B 1 211 ? 10.453 -1.181 -19.156 1 96.12 211 PHE B C 1
ATOM 3475 O O . PHE B 1 211 ? 11.141 -0.789 -18.219 1 96.12 211 PHE B O 1
ATOM 3482 N N . SER B 1 212 ? 10.523 -2.373 -19.641 1 97.12 212 SER B N 1
ATOM 3483 C CA . SER B 1 212 ? 11.57 -3.309 -19.25 1 97.12 212 SER B CA 1
ATOM 3484 C C . SER B 1 212 ? 12.547 -3.561 -20.406 1 97.12 212 SER B C 1
ATOM 3486 O O . SER B 1 212 ? 12.133 -3.961 -21.5 1 97.12 212 SER B O 1
ATOM 3488 N N . PHE B 1 213 ? 13.805 -3.377 -20.172 1 96.06 213 PHE B N 1
ATOM 3489 C CA . PHE B 1 213 ? 14.797 -3.598 -21.219 1 96.06 213 PHE B CA 1
ATOM 3490 C C . PHE B 1 213 ? 14.953 -5.086 -21.5 1 96.06 213 PHE B C 1
ATOM 3492 O O . PHE B 1 213 ? 15.234 -5.477 -22.641 1 96.06 213 PHE B O 1
ATOM 3499 N N . THR B 1 214 ? 14.797 -5.883 -20.453 1 94.06 214 THR B N 1
ATOM 3500 C CA . THR B 1 214 ? 14.875 -7.324 -20.656 1 94.06 214 THR B CA 1
ATOM 3501 C C . THR B 1 214 ? 13.719 -7.816 -21.531 1 94.06 214 THR B C 1
ATOM 3503 O O . THR B 1 214 ? 13.914 -8.641 -22.422 1 94.06 214 THR B O 1
ATOM 3506 N N . LEU B 1 215 ? 12.57 -7.285 -21.266 1 92.69 215 LEU B N 1
ATOM 3507 C CA . LEU B 1 215 ? 11.398 -7.66 -22.062 1 92.69 215 LEU B CA 1
ATOM 3508 C C . LEU B 1 215 ? 11.336 -6.848 -23.359 1 92.69 215 LEU B C 1
ATOM 3510 O O . LEU B 1 215 ? 10.633 -7.23 -24.297 1 92.69 215 LEU B O 1
ATOM 3514 N N . ASP B 1 216 ? 11.938 -5.824 -23.438 1 93.5 216 ASP B N 1
ATOM 3515 C CA . ASP B 1 216 ? 12 -4.871 -24.531 1 93.5 216 ASP B CA 1
ATOM 3516 C C . ASP B 1 216 ? 10.602 -4.41 -24.938 1 93.5 216 ASP B C 1
ATOM 3518 O O . ASP B 1 216 ? 10.242 -4.445 -26.125 1 93.5 216 ASP B O 1
ATOM 3522 N N . ARG B 1 217 ? 9.844 -4.078 -23.938 1 92.44 217 ARG B N 1
ATOM 3523 C CA . ARG B 1 217 ? 8.5 -3.578 -24.188 1 92.44 217 ARG B CA 1
ATOM 3524 C C . ARG B 1 217 ? 7.949 -2.857 -22.953 1 92.44 217 ARG B C 1
ATOM 3526 O O . ARG B 1 217 ? 8.469 -3.025 -21.844 1 92.44 217 ARG B O 1
ATOM 3533 N N . SER B 1 218 ? 6.906 -2.07 -23.266 1 90.56 218 SER B N 1
ATOM 3534 C CA . SER B 1 218 ? 6.18 -1.379 -22.203 1 90.56 218 SER B CA 1
ATOM 3535 C C . SER B 1 218 ? 4.984 -2.195 -21.719 1 90.56 218 SER B C 1
ATOM 3537 O O . SER B 1 218 ? 4.375 -2.928 -22.5 1 90.56 218 SER B O 1
ATOM 3539 N N . GLU B 1 219 ? 4.84 -2.127 -20.422 1 88.75 219 GLU B N 1
ATOM 3540 C CA . GLU B 1 219 ? 3.674 -2.779 -19.828 1 88.75 219 GLU B CA 1
ATOM 3541 C C . GLU B 1 219 ? 2.871 -1.803 -18.969 1 88.75 219 GLU B C 1
ATOM 3543 O O . GLU B 1 219 ? 3.439 -0.914 -18.328 1 88.75 219 GLU B O 1
ATOM 3548 N N . LYS B 1 220 ? 1.481 -1.886 -19.094 1 80.88 220 LYS B N 1
ATOM 3549 C CA . LYS B 1 220 ? 0.612 -1.082 -18.234 1 80.88 220 LYS B CA 1
ATOM 3550 C C . LYS B 1 220 ? 0.388 -1.759 -16.891 1 80.88 220 LYS B C 1
ATOM 3552 O O . LYS B 1 220 ? 0.382 -2.988 -16.797 1 80.88 220 LYS B O 1
ATOM 3557 N N . ILE B 1 221 ? 0.579 -0.865 -15.953 1 70.19 221 ILE B N 1
ATOM 3558 C CA . ILE B 1 221 ? 0.262 -1.352 -14.617 1 70.19 221 ILE B CA 1
ATOM 3559 C C . ILE B 1 221 ? -1.246 -1.286 -14.383 1 70.19 221 ILE B C 1
ATOM 3561 O O . ILE B 1 221 ? -1.879 -0.266 -14.664 1 70.19 221 ILE B O 1
ATOM 3565 N N . ASP B 1 222 ? -1.904 -2.312 -14.227 1 54.22 222 ASP B N 1
ATOM 3566 C CA . ASP B 1 222 ? -3.35 -2.338 -14.023 1 54.22 222 ASP B CA 1
ATOM 3567 C C . ASP B 1 222 ? -3.725 -1.827 -12.641 1 54.22 222 ASP B C 1
ATOM 3569 O O . ASP B 1 222 ? -2.951 -1.967 -11.688 1 54.22 222 ASP B O 1
#

pLDDT: mean 87.21, std 11.67, range [31.08, 97.75]

Nearest PDB structures (foldseek):
  2qlc-assembly5_E  TM=9.155E-01  e=8.081E-12  Chlorobaculum tepidum TLS
  2bgw-assembly1_B  TM=5.822E-01  e=1.943E-02  Aeropyrum pernix
  2bhn-assembly2_C-3  TM=5.597E-01  e=6.116E-02  Aeropyrum pernix
  6x91-assembly4_H  TM=4.580E-01  e=8.189E-01  Escherichia coli
  5jj4-assembly1_C  TM=3.167E-01  e=6.056E-01  Escherichia coli O157:H7

Sequence (444 aa):
MEDQLKPREKLEKYGPQSLTDQELIAIILRHGVRNYNVFDVSEQILKKYKTLSELVDISLEEISKEKGVGKVGAINLKAALEIGKRYHLQKLRQKYQKVTSPEEAYHVCEDMIYLSTETVRAIFLDSKLHIITIKDISNGTVNMSIAHPRDIFREAIMYNAVSFILVHNHPSGDPTPSMHDRDITKKIMDSGEILGINMNDHIIIGKDSYFSFTLDRSEKIDMEDQLKPREKLEKYGPQSLTDQELIAIILRHGVRNYNVFDVSEQILKKYKTLSELVDISLEEISKEKGVGKVGAINLKAALEIGKRYHLQKLRQKYQKVTSPEEAYHVCEDMIYLSTETVRAIFLDSKLHIITIKDISNGTVNMSIAHPRDIFREAIMYNAVSFILVHNHPSGDPTPSMHDRDITKKIMDSGEILGINMNDHIIIGKDSYFSFTLDRSEKID

Organism: Petrotoga mobilis (strain DSM 10674 / SJ95) (NCBI:txid403833)

Foldseek 3Di:
DPPPDQLVRCCVVPNPVVDDQLRVLLVLLPFFPPPDDSSVQSVVVCVVQVDLVSVQPDDLVVSCPRHRRHNNNSVSSNVVSVVVVVVLLVVLCVVPQADDDLVSVCSNPVVQQPDQWKWKKKFFAAPVRGTQDIDTQATDDPPDRQRDLVSVVVVNVVSVGQEMEMEIEDNVQDADDDPVNVVSVVVNQVVCVVVNYHHPWYWYGGDQKIAIVVVRDIDGND/DPPPDQLVRCCVVPNPVVDDQLRVLLVLLPDFPPPDDSSVLSVVVCVVQVDLVSVQPDDLVVSCPRHRRHNNNSVSSNVVSVVVVVVLLVVLCVVPQADDDLVSVCSNPVVQQPDQFKWKKKFFAAPVRGTQDIDTQATDDPPPRQRDLVSVVVVNVVSVGQEMEMEIEDNVQDADDDPVNVVSVVVNQVVCVVVNYHHPWYWYGGDQKIAIVVVRDIDGND

Solvent-accessible surface area (backbone atoms only — not comparable to full-atom values): 23342 Å² total; per-residue (Å²): 130,87,78,78,64,51,58,67,54,38,32,71,73,66,32,56,86,71,49,51,73,43,43,40,47,22,55,52,34,57,63,32,36,93,96,36,56,33,60,59,36,26,46,52,49,43,69,73,36,78,41,65,67,52,54,62,70,50,51,66,70,63,50,27,66,39,76,41,33,36,63,68,19,26,51,36,43,48,34,30,45,45,52,8,53,51,39,32,52,53,51,42,46,41,57,51,40,48,54,89,45,71,67,47,48,47,59,67,50,49,73,48,64,74,35,83,50,36,34,28,32,39,41,28,14,38,90,83,30,32,60,73,51,75,43,79,74,26,71,30,55,96,87,69,43,68,68,52,60,66,65,54,50,51,51,36,59,74,69,66,35,44,29,32,34,40,35,33,35,34,58,86,30,58,30,74,80,51,72,64,54,52,50,50,48,52,54,41,42,54,50,15,59,75,73,66,35,42,58,74,36,43,37,26,38,16,64,60,27,33,21,32,59,76,74,66,45,74,44,76,54,87,129,88,78,76,64,52,58,67,56,39,31,71,74,67,32,54,86,72,51,51,71,45,43,39,47,23,55,50,33,57,63,33,35,94,94,36,56,33,60,58,34,26,44,53,50,42,67,73,36,79,42,64,67,52,54,62,70,49,51,65,68,62,49,25,65,39,76,41,35,37,64,69,20,27,51,36,43,47,35,29,46,46,52,9,54,50,40,31,50,53,52,42,45,41,56,52,40,48,55,90,45,71,67,49,49,47,58,68,49,48,73,47,65,72,35,81,52,36,34,27,32,38,41,29,14,39,91,84,31,33,60,73,51,78,43,79,72,26,68,29,55,96,86,69,41,69,68,51,59,66,64,54,49,53,50,35,59,75,67,65,36,45,28,30,33,41,36,33,35,35,59,86,29,59,29,74,77,50,74,64,53,52,52,51,49,52,54,41,41,53,51,15,59,73,72,66,35,41,58,74,36,42,35,25,37,16,63,61,27,33,21,31,60,76,75,67,45,73,46,75,55,85